Protein 5JXZ (pdb70)

Radius of gyration: 28.29 Å; Cα contacts (8 Å, |Δi|>4): 1757; chains: 2; bounding box: 52×77×72 Å

Organism: Escherichia coli O157:H7 (NCBI:txid83334)

Nearest PDB structures (foldseek):
  5jxz-assembly1_A  TM=1.003E+00  e=9.864E-81  Escherichia coli O157:H7
  5jy4-assembly1_A  TM=9.969E-01  e=1.105E-75  Escherichia coli O157:H7
  5jy4-assembly2_B  TM=9.983E-01  e=4.932E-74  Escherichia coli O157:H7
  5jy8-assembly1_A  TM=1.000E+00  e=2.080E-73  Escherichia coli O157:H7
  5jy8-assembly2_B  TM=9.974E-01  e=2.618E-73  Escherichia coli O157:H7

CATH classification: 3.60.120.10

B-factor: mean 34.39, std 12.27, range [7.39, 146.94]

InterPro domains:
  IPR004561 Isochorismate synthase [TIGR00543] (101-387)
  IPR005801 ADC synthase [G3DSA:3.60.120.10] (1-391)
  IPR005801 ADC synthase [SSF56322] (13-389)
  IPR015890 Chorismate-utilising enzyme, C-terminal [PF00425] (126-380)

Solvent-accessible surface area: 30249 Å² total; per-residue (Å²): 128,26,42,74,108,70,0,7,0,0,3,37,24,103,8,12,18,0,46,40,66,42,20,169,12,96,34,39,2,56,98,0,40,40,49,120,5,78,1,12,96,103,5,59,63,36,14,61,60,0,108,89,119,65,21,174,82,2,9,0,0,0,0,1,3,18,38,29,171,50,89,6,35,4,18,0,2,92,50,115,62,89,46,43,51,141,122,70,58,92,93,36,102,160,73,60,87,50,91,71,98,108,125,88,30,35,10,115,74,94,67,0,37,126,12,0,47,136,0,15,57,42,8,76,47,141,114,2,50,1,0,3,0,0,10,0,9,37,4,36,4,80,45,58,18,51,11,3,19,9,7,61,48,0,6,52,61,9,49,107,18,21,0,0,0,0,24,19,81,66,57,2,4,1,0,0,4,0,22,6,1,6,0,45,14,21,27,101,38,4,7,1,52,2,13,9,1,16,20,136,70,34,141,67,153,107,90,15,63,83,0,0,26,123,4,14,72,28,152,37,15,71,84,4,0,71,31,0,10,86,20,5,71,81,63,0,138,152,52,23,87,39,48,26,36,8,105,32,2,35,27,49,67,16,73,20,4,25,4,0,1,2,15,0,32,1,30,3,77,120,93,10,30,0,0,0,0,0,23,42,10,16,14,8,9,13,10,0,1,75,52,77,140,28,0,37,109,13,10,83,129,37,16,78,38,81,10,101,25,11,0,0,0,0,0,4,1,18,38,136,8,18,0,0,0,0,5,0,17,15,1,0,61,6,118,110,47,104,6,82,0,3,4,10,2,6,0,0,71,66,12,55,51,72,34,3,42,149,21,0,25,34,18,4,29,7,2,19,75,0,26,56,91,130,31,26,6,29,38,47,0,7,0,0,2,77,44,107,7,11,21,0,14,8,21,12,8,150,9,77,37,41,2,58,98,0,36,43,71,122,6,80,1,13,95,102,5,60,53,24,14,55,44,0,77,92,53,65,31,144,103,2,5,0,0,0,0,0,2,16,38,28,171,50,87,6,34,5,19,0,2,31,50,114,76,84,50,42,47,144,125,69,40,75,75,18,222,113,64,117,49,97,56,91,115,134,96,26,41,11,108,76,94,61,0,39,121,12,0,48,130,0,16,52,20,8,76,52,134,117,0,54,1,0,2,0,0,9,3,10,33,2,29,2,83,42,22,16,14,7,2,22,8,7,83,64,0,5,40,61,9,38,107,18,22,0,0,0,0,22,20,81,63,59,2,5,1,0,0,3,0,21,6,2,7,0,60,17,64,40,106,172,7,14,0,48,3,10,10,1,16,24,150,75,57,137,71,142,99,86,12,159,77,4,0,91,117,3,54,87,27,151,40,16,90,81,4,4,85,27,0,10,86,20,4,112,146,46,13,105,36,81,94,53,126,43,65,122,62,15,89,46,43,64,15,78,20,3,31,4,0,0,5,25,0,99,9,73,40,210,35,33,0,0,1,1,0,24,37,9,20,15,10,8,14,11,0,0,70,56,84,132,24,0,37,99,12,11,81,144,36,15,76,40,81,9,101,28,15,0,0,1,0,0,7,2,25,37,136,7,22,0,0,0,0,9,0,16,12,0,0,62,5,72,54,51,105,4,98,0,2,3,11,2,4,0,1,72,72,13,56,46,77,36,3,37,143,22,0,22,16,19,2,29,7,2,16,69,0,27,54,90

Secondary structure (DSSP, 8-state):
---TTS-EEE-SS--EEEES-SEEE----TTTTSTTSHHHHHHHHHHHHHHHTT-SS-EEEEEE-SSTTSPPEEEE-SEEEE--HHHHHHH---S-PPPEEEEEEES-HHHHHHHHHHHHHHHTSTT-SEEEEEEEEEEEESS---HHHHHHHHHHH-TTSEEEEEE-TTS-EEEEEE--EEEEEETTEEEE--EEEEEE--SSHHHHHHHHHHHHT-HHHHHHHHHHHHHHHHHHHTT-SEEE--SS-EEEE-SSEEEEE--EEEE--TT--HHHHHHHHSS-TTTSEESHHHHHHHHHHH-SS--TTTTSEEEEEETTS-EEEEE--SEEEEETTEEEEEEEEEE-TT--HHHHHHHHHHHHHHHHHHHT-/-PPPTTS-EEE-SS--EEEE--SEEE----TTTTSTTSHHHHHHHHHHHHHHHTT-SS-EEEEEE-SSTTSPPEEEE-SEEEE--HHHHHHHH------EEEEEEES-HHHHHHHHHHHHHHHTSTT-SEEEEEEEEEEEESS---HHHHHHHHHHH-TTSEEEEEE-TTS-EEEEEE--EEEEEETTEEEE--EEEEEE--SSHHHHHHHHHHHHT-HHHHHHHHHHHHHHHHH---SEEE--SS-EEEE-SSEEEEE--EEEE----HHHHHHHHSS-TTTSEESHHHHHHHHHHH-SS--TTTTSEEEEEETTS-EEEEE--SEEEEETTEEEEEEEEEE-TT--HHHHHHHHHHHHHHHHHHHT-

Sequence (742 aa):
TLAPNRFFFMSPYRSFTTSGCFARFDEPAVNGDSPDSPFQQKLAALFADAKAQGIKNPVMVGAIPFDPRQPSSLYIPESWQSFSRQEKQASATRSQSLNVVERQAIPEQTTFEQMVARAAALTATPQVDKVVLSRLIDITTDAAIDSGVLLERLIAQNPVSYNFHVPLADGGVLLGASPELLLRKDGERFSSIPLAGSARRQPDEVLDREAGNRLLASEKDRHEHELVTQAMKEVLRERSSELHVPSSPQLITTPTLWHLATPFEGKANSQENALTLACLLHPTPALSGFPHQAATQVIAELEPFDRELFGGIVGWCDSEGNGEWVVTIRCAKLRENQVRLFAGAGIVPASSPLGEWRETGVKLSTMLNVFGLATLAPNRFFFMSPYRSFTTSGCFARFDEPAVNGDSPDSPFQQKLAALFADAKAQGIKNPVMVGAIPFDPRQPSSLYIPESWQSFSRQEKQASARSQSLNVVERQAIPEQTTFEQMVARAAALTATPQVDKVVLSRLIDITTDAAIDSGVLLERLIAQNPVSYNFHVPLADGGVLLGASPELLLRKDGERFSSIPLAGSARRQPDEVLDREAGNRLLASEKDRHEHELVTQAMKEVLRSSELHVPSSPQLITTPTLWHLATPFEGKAQENALTLACLLHPTPALSGFPHQAATQVIAELEPFDRELFGGIVGWCDSEGNGEWVVTIRCAKLRENQVRLFAGAGIVPASSPLGEWRETGVKLSTMLNVFGL

Structure (mmCIF, N/CA/C/O backbone):
data_5JXZ
#
_entry.id   5JXZ
#
_cell.length_a   80.205
_cell.length_b   80.205
_cell.length_c   272.200
_cell.angle_alpha   90.00
_cell.angle_beta   90.00
_cell.angle_gamma   90.00
#
_symmetry.space_group_name_H-M   'P 41 21 2'
#
loop_
_entity.id
_entity.type
_entity.pdbx_description
1 polymer 'Isochorismate synthase EntC'
2 non-polymer 'MAGNESIUM ION'
3 non-polymer '(5S,6S)-5-[(1-carboxyethenyl)oxy]-6-hydroxycyclohexa-1,3-diene-1-carboxylic acid'
4 non-polymer '(3R,4R)-3-[(1-carboxyethenyl)oxy]-4-hydroxycyclohexa-1,5-diene-1-carboxylic acid'
5 water water
#
loop_
_atom_site.group_PDB
_atom_site.id
_atom_site.type_symbol
_atom_site.label_atom_id
_atom_site.label_alt_id
_atom_site.label_comp_id
_atom_site.label_asym_id
_atom_site.label_entity_id
_atom_site.label_seq_id
_atom_site.pdbx_PDB_ins_code
_atom_site.Cartn_x
_atom_site.Cartn_y
_atom_site.Cartn_z
_atom_site.occupancy
_atom_site.B_iso_or_equiv
_atom_site.auth_seq_id
_atom_site.auth_comp_id
_atom_site.auth_asym_id
_atom_site.auth_atom_id
_atom_site.pdbx_PDB_model_num
ATOM 1 N N . THR A 1 15 ? 33.084 4.121 -17.490 1.00 45.72 15 THR A N 1
ATOM 2 C CA . THR A 1 15 ? 31.877 4.373 -18.280 1.00 39.81 15 THR A CA 1
ATOM 3 C C . THR A 1 15 ? 30.740 3.484 -17.797 1.00 37.01 15 THR A C 1
ATOM 4 O O . THR A 1 15 ? 30.921 2.662 -16.904 1.00 52.13 15 THR A O 1
ATOM 14 N N . LEU A 1 16 ? 29.561 3.649 -18.387 1.00 28.30 16 LEU A N 1
ATOM 15 C CA . LEU A 1 16 ? 28.366 2.950 -17.922 1.00 31.18 16 LEU A CA 1
ATOM 16 C C . LEU A 1 16 ? 28.340 1.502 -18.413 1.00 35.36 16 LEU A C 1
ATOM 17 O O . LEU A 1 16 ? 28.550 1.252 -19.597 1.00 30.34 16 LEU A O 1
ATOM 33 N N . ALA A 1 17 ? 28.048 0.547 -17.520 1.00 29.26 17 ALA A N 1
ATOM 34 C CA . ALA A 1 17 ? 27.907 -0.835 -17.979 1.00 35.15 17 ALA A CA 1
ATOM 35 C C . ALA A 1 17 ? 26.662 -0.980 -18.847 1.00 28.23 17 ALA A C 1
ATOM 36 O O . ALA A 1 17 ? 25.667 -0.284 -18.633 1.00 28.04 17 ALA A O 1
ATOM 43 N N . PRO A 1 18 ? 26.670 -1.912 -19.806 1.00 31.66 18 PRO A N 1
ATOM 44 C CA . PRO A 1 18 ? 25.509 -2.042 -20.702 1.00 30.36 18 PRO A CA 1
ATOM 45 C C . PRO A 1 18 ? 24.289 -2.618 -20.053 1.00 29.09 18 PRO A C 1
ATOM 46 O O . PRO A 1 18 ? 23.231 -2.574 -20.679 1.00 27.21 18 PRO A O 1
ATOM 57 N N . ASN A 1 19 ? 24.376 -3.157 -18.828 1.00 34.32 19 ASN A N 1
ATOM 58 C CA . ASN A 1 19 ? 23.201 -3.718 -18.170 1.00 29.77 19 ASN A CA 1
ATOM 59 C C . ASN A 1 19 ? 22.492 -2.714 -17.272 1.00 28.47 19 ASN A C 1
ATOM 60 O O . ASN A 1 19 ? 21.637 -3.112 -16.471 1.00 31.88 19 ASN A O 1
ATOM 71 N N . ARG A 1 20 ? 22.844 -1.437 -17.368 1.00 22.83 20 ARG A N 1
ATOM 72 C CA . ARG A 1 20 ? 22.234 -0.387 -16.565 1.00 22.82 20 ARG A CA 1
ATOM 73 C C . ARG A 1 20 ? 21.416 0.575 -17.417 1.00 24.49 20 ARG A C 1
ATOM 74 O O . ARG A 1 20 ? 21.812 0.919 -18.540 1.00 23.11 20 ARG A O 1
ATOM 95 N N . PHE A 1 21 ? 20.285 1.007 -16.857 1.00 22.16 21 PHE A N 1
ATOM 96 C CA . PHE A 1 21 ? 19.437 2.041 -17.426 1.00 22.36 21 PHE A CA 1
ATOM 97 C C . PHE A 1 21 ? 19.959 3.422 -17.027 1.00 20.42 21 PHE A C 1
ATOM 98 O O . PHE A 1 21 ? 20.449 3.640 -15.913 1.00 19.57 21 PHE A O 1
ATOM 115 N N . PHE A 1 22 ? 19.860 4.362 -17.960 1.00 17.91 22 PHE A N 1
ATOM 116 C CA . PHE A 1 22 ? 20.370 5.716 -17.772 1.00 18.12 22 PHE A CA 1
ATOM 117 C C . PHE A 1 22 ? 19.395 6.684 -18.432 1.00 20.00 22 PHE A C 1
ATOM 118 O O . PHE A 1 22 ? 18.987 6.459 -19.574 1.00 20.13 22 PHE A O 1
ATOM 135 N N . PHE A 1 23 ? 19.019 7.742 -17.719 1.00 19.05 23 PHE A N 1
ATOM 136 C CA . PHE A 1 23 ? 18.059 8.701 -18.244 1.00 19.19 23 PHE A CA 1
ATOM 137 C C . PHE A 1 23 ? 18.483 10.074 -17.775 1.00 19.57 23 PHE A C 1
ATOM 138 O O . PHE A 1 23 ? 18.720 10.288 -16.585 1.00 19.07 23 PHE A O 1
ATOM 155 N N . MET A 1 24 ? 18.618 10.994 -18.718 1.00 17.01 24 MET A N 1
ATOM 156 C CA . MET A 1 24 ? 19.144 12.321 -18.440 1.00 18.21 24 MET A CA 1
ATOM 157 C C . MET A 1 24 ? 18.123 13.342 -18.922 1.00 19.47 24 MET A C 1
ATOM 158 O O . MET A 1 24 ? 17.794 13.387 -20.114 1.00 17.49 24 MET A O 1
ATOM 172 N N . SER A 1 25 ? 17.617 14.148 -17.995 1.00 18.75 25 SER A N 1
ATOM 173 C CA . SER A 1 25 ? 16.446 14.963 -18.268 1.00 20.57 25 SER A CA 1
ATOM 174 C C . SER A 1 25 ? 16.393 16.144 -17.309 1.00 19.09 25 SER A C 1
ATOM 175 O O . SER A 1 25 ? 16.865 16.039 -16.169 1.00 17.44 25 SER A O 1
ATOM 183 N N . PRO A 1 26 ? 15.809 17.266 -17.730 1.00 22.89 26 PRO A N 1
ATOM 184 C CA . PRO A 1 26 ? 15.571 18.367 -16.796 1.00 24.28 26 PRO A CA 1
ATOM 185 C C . PRO A 1 26 ? 14.605 18.012 -15.673 1.00 24.90 26 PRO A C 1
ATOM 186 O O . PRO A 1 26 ? 14.538 18.748 -14.677 1.00 24.66 26 PRO A O 1
ATOM 197 N N . TYR A 1 27 ? 13.835 16.927 -15.805 1.00 22.14 27 TYR A N 1
ATOM 198 C CA . TYR A 1 27 ? 12.959 16.501 -14.707 1.00 20.95 27 TYR A CA 1
ATOM 199 C C . TYR A 1 27 ? 13.741 15.657 -13.694 1.00 21.38 27 TYR A C 1
ATOM 200 O O . TYR A 1 27 ? 14.184 16.180 -12.664 1.00 23.54 27 TYR A O 1
ATOM 218 N N . ARG A 1 28 ? 13.871 14.349 -13.925 1.00 20.85 28 ARG A N 1
ATOM 219 C CA . ARG A 1 28 ? 14.732 13.489 -13.112 1.00 21.23 28 ARG A CA 1
ATOM 220 C C . ARG A 1 28 ? 15.832 12.887 -13.976 1.00 21.55 28 ARG A C 1
ATOM 221 O O . ARG A 1 28 ? 15.570 12.362 -15.067 1.00 17.68 28 ARG A O 1
ATOM 242 N N . SER A 1 29 ? 17.053 12.917 -13.468 1.00 19.46 29 SER A N 1
ATOM 243 C CA . SER A 1 29 ? 18.170 12.260 -14.124 1.00 16.82 29 SER A CA 1
ATOM 244 C C . SER A 1 29 ? 18.661 11.153 -13.200 1.00 20.54 29 SER A C 1
ATOM 245 O O . SER A 1 29 ? 18.902 11.404 -12.014 1.00 20.39 29 SER A O 1
ATOM 253 N N . PHE A 1 30 ? 18.782 9.927 -13.712 1.00 20.86 30 PHE A N 1
ATOM 254 C CA . PHE A 1 30 ? 19.231 8.853 -12.826 1.00 17.44 30 PHE A CA 1
ATOM 255 C C . PHE A 1 30 ? 19.779 7.671 -13.601 1.00 19.15 30 PHE A C 1
ATOM 256 O O . PHE A 1 30 ? 19.539 7.506 -14.799 1.00 18.81 30 PHE A O 1
ATOM 273 N N . THR A 1 31 ? 20.523 6.847 -12.889 1.00 18.07 31 THR A N 1
ATOM 274 C CA . THR A 1 31 ? 20.892 5.518 -13.349 1.00 17.92 31 THR A CA 1
ATOM 275 C C . THR A 1 31 ? 20.185 4.459 -12.510 1.00 22.53 31 THR A C 1
ATOM 276 O O . THR A 1 31 ? 19.566 4.752 -11.472 1.00 21.21 31 THR A O 1
ATOM 287 N N . THR A 1 32 ? 20.310 3.203 -12.944 1.00 22.21 32 THR A N 1
ATOM 288 C CA . THR A 1 32 ? 19.810 2.082 -12.162 1.00 24.86 32 THR A CA 1
ATOM 289 C C . THR A 1 32 ? 20.874 1.006 -12.020 1.00 25.71 32 THR A C 1
ATOM 290 O O . THR A 1 32 ? 21.907 1.013 -12.681 1.00 25.27 32 THR A O 1
ATOM 301 N N . SER A 1 33 ? 20.597 0.075 -11.108 1.00 22.24 33 SER A N 1
ATOM 302 C CA . SER A 1 33 ? 21.466 -1.057 -10.858 1.00 25.16 33 SER A CA 1
ATOM 303 C C . SER A 1 33 ? 20.595 -2.281 -10.612 1.00 25.63 33 SER A C 1
ATOM 304 O O . SER A 1 33 ? 19.569 -2.195 -9.933 1.00 26.28 33 SER A O 1
ATOM 312 N N . GLY A 1 34 ? 20.990 -3.409 -11.147 1.00 29.41 34 GLY A N 1
ATOM 313 C CA . GLY A 1 34 ? 20.274 -4.630 -10.823 1.00 29.97 34 GLY A CA 1
ATOM 314 C C . GLY A 1 34 ? 18.970 -4.764 -11.586 1.00 30.35 34 GLY A C 1
ATOM 315 O O . GLY A 1 34 ? 18.615 -3.962 -12.455 1.00 29.92 34 GLY A O 1
ATOM 319 N N . CYS A 1 35 ? 18.228 -5.804 -11.221 1.00 28.35 35 CYS A N 1
ATOM 320 C CA . CYS A 1 35 ? 16.955 -6.105 -11.869 1.00 25.64 35 CYS A CA 1
ATOM 321 C C . CYS A 1 35 ? 16.115 -6.850 -10.845 1.00 30.67 35 CYS A C 1
ATOM 322 O O . CYS A 1 35 ? 16.450 -7.982 -10.498 1.00 31.66 35 CYS A O 1
ATOM 330 N N . PHE A 1 36 ? 15.065 -6.209 -10.336 1.00 30.47 36 PHE A N 1
ATOM 331 C CA . PHE A 1 36 ? 14.111 -6.908 -9.488 1.00 31.47 36 PHE A CA 1
ATOM 332 C C . PHE A 1 36 ? 13.155 -7.751 -10.324 1.00 31.30 36 PHE A C 1
ATOM 333 O O . PHE A 1 36 ? 12.948 -8.935 -10.037 1.00 30.04 36 PHE A O 1
ATOM 350 N N . ALA A 1 37 ? 12.580 -7.180 -11.381 1.00 23.11 37 ALA A N 1
ATOM 351 C CA . ALA A 1 37 ? 11.606 -7.915 -12.173 1.00 30.28 37 ALA A CA 1
ATOM 352 C C . ALA A 1 37 ? 11.471 -7.319 -13.574 1.00 26.53 37 ALA A C 1
ATOM 353 O O . ALA A 1 37 ? 11.233 -6.118 -13.738 1.00 26.01 37 ALA A O 1
ATOM 360 N N . ARG A 1 38 ? 11.548 -8.170 -14.574 1.00 25.98 38 ARG A N 1
ATOM 361 C CA . ARG A 1 38 ? 11.245 -7.717 -15.926 1.00 28.43 38 ARG A CA 1
ATOM 362 C C . ARG A 1 38 ? 9.744 -7.662 -16.127 1.00 32.24 38 ARG A C 1
ATOM 363 O O . ARG A 1 38 ? 8.985 -8.366 -15.464 1.00 29.33 38 ARG A O 1
ATOM 384 N N . PHE A 1 39 ? 9.317 -6.780 -17.026 1.00 23.67 39 PHE A N 1
ATOM 385 C CA . PHE A 1 39 ? 7.894 -6.561 -17.279 1.00 27.50 39 PHE A CA 1
ATOM 386 C C . PHE A 1 39 ? 7.699 -6.418 -18.786 1.00 27.26 39 PHE A C 1
ATOM 387 O O . PHE A 1 39 ? 8.029 -5.372 -19.347 1.00 27.36 39 PHE A O 1
ATOM 404 N N . ASP A 1 40 ? 7.148 -7.435 -19.449 1.00 31.05 40 ASP A N 1
ATOM 405 C CA . ASP A 1 40 ? 7.067 -7.406 -20.908 1.00 30.01 40 ASP A CA 1
ATOM 406 C C . ASP A 1 40 ? 5.629 -7.355 -21.409 1.00 30.66 40 ASP A C 1
ATOM 407 O O . ASP A 1 40 ? 5.388 -7.515 -22.614 1.00 30.32 40 ASP A O 1
ATOM 416 N N . GLU A 1 41 ? 4.679 -7.076 -20.521 1.00 31.89 41 GLU A N 1
ATOM 417 C CA . GLU A 1 41 ? 3.273 -7.027 -20.888 1.00 28.08 41 GLU A CA 1
ATOM 418 C C . GLU A 1 41 ? 3.049 -5.965 -21.961 1.00 33.65 41 GLU A C 1
ATOM 419 O O . GLU A 1 41 ? 3.557 -4.838 -21.821 1.00 27.21 41 GLU A O 1
ATOM 431 N N . PRO A 1 42 ? 2.308 -6.267 -23.032 1.00 29.71 42 PRO A N 1
ATOM 432 C CA . PRO A 1 42 ? 2.021 -5.229 -24.027 1.00 28.87 42 PRO A CA 1
ATOM 433 C C . PRO A 1 42 ? 1.286 -4.052 -23.416 1.00 28.44 42 PRO A C 1
ATOM 434 O O . PRO A 1 42 ? 0.392 -4.205 -22.583 1.00 26.47 42 PRO A O 1
ATOM 445 N N . ALA A 1 43 ? 1.647 -2.863 -23.878 1.00 27.27 43 ALA A N 1
ATOM 446 C CA . ALA A 1 43 ? 1.089 -1.629 -23.369 1.00 24.97 43 ALA A CA 1
ATOM 447 C C . ALA A 1 43 ? -0.212 -1.254 -24.054 1.00 22.29 43 ALA A C 1
ATOM 448 O O . ALA A 1 43 ? -0.795 -0.224 -23.708 1.00 29.80 43 ALA A O 1
ATOM 455 N N . VAL A 1 44 ? -0.707 -2.087 -24.975 1.00 28.29 44 VAL A N 1
ATOM 456 C CA . VAL A 1 44 ? -1.958 -1.787 -25.655 1.00 30.76 44 VAL A CA 1
ATOM 457 C C . VAL A 1 44 ? -3.065 -1.627 -24.626 1.00 31.35 44 VAL A C 1
ATOM 458 O O . VAL A 1 44 ? -3.112 -2.348 -23.623 1.00 32.26 44 VAL A O 1
ATOM 471 N N . ASN A 1 45 ? -3.905 -0.612 -24.822 1.00 32.48 45 ASN A N 1
ATOM 472 C CA . ASN A 1 45 ? -4.975 -0.247 -23.909 1.00 35.47 45 ASN A CA 1
ATOM 473 C C . ASN A 1 45 ? -4.460 0.246 -22.557 1.00 31.63 45 ASN A C 1
ATOM 474 O O . ASN A 1 45 ? -5.256 0.397 -21.619 1.00 29.14 45 ASN A O 1
ATOM 485 N N . GLY A 1 46 ? -3.157 0.528 -22.434 1.00 30.76 46 GLY A N 1
ATOM 486 C CA . GLY A 1 46 ? -2.608 1.014 -21.174 1.00 27.14 46 GLY A CA 1
ATOM 487 C C . GLY A 1 46 ? -3.170 2.340 -20.714 1.00 28.42 46 GLY A C 1
ATOM 488 O O . GLY A 1 46 ? -2.917 2.740 -19.571 1.00 28.48 46 GLY A O 1
ATOM 492 N N . ASP A 1 47 ? -3.912 3.047 -21.562 1.00 28.58 47 ASP A N 1
ATOM 493 C CA . ASP A 1 47 ? -4.581 4.234 -21.060 1.00 27.72 47 ASP A CA 1
ATOM 494 C C . ASP A 1 47 ? -5.711 3.902 -20.091 1.00 32.62 47 ASP A C 1
ATOM 495 O O . ASP A 1 47 ? -6.182 4.802 -19.387 1.00 32.07 47 ASP A O 1
ATOM 504 N N . SER A 1 48 ? -6.111 2.624 -19.992 1.00 33.35 48 SER A N 1
ATOM 505 C CA . SER A 1 48 ? -7.205 2.226 -19.104 1.00 33.82 48 SER A CA 1
ATOM 506 C C . SER A 1 48 ? -6.657 1.650 -17.809 1.00 31.37 48 SER A C 1
ATOM 507 O O . SER A 1 48 ? -5.859 0.700 -17.864 1.00 36.02 48 SER A O 1
ATOM 515 N N . PRO A 1 49 ? -7.050 2.177 -16.640 1.00 32.20 49 PRO A N 1
ATOM 516 C CA . PRO A 1 49 ? -6.627 1.569 -15.366 1.00 38.93 49 PRO A CA 1
ATOM 517 C C . PRO A 1 49 ? -7.059 0.117 -15.219 1.00 38.68 49 PRO A C 1
ATOM 518 O O . PRO A 1 49 ? -6.454 -0.622 -14.426 1.00 36.55 49 PRO A O 1
ATOM 529 N N . ASP A 1 50 ? -8.078 -0.308 -15.958 1.00 38.12 50 ASP A N 1
ATOM 530 C CA . ASP A 1 50 ? -8.569 -1.676 -15.921 1.00 41.27 50 ASP A CA 1
ATOM 531 C C . ASP A 1 50 ? -7.904 -2.568 -16.943 1.00 39.35 50 ASP A C 1
ATOM 532 O O . ASP A 1 50 ? -8.236 -3.753 -17.015 1.00 39.12 50 ASP A O 1
ATOM 541 N N . SER A 1 51 ? -6.989 -2.037 -17.746 1.00 33.81 51 SER A N 1
ATOM 542 C CA . SER A 1 51 ? -6.281 -2.871 -18.689 1.00 29.00 51 SER A CA 1
ATOM 543 C C . SER A 1 51 ? -5.385 -3.856 -17.958 1.00 28.41 51 SER A C 1
ATOM 544 O O . SER A 1 51 ? -4.921 -3.575 -16.849 1.00 34.74 51 SER A O 1
ATOM 552 N N . PRO A 1 52 ? -5.080 -4.999 -18.578 1.00 29.65 52 PRO A N 1
ATOM 553 C CA . PRO A 1 52 ? -4.080 -5.894 -17.977 1.00 30.42 52 PRO A CA 1
ATOM 554 C C . PRO A 1 52 ? -2.723 -5.238 -17.806 1.00 30.99 52 PRO A C 1
ATOM 555 O O . PRO A 1 52 ? -2.032 -5.522 -16.824 1.00 27.12 52 PRO A O 1
ATOM 566 N N . PHE A 1 53 ? -2.316 -4.369 -18.736 1.00 29.41 53 PHE A N 1
ATOM 567 C CA . PHE A 1 53 ? -1.070 -3.635 -18.559 1.00 30.52 53 PHE A CA 1
ATOM 568 C C . PHE A 1 53 ? -1.048 -2.877 -17.227 1.00 24.30 53 PHE A C 1
ATOM 569 O O . PHE A 1 53 ? -0.110 -3.018 -16.441 1.00 26.36 53 PHE A O 1
ATOM 586 N N . GLN A 1 54 ? -2.069 -2.056 -16.951 1.00 25.39 54 GLN A N 1
ATOM 587 C CA . GLN A 1 54 ? -2.060 -1.259 -15.730 1.00 28.66 54 GLN A CA 1
ATOM 588 C C . GLN A 1 54 ? -2.267 -2.120 -14.492 1.00 31.02 54 GLN A C 1
ATOM 589 O O . GLN A 1 54 ? -1.692 -1.842 -13.431 1.00 27.59 54 GLN A O 1
ATOM 603 N N . GLN A 1 55 ? -3.100 -3.156 -14.603 1.00 28.29 55 GLN A N 1
ATOM 604 C CA . GLN A 1 55 ? -3.357 -4.010 -13.453 1.00 35.62 55 GLN A CA 1
ATOM 605 C C . GLN A 1 55 ? -2.096 -4.745 -13.049 1.00 29.78 55 GLN A C 1
ATOM 606 O O . GLN A 1 55 ? -1.773 -4.822 -11.859 1.00 27.27 55 GLN A O 1
ATOM 620 N N . LYS A 1 56 ? -1.356 -5.265 -14.031 1.00 26.61 56 LYS A N 1
ATOM 621 C CA . LYS A 1 56 ? -0.138 -6.011 -13.729 1.00 27.65 56 LYS A CA 1
ATOM 622 C C . LYS A 1 56 ? 0.979 -5.077 -13.287 1.00 32.66 56 LYS A C 1
ATOM 623 O O . LYS A 1 56 ? 1.809 -5.449 -12.459 1.00 28.01 56 LYS A O 1
ATOM 642 N N . LEU A 1 57 ? 1.035 -3.875 -13.867 1.00 27.56 57 LEU A N 1
ATOM 643 C CA . LEU A 1 57 ? 1.963 -2.858 -13.392 1.00 28.88 57 LEU A CA 1
ATOM 644 C C . LEU A 1 57 ? 1.762 -2.606 -11.901 1.00 26.74 57 LEU A C 1
ATOM 645 O O . LEU A 1 57 ? 2.719 -2.623 -11.114 1.00 25.78 57 LEU A O 1
ATOM 661 N N . ALA A 1 58 ? 0.507 -2.407 -11.500 1.00 27.42 58 ALA A N 1
ATOM 662 C CA . ALA A 1 58 ? 0.176 -2.164 -10.095 1.00 30.70 58 ALA A CA 1
ATOM 663 C C . ALA A 1 58 ? 0.558 -3.357 -9.228 1.00 27.18 58 ALA A C 1
ATOM 664 O O . ALA A 1 58 ? 1.122 -3.197 -8.135 1.00 28.62 58 ALA A O 1
ATOM 671 N N . ALA A 1 59 ? 0.210 -4.566 -9.677 1.00 27.19 59 ALA A N 1
ATOM 672 C CA . ALA A 1 59 ? 0.598 -5.767 -8.939 1.00 30.29 59 ALA A CA 1
ATOM 673 C C . ALA A 1 59 ? 2.107 -5.831 -8.757 1.00 29.10 59 ALA A C 1
ATOM 674 O O . ALA A 1 59 ? 2.603 -6.175 -7.684 1.00 27.33 59 ALA A O 1
ATOM 681 N N . LEU A 1 60 ? 2.860 -5.477 -9.792 1.00 26.99 60 LEU A N 1
ATOM 682 C CA . LEU A 1 60 ? 4.300 -5.657 -9.714 1.00 27.53 60 LEU A CA 1
ATOM 683 C C . LEU A 1 60 ? 4.936 -4.641 -8.778 1.00 24.57 60 LEU A C 1
ATOM 684 O O . LEU A 1 60 ? 5.884 -4.965 -8.043 1.00 22.09 60 LEU A O 1
ATOM 700 N N . PHE A 1 61 ? 4.434 -3.406 -8.775 1.00 23.37 61 PHE A N 1
ATOM 701 C CA . PHE A 1 61 ? 4.906 -2.442 -7.777 1.00 23.48 61 PHE A CA 1
ATOM 702 C C . PHE A 1 61 ? 4.593 -2.914 -6.358 1.00 25.33 61 PHE A C 1
ATOM 703 O O . PHE A 1 61 ? 5.402 -2.730 -5.439 1.00 22.16 61 PHE A O 1
ATOM 720 N N . ALA A 1 62 ? 3.392 -3.443 -6.139 1.00 29.50 62 ALA A N 1
ATOM 721 C CA . ALA A 1 62 ? 3.047 -3.886 -4.787 1.00 31.96 62 ALA A CA 1
ATOM 722 C C . ALA A 1 62 ? 3.958 -5.023 -4.369 1.00 27.91 62 ALA A C 1
ATOM 723 O O . ALA A 1 62 ? 4.418 -5.080 -3.228 1.00 30.55 62 ALA A O 1
ATOM 730 N N . ASP A 1 63 ? 4.291 -5.899 -5.306 1.00 28.77 63 ASP A N 1
ATOM 731 C CA . ASP A 1 63 ? 5.196 -6.987 -4.986 1.00 26.75 63 ASP A CA 1
ATOM 732 C C . ASP A 1 63 ? 6.607 -6.493 -4.694 1.00 31.39 63 ASP A C 1
ATOM 733 O O . ASP A 1 63 ? 7.269 -7.012 -3.786 1.00 28.16 63 ASP A O 1
ATOM 742 N N . ALA A 1 64 ? 7.108 -5.523 -5.465 1.00 27.22 64 ALA A N 1
ATOM 743 C CA . ALA A 1 64 ? 8.434 -4.975 -5.188 1.00 24.35 64 ALA A CA 1
ATOM 744 C C . ALA A 1 64 ? 8.508 -4.433 -3.765 1.00 22.09 64 ALA A C 1
ATOM 745 O O . ALA A 1 64 ? 9.472 -4.698 -3.028 1.00 24.55 64 ALA A O 1
ATOM 752 N N . LYS A 1 65 ? 7.509 -3.650 -3.360 1.00 25.32 65 LYS A N 1
ATOM 753 C CA . LYS A 1 65 ? 7.528 -3.090 -2.006 1.00 23.82 65 LYS A CA 1
ATOM 754 C C . LYS A 1 65 ? 7.420 -4.188 -0.951 1.00 28.53 65 LYS A C 1
ATOM 755 O O . LYS A 1 65 ? 8.063 -4.109 0.104 1.00 28.12 65 LYS A O 1
ATOM 774 N N . ALA A 1 66 ? 6.598 -5.206 -1.223 1.00 27.91 66 ALA A N 1
ATOM 775 C CA . ALA A 1 66 ? 6.446 -6.329 -0.311 1.00 32.66 66 ALA A CA 1
ATOM 776 C C . ALA A 1 66 ? 7.772 -7.032 -0.099 1.00 30.76 66 ALA A C 1
ATOM 777 O O . ALA A 1 66 ? 8.047 -7.563 0.985 1.00 29.76 66 ALA A O 1
ATOM 784 N N . GLN A 1 67 ? 8.632 -7.001 -1.098 1.00 25.95 67 GLN A N 1
ATOM 785 C CA . GLN A 1 67 ? 9.929 -7.641 -1.003 1.00 19.80 67 GLN A CA 1
ATOM 786 C C . GLN A 1 67 ? 11.020 -6.688 -0.604 1.00 27.82 67 GLN A C 1
ATOM 787 O O . GLN A 1 67 ? 12.191 -7.059 -0.658 1.00 31.79 67 GLN A O 1
ATOM 801 N N . GLY A 1 68 ? 10.668 -5.488 -0.162 1.00 29.81 68 GLY A N 1
ATOM 802 C CA . GLY A 1 68 ? 11.639 -4.582 0.396 1.00 26.84 68 GLY A CA 1
ATOM 803 C C . GLY A 1 68 ? 12.265 -3.618 -0.578 1.00 35.24 68 GLY A C 1
ATOM 804 O O . GLY A 1 68 ? 13.268 -2.976 -0.234 1.00 29.70 68 GLY A O 1
ATOM 808 N N . ILE A 1 69 ? 11.721 -3.489 -1.781 1.00 25.53 69 ILE A N 1
ATOM 809 C CA . ILE A 1 69 ? 12.168 -2.440 -2.687 1.00 28.14 69 ILE A CA 1
ATOM 810 C C . ILE A 1 69 ? 11.423 -1.173 -2.299 1.00 24.05 69 ILE A C 1
ATOM 811 O O . ILE A 1 69 ? 10.219 -1.031 -2.553 1.00 29.43 69 ILE A O 1
ATOM 827 N N . LYS A 1 70 ? 12.145 -0.244 -1.707 1.00 25.88 70 LYS A N 1
ATOM 828 C CA . LYS A 1 70 ? 11.625 1.084 -1.436 1.00 31.45 70 LYS A CA 1
ATOM 829 C C . LYS A 1 70 ? 11.597 1.912 -2.710 1.00 27.44 70 LYS A C 1
ATOM 830 O O . LYS A 1 70 ? 12.561 1.902 -3.485 1.00 24.44 70 LYS A O 1
ATOM 849 N N . ASN A 1 71 ? 10.502 2.644 -2.904 1.00 25.99 71 ASN A N 1
ATOM 850 C CA . ASN A 1 71 ? 10.385 3.614 -3.988 1.00 25.11 71 ASN A CA 1
ATOM 851 C C . ASN A 1 71 ? 10.697 2.924 -5.309 1.00 23.19 71 ASN A C 1
ATOM 852 O O . ASN A 1 71 ? 11.610 3.367 -6.046 1.00 24.09 71 ASN A O 1
ATOM 863 N N . PRO A 1 72 ? 10.022 1.833 -5.645 1.00 22.30 72 PRO A N 1
ATOM 864 C CA . PRO A 1 72 ? 10.291 1.123 -6.903 1.00 22.58 72 PRO A CA 1
ATOM 865 C C . PRO A 1 72 ? 10.017 2.005 -8.110 1.00 20.81 72 PRO A C 1
ATOM 866 O O . PRO A 1 72 ? 9.095 2.826 -8.125 1.00 20.67 72 PRO A O 1
ATOM 877 N N . VAL A 1 73 ? 10.793 1.789 -9.154 1.00 21.86 73 VAL A N 1
ATOM 878 C CA . VAL A 1 73 ? 10.555 2.483 -10.417 1.00 19.38 73 VAL A CA 1
ATOM 879 C C . VAL A 1 73 ? 10.513 1.465 -11.546 1.00 20.42 73 VAL A C 1
ATOM 880 O O . VAL A 1 73 ? 11.189 0.432 -11.499 1.00 21.61 73 VAL A O 1
ATOM 893 N N . MET A 1 74 ? 9.655 1.733 -12.531 1.00 20.86 74 MET A N 1
ATOM 894 C CA . MET A 1 74 ? 9.573 0.945 -13.755 1.00 18.77 74 MET A CA 1
ATOM 895 C C . MET A 1 74 ? 10.249 1.754 -14.859 1.00 19.50 74 MET A C 1
ATOM 896 O O . MET A 1 74 ? 9.872 2.902 -15.087 1.00 20.46 74 MET A O 1
ATOM 910 N N . VAL A 1 75 ? 11.256 1.165 -15.510 1.00 20.36 75 VAL A N 1
ATOM 911 C CA . VAL A 1 75 ? 12.051 1.857 -16.524 1.00 21.48 75 VAL A CA 1
ATOM 912 C C . VAL A 1 75 ? 12.069 1.034 -17.790 1.00 23.05 75 VAL A C 1
ATOM 913 O O . VAL A 1 75 ? 11.903 -0.190 -17.763 1.00 19.44 75 VAL A O 1
ATOM 926 N N . GLY A 1 76 ? 12.309 1.729 -18.920 1.00 19.48 76 GLY A N 1
ATOM 927 C CA . GLY A 1 76 ? 12.606 1.025 -20.145 1.00 19.96 76 GLY A CA 1
ATOM 928 C C . GLY A 1 76 ? 11.921 1.611 -21.378 1.00 17.04 76 GLY A C 1
ATOM 929 O O . GLY A 1 76 ? 11.655 2.812 -21.458 1.00 18.32 76 GLY A O 1
ATOM 933 N N . ALA A 1 77 ? 11.623 0.751 -22.344 1.00 20.86 77 ALA A N 1
ATOM 934 C CA . ALA A 1 77 ? 11.109 1.173 -23.632 1.00 21.71 77 ALA A CA 1
ATOM 935 C C . ALA A 1 77 ? 9.854 0.388 -23.976 1.00 23.81 77 ALA A C 1
ATOM 936 O O . ALA A 1 77 ? 9.730 -0.786 -23.632 1.00 21.84 77 ALA A O 1
ATOM 943 N N . ILE A 1 78 ? 8.939 1.062 -24.669 1.00 21.42 78 ILE A N 1
ATOM 944 C CA . ILE A 1 78 ? 7.699 0.480 -25.171 1.00 18.34 78 ILE A CA 1
ATOM 945 C C . ILE A 1 78 ? 7.726 0.617 -26.686 1.00 20.53 78 ILE A C 1
ATOM 946 O O . ILE A 1 78 ? 8.037 1.698 -27.187 1.00 20.34 78 ILE A O 1
ATOM 962 N N . PRO A 1 79 ? 7.401 -0.422 -27.449 1.00 23.88 79 PRO A N 1
ATOM 963 C CA . PRO A 1 79 ? 7.527 -0.331 -28.915 1.00 22.71 79 PRO A CA 1
ATOM 964 C C . PRO A 1 79 ? 6.494 0.586 -29.555 1.00 20.17 79 PRO A C 1
ATOM 965 O O . PRO A 1 79 ? 5.460 0.934 -28.977 1.00 24.13 79 PRO A O 1
ATOM 976 N N . PHE A 1 80 ? 6.797 0.935 -30.820 1.00 22.79 80 PHE A N 1
ATOM 977 C CA . PHE A 1 80 ? 5.908 1.731 -31.662 1.00 20.13 80 PHE A CA 1
ATOM 978 C C . PHE A 1 80 ? 4.499 1.150 -31.705 1.00 25.50 80 PHE A C 1
ATOM 979 O O . PHE A 1 80 ? 3.502 1.879 -31.561 1.00 24.33 80 PHE A O 1
ATOM 996 N N . ASP A 1 81 ? 4.400 -0.161 -31.929 1.00 24.68 81 ASP A N 1
ATOM 997 C CA . ASP A 1 81 ? 3.134 -0.880 -31.856 1.00 24.80 81 ASP A CA 1
ATOM 998 C C . ASP A 1 81 ? 2.987 -1.495 -30.469 1.00 22.58 81 ASP A C 1
ATOM 999 O O . ASP A 1 81 ? 3.692 -2.472 -30.165 1.00 22.04 81 ASP A O 1
ATOM 1008 N N . PRO A 1 82 ? 2.109 -0.983 -29.607 1.00 25.31 82 PRO A N 1
ATOM 1009 C CA . PRO A 1 82 ? 2.063 -1.484 -28.220 1.00 27.92 82 PRO A CA 1
ATOM 1010 C C . PRO A 1 82 ? 1.347 -2.813 -28.052 1.00 28.16 82 PRO A C 1
ATOM 1011 O O . PRO A 1 82 ? 1.190 -3.267 -26.917 1.00 26.07 82 PRO A O 1
ATOM 1022 N N . ARG A 1 83 ? 0.897 -3.450 -29.141 1.00 31.50 83 ARG A N 1
ATOM 1023 C CA . ARG A 1 83 ? 0.466 -4.841 -29.038 1.00 29.38 83 ARG A CA 1
ATOM 1024 C C . ARG A 1 83 ? 1.661 -5.764 -28.938 1.00 27.74 83 ARG A C 1
ATOM 1025 O O . ARG A 1 83 ? 1.506 -6.914 -28.522 1.00 30.33 83 ARG A O 1
ATOM 1046 N N . GLN A 1 84 ? 2.860 -5.276 -29.298 1.00 27.66 84 GLN A N 1
ATOM 1047 C CA . GLN A 1 84 ? 4.059 -6.063 -29.126 1.00 24.43 84 GLN A CA 1
ATOM 1048 C C . GLN A 1 84 ? 4.511 -6.005 -27.670 1.00 26.40 84 GLN A C 1
ATOM 1049 O O . GLN A 1 84 ? 4.096 -5.118 -26.909 1.00 27.37 84 GLN A O 1
ATOM 1063 N N . PRO A 1 85 ? 5.375 -6.926 -27.264 1.00 28.00 85 PRO A N 1
ATOM 1064 C CA . PRO A 1 85 ? 5.851 -6.923 -25.879 1.00 33.21 85 PRO A CA 1
ATOM 1065 C C . PRO A 1 85 ? 6.644 -5.665 -25.557 1.00 29.47 85 PRO A C 1
ATOM 1066 O O . PRO A 1 85 ? 7.345 -5.110 -26.407 1.00 23.98 85 PRO A O 1
ATOM 1077 N N . SER A 1 86 ? 6.573 -5.257 -24.288 1.00 26.55 86 SER A N 1
ATOM 1078 C CA . SER A 1 86 ? 7.332 -4.121 -23.788 1.00 23.84 86 SER A CA 1
ATOM 1079 C C . SER A 1 86 ? 8.713 -4.567 -23.335 1.00 25.04 86 SER A C 1
ATOM 1080 O O . SER A 1 86 ? 8.952 -5.745 -23.048 1.00 29.20 86 SER A O 1
ATOM 1088 N N . SER A 1 87 ? 9.623 -3.600 -23.235 1.00 21.07 87 SER A N 1
ATOM 1089 C CA . SER A 1 87 ? 10.982 -3.832 -22.717 1.00 25.05 87 SER A CA 1
ATOM 1090 C C . SER A 1 87 ? 11.168 -3.006 -21.441 1.00 22.06 87 SER A C 1
ATOM 1091 O O . SER A 1 87 ? 11.967 -2.062 -21.397 1.00 21.23 87 SER A O 1
ATOM 1099 N N . LEU A 1 88 ? 10.403 -3.339 -20.414 1.00 23.80 88 LEU A N 1
ATOM 1100 C CA . LEU A 1 88 ? 10.399 -2.604 -19.151 1.00 18.84 88 LEU A CA 1
ATOM 1101 C C . LEU A 1 88 ? 10.919 -3.484 -18.026 1.00 24.11 88 LEU A C 1
ATOM 1102 O O . LEU A 1 88 ? 10.809 -4.709 -18.080 1.00 22.07 88 LEU A O 1
ATOM 1118 N N . TYR A 1 89 ? 11.449 -2.850 -16.975 1.00 22.81 89 TYR A N 1
ATOM 1119 C CA . TYR A 1 89 ? 11.797 -3.606 -15.782 1.00 20.93 89 TYR A CA 1
ATOM 1120 C C . TYR A 1 89 ? 11.879 -2.696 -14.559 1.00 24.00 89 TYR A C 1
ATOM 1121 O O . TYR A 1 89 ? 12.061 -1.481 -14.668 1.00 21.26 89 TYR A O 1
ATOM 1139 N N . ILE A 1 90 ? 11.705 -3.319 -13.399 1.00 22.03 90 ILE A N 1
ATOM 1140 C CA . ILE A 1 90 ? 12.001 -2.696 -12.109 1.00 24.06 90 ILE A CA 1
ATOM 1141 C C . ILE A 1 90 ? 13.438 -3.041 -11.732 1.00 20.96 90 ILE A C 1
ATOM 1142 O O . ILE A 1 90 ? 13.764 -4.236 -11.622 1.00 24.75 90 ILE A O 1
ATOM 1158 N N . PRO A 1 91 ? 14.309 -2.055 -11.519 1.00 18.48 91 PRO A N 1
ATOM 1159 C CA . PRO A 1 91 ? 15.665 -2.334 -11.041 1.00 20.86 91 PRO A CA 1
ATOM 1160 C C . PRO A 1 91 ? 15.677 -2.568 -9.532 1.00 19.92 91 PRO A C 1
ATOM 1161 O O . PRO A 1 91 ? 14.724 -2.258 -8.824 1.00 23.10 91 PRO A O 1
ATOM 1172 N N . GLU A 1 92 ? 16.809 -3.065 -9.052 1.00 26.24 92 GLU A N 1
ATOM 1173 C CA . GLU A 1 92 ? 17.015 -3.219 -7.604 1.00 29.18 92 GLU A CA 1
ATOM 1174 C C . GLU A 1 92 ? 17.181 -1.869 -6.912 1.00 26.71 92 GLU A C 1
ATOM 1175 O O . GLU A 1 92 ? 16.720 -1.671 -5.775 1.00 24.19 92 GLU A O 1
ATOM 1187 N N . SER A 1 93 ? 17.848 -0.929 -7.567 1.00 19.65 93 SER A N 1
ATOM 1188 C CA . SER A 1 93 ? 18.043 0.392 -7.006 1.00 19.80 93 SER A CA 1
ATOM 1189 C C . SER A 1 93 ? 18.235 1.413 -8.112 1.00 24.09 93 SER A C 1
ATOM 1190 O O . SER A 1 93 ? 18.626 1.083 -9.232 1.00 23.55 93 SER A O 1
ATOM 1198 N N . TRP A 1 94 ? 18.052 2.672 -7.746 1.00 24.20 94 TRP A N 1
ATOM 1199 C CA . TRP A 1 94 ? 18.297 3.771 -8.656 1.00 21.93 94 TRP A CA 1
ATOM 1200 C C . TRP A 1 94 ? 19.104 4.850 -7.936 1.00 22.31 94 TRP A C 1
ATOM 1201 O O . TRP A 1 94 ? 19.145 4.920 -6.694 1.00 20.40 94 TRP A O 1
ATOM 1222 N N . GLN A 1 95 ? 19.792 5.652 -8.746 1.00 20.16 95 GLN A N 1
ATOM 1223 C CA . GLN A 1 95 ? 20.765 6.641 -8.289 1.00 20.79 95 GLN A CA 1
ATOM 1224 C C . GLN A 1 95 ? 20.570 7.920 -9.091 1.00 23.75 95 GLN A C 1
ATOM 1225 O O . GLN A 1 95 ? 20.887 7.963 -10.294 1.00 22.55 95 GLN A O 1
ATOM 1239 N N . SER A 1 96 ? 20.060 8.953 -8.429 1.00 19.17 96 SER A N 1
ATOM 1240 C CA . SER A 1 96 ? 19.958 10.282 -9.020 1.00 20.68 96 SER A CA 1
ATOM 1241 C C . SER A 1 96 ? 21.352 10.825 -9.314 1.00 23.84 96 SER A C 1
ATOM 1242 O O . SER A 1 96 ? 22.329 10.454 -8.666 1.00 22.81 96 SER A O 1
ATOM 1250 N N . PHE A 1 97 ? 21.457 11.658 -10.355 1.00 20.80 97 PHE A N 1
ATOM 1251 C CA . PHE A 1 97 ? 22.659 12.465 -10.572 1.00 17.51 97 PHE A CA 1
ATOM 1252 C C . PHE A 1 97 ? 22.237 13.833 -11.085 1.00 21.05 97 PHE A C 1
ATOM 1253 O O . PHE A 1 97 ? 21.090 14.026 -11.503 1.00 21.73 97 PHE A O 1
ATOM 1270 N N . SER A 1 98 ? 23.171 14.788 -11.037 1.00 20.32 98 SER A N 1
ATOM 1271 C CA . SER A 1 98 ? 22.912 16.151 -11.486 1.00 22.12 98 SER A CA 1
ATOM 1272 C C . SER A 1 98 ? 23.113 16.269 -13.002 1.00 21.58 98 SER A C 1
ATOM 1273 O O . SER A 1 98 ? 24.210 16.029 -13.514 1.00 19.25 98 SER A O 1
ATOM 1281 N N . ARG A 1 99 ? 22.043 16.606 -13.714 1.00 19.70 99 ARG A N 1
ATOM 1282 C CA . ARG A 1 99 ? 22.133 16.844 -15.157 1.00 20.97 99 ARG A CA 1
ATOM 1283 C C . ARG A 1 99 ? 23.170 17.919 -15.488 1.00 22.22 99 ARG A C 1
ATOM 1284 O O . ARG A 1 99 ? 23.949 17.786 -16.446 1.00 20.35 99 ARG A O 1
ATOM 1305 N N . GLN A 1 100 ? 23.163 19.004 -14.723 1.00 21.39 100 GLN A N 1
ATOM 1306 C CA . GLN A 1 100 ? 24.110 20.107 -14.895 1.00 22.15 100 GLN A CA 1
ATOM 1307 C C . GLN A 1 100 ? 25.559 19.644 -14.726 1.00 24.91 100 GLN A C 1
ATOM 1308 O O . GLN A 1 100 ? 26.440 20.007 -15.518 1.00 23.07 100 GLN A O 1
ATOM 1322 N N . GLU A 1 101 ? 25.828 18.841 -13.698 1.00 21.44 101 GLU A N 1
ATOM 1323 C CA . GLU A 1 101 ? 27.176 18.315 -13.497 1.00 22.04 101 GLU A CA 1
ATOM 1324 C C . GLU A 1 101 ? 27.570 17.369 -14.614 1.00 24.75 101 GLU A C 1
ATOM 1325 O O . GLU A 1 101 ? 28.730 17.376 -15.065 1.00 25.02 101 GLU A O 1
ATOM 1337 N N . LYS A 1 102 ? 26.619 16.551 -15.094 1.00 22.99 102 LYS A N 1
ATOM 1338 C CA . LYS A 1 102 ? 26.910 15.679 -16.229 1.00 23.12 102 LYS A CA 1
ATOM 1339 C C . LYS A 1 102 ? 27.186 16.483 -17.503 1.00 26.05 102 LYS A C 1
ATOM 1340 O O . LYS A 1 102 ? 28.088 16.131 -18.293 1.00 24.15 102 LYS A O 1
ATOM 1359 N N . GLN A 1 103 ? 26.418 17.555 -17.739 1.00 20.69 103 GLN A N 1
ATOM 1360 C CA . GLN A 1 103 ? 26.681 18.405 -18.899 1.00 24.33 103 GLN A CA 1
ATOM 1361 C C . GLN A 1 103 ? 28.094 18.990 -18.862 1.00 27.78 103 GLN A C 1
ATOM 1362 O O . GLN A 1 103 ? 28.771 19.074 -19.895 1.00 27.43 103 GLN A O 1
ATOM 1376 N N . ALA A 1 104 ? 28.547 19.425 -17.689 1.00 27.48 104 ALA A N 1
ATOM 1377 C CA . ALA A 1 104 ? 29.886 20.004 -17.551 1.00 28.41 104 ALA A CA 1
ATOM 1378 C C . ALA A 1 104 ? 30.993 18.963 -17.728 1.00 28.08 104 ALA A C 1
ATOM 1379 O O . ALA A 1 104 ? 32.036 19.262 -18.324 1.00 32.75 104 ALA A O 1
ATOM 1386 N N . SER A 1 105 ? 30.797 17.744 -17.226 1.00 28.00 105 SER A N 1
ATOM 1387 C CA . SER A 1 105 ? 31.844 16.721 -17.256 1.00 28.34 105 SER A CA 1
ATOM 1388 C C . SER A 1 105 ? 32.024 16.089 -18.636 1.00 33.17 105 SER A C 1
ATOM 1389 O O . SER A 1 105 ? 33.155 15.821 -19.046 1.00 37.43 105 SER A O 1
ATOM 1397 N N . ALA A 1 106 ? 30.934 15.757 -19.325 1.00 35.42 106 ALA A N 1
ATOM 1398 C CA . ALA A 1 106 ? 31.060 14.895 -20.525 1.00 38.26 106 ALA A CA 1
ATOM 1399 C C . ALA A 1 106 ? 31.873 15.544 -21.651 1.00 34.47 106 ALA A C 1
ATOM 1400 O O . ALA A 1 106 ? 31.733 16.741 -21.913 1.00 38.95 106 ALA A O 1
ATOM 1407 N N . THR A 1 110 ? 35.417 12.293 -26.999 1.00 57.38 110 THR A N 1
ATOM 1408 C CA . THR A 1 110 ? 36.316 11.277 -26.442 1.00 56.41 110 THR A CA 1
ATOM 1409 C C . THR A 1 110 ? 36.154 9.932 -27.158 1.00 50.98 110 THR A C 1
ATOM 1410 O O . THR A 1 110 ? 35.125 9.672 -27.780 1.00 43.73 110 THR A O 1
ATOM 1421 N N . ARG A 1 111 ? 37.175 9.084 -27.061 1.00 49.68 111 ARG A N 1
ATOM 1422 C CA . ARG A 1 111 ? 37.228 7.848 -27.837 1.00 54.84 111 ARG A CA 1
ATOM 1423 C C . ARG A 1 111 ? 37.957 6.795 -27.026 1.00 57.05 111 ARG A C 1
ATOM 1424 O O . ARG A 1 111 ? 38.744 7.106 -26.128 1.00 60.74 111 ARG A O 1
ATOM 1445 N N . SER A 1 112 ? 37.717 5.544 -27.381 1.00 50.88 112 SER A N 1
ATOM 1446 C CA . SER A 1 112 ? 38.531 4.448 -26.891 1.00 54.01 112 SER A CA 1
ATOM 1447 C C . SER A 1 112 ? 38.987 3.505 -27.987 1.00 51.02 112 SER A C 1
ATOM 1448 O O . SER A 1 112 ? 39.996 2.816 -27.804 1.00 53.96 112 SER A O 1
ATOM 1456 N N . GLN A 1 113 ? 38.305 3.465 -29.121 1.00 47.34 113 GLN A N 1
ATOM 1457 C CA . GLN A 1 113 ? 38.559 2.458 -30.131 1.00 48.50 113 GLN A CA 1
ATOM 1458 C C . GLN A 1 113 ? 38.456 3.118 -31.491 1.00 42.67 113 GLN A C 1
ATOM 1459 O O . GLN A 1 113 ? 37.722 4.090 -31.668 1.00 44.89 113 GLN A O 1
ATOM 1473 N N . SER A 1 114 ? 39.228 2.604 -32.439 1.00 44.23 114 SER A N 1
ATOM 1474 C CA . SER A 1 114 ? 39.043 2.928 -33.841 1.00 43.55 114 SER A CA 1
ATOM 1475 C C . SER A 1 114 ? 38.357 1.740 -34.497 1.00 49.46 114 SER A C 1
ATOM 1476 O O . SER A 1 114 ? 38.933 0.646 -34.537 1.00 49.32 114 SER A O 1
ATOM 1484 N N . LEU A 1 115 ? 37.140 1.961 -35.010 1.00 37.59 115 LEU A N 1
ATOM 1485 C CA . LEU A 1 115 ? 36.316 0.908 -35.574 1.00 40.04 115 LEU A CA 1
ATOM 1486 C C . LEU A 1 115 ? 36.399 0.938 -37.098 1.00 35.77 115 LEU A C 1
ATOM 1487 O O . LEU A 1 115 ? 36.391 2.000 -37.720 1.00 29.16 115 LEU A O 1
ATOM 1503 N N . ASN A 1 116 ? 36.478 -0.239 -37.681 1.00 30.07 116 ASN A N 1
ATOM 1504 C CA . ASN A 1 116 ? 36.409 -0.416 -39.112 1.00 27.34 116 ASN A CA 1
ATOM 1505 C C . ASN A 1 116 ? 34.990 -0.813 -39.488 1.00 28.95 116 ASN A C 1
ATOM 1506 O O . ASN A 1 116 ? 34.267 -1.432 -38.699 1.00 25.73 116 ASN A O 1
ATOM 1517 N N . VAL A 1 117 ? 34.570 -0.388 -40.672 1.00 23.01 117 VAL A N 1
ATOM 1518 C CA . VAL A 1 117 ? 33.238 -0.664 -41.178 1.00 23.15 117 VAL A CA 1
ATOM 1519 C C . VAL A 1 117 ? 33.327 -1.786 -42.208 1.00 29.55 117 VAL A C 1
ATOM 1520 O O . VAL A 1 117 ? 33.858 -1.613 -43.316 1.00 27.74 117 VAL A O 1
ATOM 1533 N N . VAL A 1 118 ? 32.725 -2.907 -41.849 1.00 22.30 118 VAL A N 1
ATOM 1534 C CA . VAL A 1 118 ? 32.663 -4.102 -42.670 1.00 27.53 118 VAL A CA 1
ATOM 1535 C C . VAL A 1 118 ? 31.487 -4.048 -43.614 1.00 30.56 118 VAL A C 1
ATOM 1536 O O . VAL A 1 118 ? 31.592 -4.452 -44.776 1.00 32.12 118 VAL A O 1
ATOM 1549 N N . GLU A 1 119 ? 30.352 -3.541 -43.147 1.00 28.82 119 GLU A N 1
ATOM 1550 C CA . GLU A 1 119 ? 29.198 -3.377 -44.018 1.00 30.85 119 GLU A CA 1
ATOM 1551 C C . GLU A 1 119 ? 28.369 -2.203 -43.522 1.00 38.16 119 GLU A C 1
ATOM 1552 O O . GLU A 1 119 ? 28.310 -1.928 -42.311 1.00 25.38 119 GLU A O 1
ATOM 1564 N N . ARG A 1 120 ? 27.778 -1.483 -44.474 1.00 29.90 120 ARG A N 1
ATOM 1565 C CA . ARG A 1 120 ? 26.890 -0.366 -44.187 1.00 29.75 120 ARG A CA 1
ATOM 1566 C C . ARG A 1 120 ? 25.807 -0.355 -45.243 1.00 40.20 120 ARG A C 1
ATOM 1567 O O . ARG A 1 120 ? 26.104 -0.331 -46.440 1.00 43.07 120 ARG A O 1
ATOM 1588 N N . GLN A 1 121 ? 24.558 -0.398 -44.807 1.00 28.67 121 GLN A N 1
ATOM 1589 C CA . GLN A 1 121 ? 23.443 -0.624 -45.716 1.00 32.42 121 GLN A CA 1
ATOM 1590 C C . GLN A 1 121 ? 22.275 0.275 -45.351 1.00 32.57 121 GLN A C 1
ATOM 1591 O O . GLN A 1 121 ? 21.787 0.227 -44.217 1.00 27.49 121 GLN A O 1
ATOM 1605 N N . ALA A 1 122 ? 21.827 1.078 -46.314 1.00 27.28 122 ALA A N 1
ATOM 1606 C CA . ALA A 1 122 ? 20.626 1.880 -46.130 1.00 26.14 122 ALA A CA 1
ATOM 1607 C C . ALA A 1 122 ? 19.402 1.027 -46.437 1.00 27.60 122 ALA A C 1
ATOM 1608 O O . ALA A 1 122 ? 19.336 0.350 -47.467 1.00 28.74 122 ALA A O 1
ATOM 1615 N N . ILE A 1 123 ? 18.443 1.035 -45.533 1.00 21.16 123 ILE A N 1
ATOM 1616 C CA . ILE A 1 123 ? 17.273 0.205 -45.671 1.00 20.93 123 ILE A CA 1
ATOM 1617 C C . ILE A 1 123 ? 16.039 1.078 -45.511 1.00 23.79 123 ILE A C 1
ATOM 1618 O O . ILE A 1 123 ? 15.726 1.509 -44.395 1.00 26.20 123 ILE A O 1
ATOM 1634 N N . PRO A 1 124 ? 15.345 1.397 -46.620 1.00 26.39 124 PRO A N 1
ATOM 1635 C CA . PRO A 1 124 ? 15.704 1.139 -48.016 1.00 26.67 124 PRO A CA 1
ATOM 1636 C C . PRO A 1 124 ? 16.698 2.136 -48.542 1.00 27.07 124 PRO A C 1
ATOM 1637 O O . PRO A 1 124 ? 17.093 3.064 -47.845 1.00 24.99 124 PRO A O 1
ATOM 1648 N N . GLU A 1 125 ? 17.088 1.935 -49.798 1.00 27.60 125 GLU A N 1
ATOM 1649 C CA . GLU A 1 125 ? 17.952 2.866 -50.494 1.00 30.47 125 GLU A CA 1
ATOM 1650 C C . GLU A 1 125 ? 17.133 4.021 -51.057 1.00 20.50 125 GLU A C 1
ATOM 1651 O O . GLU A 1 125 ? 15.904 4.028 -50.997 1.00 24.57 125 GLU A O 1
ATOM 1663 N N . GLN A 1 126 ? 17.849 5.014 -51.585 1.00 22.35 126 GLN A N 1
ATOM 1664 C CA . GLN A 1 126 ? 17.268 6.325 -51.895 1.00 25.82 126 GLN A CA 1
ATOM 1665 C C . GLN A 1 126 ? 16.077 6.232 -52.850 1.00 24.81 126 GLN A C 1
ATOM 1666 O O . GLN A 1 126 ? 15.003 6.791 -52.579 1.00 23.04 126 GLN A O 1
ATOM 1680 N N . THR A 1 127 ? 16.243 5.563 -53.998 1.00 25.99 127 THR A N 1
ATOM 1681 C CA . THR A 1 127 ? 15.154 5.533 -54.972 1.00 24.48 127 THR A CA 1
ATOM 1682 C C . THR A 1 127 ? 13.912 4.897 -54.386 1.00 25.31 127 THR A C 1
ATOM 1683 O O . THR A 1 127 ? 12.800 5.415 -54.559 1.00 22.02 127 THR A O 1
ATOM 1694 N N . THR A 1 128 ? 14.087 3.790 -53.662 1.00 25.29 128 THR A N 1
ATOM 1695 C CA . THR A 1 128 ? 12.964 3.104 -53.036 1.00 25.80 128 THR A CA 1
ATOM 1696 C C . THR A 1 128 ? 12.284 3.989 -51.989 1.00 25.12 128 THR A C 1
ATOM 1697 O O . THR A 1 128 ? 11.051 4.073 -51.936 1.00 23.68 128 THR A O 1
ATOM 1708 N N . PHE A 1 129 ? 13.070 4.630 -51.120 1.00 27.25 129 PHE A N 1
ATOM 1709 C CA . PHE A 1 129 ? 12.462 5.513 -50.122 1.00 23.77 129 PHE A CA 1
ATOM 1710 C C . PHE A 1 129 ? 11.734 6.678 -50.781 1.00 22.90 129 PHE A C 1
ATOM 1711 O O . PHE A 1 129 ? 10.664 7.082 -50.326 1.00 21.04 129 PHE A O 1
ATOM 1728 N N . GLU A 1 130 ? 12.310 7.247 -51.840 1.00 24.74 130 GLU A N 1
ATOM 1729 C CA . GLU A 1 130 ? 11.641 8.346 -52.530 1.00 24.09 130 GLU A CA 1
ATOM 1730 C C . GLU A 1 130 ? 10.309 7.901 -53.124 1.00 23.48 130 GLU A C 1
ATOM 1731 O O . GLU A 1 130 ? 9.325 8.647 -53.067 1.00 23.25 130 GLU A O 1
ATOM 1743 N N . GLN A 1 131 ? 10.239 6.674 -53.670 1.00 24.40 131 GLN A N 1
ATOM 1744 C CA . GLN A 1 131 ? 8.954 6.164 -54.161 1.00 23.25 131 GLN A CA 1
ATOM 1745 C C . GLN A 1 131 ? 7.967 5.881 -53.036 1.00 24.61 131 GLN A C 1
ATOM 1746 O O . GLN A 1 131 ? 6.754 6.060 -53.212 1.00 24.36 131 GLN A O 1
ATOM 1760 N N . MET A 1 132 ? 8.447 5.377 -51.891 1.00 23.72 132 MET A N 1
ATOM 1761 C CA . MET A 1 132 ? 7.575 5.262 -50.736 1.00 23.04 132 MET A CA 1
ATOM 1762 C C . MET A 1 132 ? 6.987 6.611 -50.348 1.00 23.07 132 MET A C 1
ATOM 1763 O O . MET A 1 132 ? 5.797 6.705 -50.020 1.00 21.93 132 MET A O 1
ATOM 1777 N N . VAL A 1 133 ? 7.827 7.652 -50.289 1.00 22.72 133 VAL A N 1
ATOM 1778 C CA . VAL A 1 133 ? 7.329 8.973 -49.928 1.00 21.64 133 VAL A CA 1
ATOM 1779 C C . VAL A 1 133 ? 6.262 9.418 -50.915 1.00 24.74 133 VAL A C 1
ATOM 1780 O O . VAL A 1 133 ? 5.192 9.894 -50.530 1.00 20.21 133 VAL A O 1
ATOM 1793 N N . ALA A 1 134 ? 6.541 9.260 -52.207 1.00 25.85 134 ALA A N 1
ATOM 1794 C CA . ALA A 1 134 ? 5.562 9.645 -53.230 1.00 20.97 134 ALA A CA 1
ATOM 1795 C C . ALA A 1 134 ? 4.234 8.927 -53.024 1.00 21.38 134 ALA A C 1
ATOM 1796 O O . ALA A 1 134 ? 3.157 9.539 -53.125 1.00 22.03 134 ALA A O 1
ATOM 1803 N N . ARG A 1 135 ? 4.285 7.621 -52.732 1.00 22.00 135 ARG A N 1
ATOM 1804 C CA . ARG A 1 135 ? 3.057 6.876 -52.493 1.00 21.56 135 ARG A CA 1
ATOM 1805 C C . ARG A 1 135 ? 2.302 7.431 -51.297 1.00 28.96 135 ARG A C 1
ATOM 1806 O O . ARG A 1 135 ? 1.077 7.630 -51.356 1.00 23.51 135 ARG A O 1
ATOM 1827 N N . ALA A 1 136 ? 3.017 7.674 -50.185 1.00 24.62 136 ALA A N 1
ATOM 1828 C CA . ALA A 1 136 ? 2.359 8.187 -48.988 1.00 24.77 136 ALA A CA 1
ATOM 1829 C C . ALA A 1 136 ? 1.764 9.569 -49.245 1.00 22.00 136 ALA A C 1
ATOM 1830 O O . ALA A 1 136 ? 0.635 9.863 -48.825 1.00 24.32 136 ALA A O 1
ATOM 1837 N N . ALA A 1 137 ? 2.508 10.433 -49.938 1.00 22.00 137 ALA A N 1
ATOM 1838 C CA . ALA A 1 137 ? 1.977 11.753 -50.254 1.00 24.52 137 ALA A CA 1
ATOM 1839 C C . ALA A 1 137 ? 0.699 11.626 -51.075 1.00 22.46 137 ALA A C 1
ATOM 1840 O O . ALA A 1 137 ? -0.288 12.316 -50.808 1.00 24.30 137 ALA A O 1
ATOM 1847 N N . ALA A 1 138 ? 0.684 10.692 -52.027 1.00 22.98 138 ALA A N 1
ATOM 1848 C CA . ALA A 1 138 ? -0.509 10.462 -52.845 1.00 26.76 138 ALA A CA 1
ATOM 1849 C C . ALA A 1 138 ? -1.684 10.046 -51.977 1.00 27.82 138 ALA A C 1
ATOM 1850 O O . ALA A 1 138 ? -2.799 10.556 -52.132 1.00 27.54 138 ALA A O 1
ATOM 1857 N N . LEU A 1 139 ? -1.440 9.144 -51.027 1.00 25.33 139 LEU A N 1
ATOM 1858 C CA . LEU A 1 139 ? -2.487 8.737 -50.101 1.00 26.50 139 LEU A CA 1
ATOM 1859 C C . LEU A 1 139 ? -2.962 9.896 -49.231 1.00 24.81 139 LEU A C 1
ATOM 1860 O O . LEU A 1 139 ? -4.164 10.017 -48.971 1.00 26.58 139 LEU A O 1
ATOM 1876 N N . THR A 1 140 ? -2.048 10.772 -48.783 1.00 26.40 140 THR A N 1
ATOM 1877 C CA . THR A 1 140 ? -2.492 11.892 -47.958 1.00 26.86 140 THR A CA 1
ATOM 1878 C C . THR A 1 140 ? -3.291 12.915 -48.749 1.00 27.02 140 THR A C 1
ATOM 1879 O O . THR A 1 140 ? -3.951 13.757 -48.131 1.00 27.70 140 THR A O 1
ATOM 1890 N N . ALA A 1 141 ? -3.278 12.864 -50.087 1.00 26.90 141 ALA A N 1
ATOM 1891 C CA . ALA A 1 141 ? -4.157 13.768 -50.821 1.00 30.73 141 ALA A CA 1
ATOM 1892 C C . ALA A 1 141 ? -5.612 13.303 -50.837 1.00 35.42 141 ALA A C 1
ATOM 1893 O O . ALA A 1 141 ? -6.487 14.059 -51.281 1.00 33.80 141 ALA A O 1
ATOM 1900 N N . THR A 1 142 ? -5.887 12.095 -50.402 1.00 31.30 142 THR A N 1
ATOM 1901 C CA . THR A 1 142 ? -7.241 11.564 -50.415 1.00 36.08 142 THR A CA 1
ATOM 1902 C C . THR A 1 142 ? -7.921 11.838 -49.081 1.00 42.41 142 THR A C 1
ATOM 1903 O O . THR A 1 142 ? -7.256 12.142 -48.083 1.00 39.27 142 THR A O 1
ATOM 1914 N N . PRO A 1 143 ? -9.253 11.744 -49.026 1.00 45.66 143 PRO A N 1
ATOM 1915 C CA . PRO A 1 143 ? -9.950 12.010 -47.752 1.00 48.20 143 PRO A CA 1
ATOM 1916 C C . PRO A 1 143 ? -9.650 11.000 -46.673 1.00 41.70 143 PRO A C 1
ATOM 1917 O O . PRO A 1 143 ? -9.872 11.294 -45.493 1.00 48.01 143 PRO A O 1
ATOM 1928 N N . GLN A 1 144 ? -9.150 9.819 -47.020 1.00 38.65 144 GLN A N 1
ATOM 1929 C CA . GLN A 1 144 ? -9.042 8.759 -46.040 1.00 41.99 144 GLN A CA 1
ATOM 1930 C C . GLN A 1 144 ? -7.828 8.897 -45.120 1.00 43.71 144 GLN A C 1
ATOM 1931 O O . GLN A 1 144 ? -7.823 8.283 -44.048 1.00 47.12 144 GLN A O 1
ATOM 1945 N N . VAL A 1 145 ? -6.793 9.654 -45.491 1.00 37.35 145 VAL A N 1
ATOM 1946 C CA . VAL A 1 145 ? -5.667 9.860 -44.575 1.00 38.53 145 VAL A CA 1
ATOM 1947 C C . VAL A 1 145 ? -5.120 11.259 -44.785 1.00 33.66 145 VAL A C 1
ATOM 1948 O O . VAL A 1 145 ? -5.135 11.788 -45.896 1.00 33.12 145 VAL A O 1
ATOM 1961 N N . ASP A 1 146 ? -4.679 11.880 -43.691 1.00 31.06 146 ASP A N 1
ATOM 1962 C CA . ASP A 1 146 ? -4.138 13.234 -43.745 1.00 26.55 146 ASP A CA 1
ATOM 1963 C C . ASP A 1 146 ? -2.627 13.278 -43.632 1.00 27.40 146 ASP A C 1
ATOM 1964 O O . ASP A 1 146 ? -1.999 14.204 -44.164 1.00 25.10 146 ASP A O 1
ATOM 1973 N N . LYS A 1 147 ? -2.033 12.290 -42.973 1.00 28.62 147 LYS A N 1
ATOM 1974 C CA . LYS A 1 147 ? -0.613 12.308 -42.686 1.00 23.36 147 LYS A CA 1
ATOM 1975 C C . LYS A 1 147 ? -0.142 10.901 -42.399 1.00 21.81 147 LYS A C 1
ATOM 1976 O O . LYS A 1 147 ? -0.825 10.136 -41.711 1.00 23.85 147 LYS A O 1
ATOM 1995 N N . VAL A 1 148 ? 1.057 10.591 -42.889 1.00 20.34 148 VAL A N 1
ATOM 1996 C CA . VAL A 1 148 ? 1.709 9.315 -42.649 1.00 20.54 148 VAL A CA 1
ATOM 1997 C C . VAL A 1 148 ? 3.181 9.597 -42.360 1.00 24.58 148 VAL A C 1
ATOM 1998 O O . VAL A 1 148 ? 3.860 10.292 -43.134 1.00 24.47 148 VAL A O 1
ATOM 2011 N N . VAL A 1 149 ? 3.692 8.995 -41.304 1.00 22.06 149 VAL A N 1
ATOM 2012 C CA . VAL A 1 149 ? 5.103 9.109 -40.975 1.00 21.40 149 VAL A CA 1
ATOM 2013 C C . VAL A 1 149 ? 5.784 7.865 -41.506 1.00 21.44 149 VAL A C 1
ATOM 2014 O O . VAL A 1 149 ? 5.374 6.740 -41.189 1.00 26.10 149 VAL A O 1
ATOM 2027 N N . LEU A 1 150 ? 6.791 8.065 -42.352 1.00 20.10 150 LEU A N 1
ATOM 2028 C CA . LEU A 1 150 ? 7.568 6.990 -42.945 1.00 21.16 150 LEU A CA 1
ATOM 2029 C C . LEU A 1 150 ? 8.980 7.066 -42.413 1.00 21.98 150 LEU A C 1
ATOM 2030 O O . LEU A 1 150 ? 9.464 8.151 -42.061 1.00 24.23 150 LEU A O 1
ATOM 2046 N N . SER A 1 151 ? 9.657 5.920 -42.385 1.00 21.64 151 SER A N 1
ATOM 2047 C CA . SER A 1 151 ? 10.959 5.862 -41.734 1.00 23.90 151 SER A CA 1
ATOM 2048 C C . SER A 1 151 ? 11.894 4.952 -42.512 1.00 24.54 151 SER A C 1
ATOM 2049 O O . SER A 1 151 ? 11.482 4.198 -43.404 1.00 24.50 151 SER A O 1
ATOM 2057 N N . ARG A 1 152 ? 13.172 5.025 -42.143 1.00 21.84 152 ARG A N 1
ATOM 2058 C CA . ARG A 1 152 ? 14.190 4.198 -42.772 1.00 22.14 152 ARG A CA 1
ATOM 2059 C C . ARG A 1 15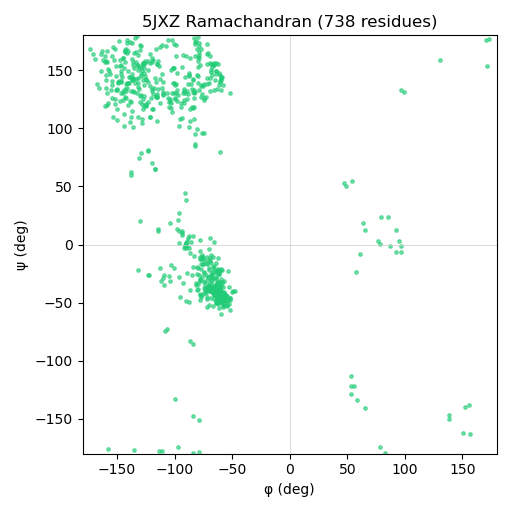2 ? 15.312 3.945 -41.779 1.00 23.28 152 ARG A C 1
ATOM 2060 O O . ARG A 1 152 ? 15.380 4.549 -40.693 1.00 22.70 152 ARG A O 1
ATOM 2081 N N . LEU A 1 153 ? 1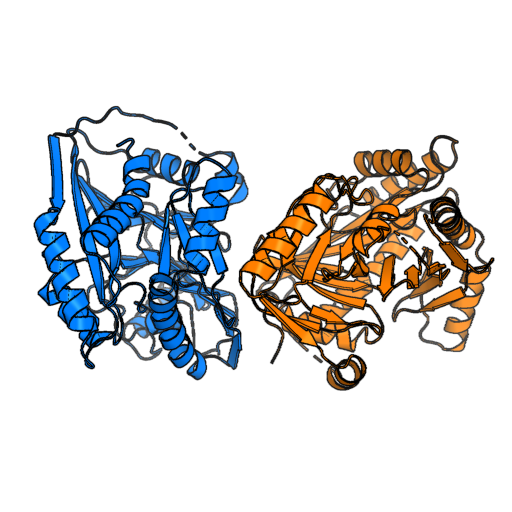6.166 3.012 -42.150 1.00 20.99 153 LEU A N 1
ATOM 2082 C CA . LEU A 1 153 ? 17.239 2.513 -41.310 1.00 22.27 153 LEU A CA 1
ATOM 2083 C C . LEU A 1 153 ? 18.585 2.621 -42.019 1.00 25.51 153 LEU A C 1
ATOM 2084 O O . LEU A 1 153 ? 18.672 2.634 -43.252 1.00 22.99 153 LEU A O 1
ATOM 2100 N N . ILE A 1 154 ? 19.631 2.662 -41.206 1.00 19.82 154 ILE A N 1
ATOM 2101 C CA . ILE A 1 154 ? 20.994 2.362 -41.612 1.00 18.36 154 ILE A CA 1
ATOM 2102 C C . ILE A 1 154 ? 21.498 1.248 -40.714 1.00 23.70 154 ILE A C 1
ATOM 2103 O O . ILE A 1 154 ? 21.495 1.400 -39.489 1.00 24.51 154 ILE A O 1
ATOM 2119 N N . ASP A 1 155 ? 21.911 0.137 -41.320 1.00 21.75 155 ASP A N 1
ATOM 2120 C CA . ASP A 1 155 ? 22.574 -0.970 -40.636 1.00 22.97 155 ASP A CA 1
ATOM 2121 C C . ASP A 1 155 ? 24.074 -0.891 -40.869 1.00 26.97 155 ASP A C 1
ATOM 2122 O O . ASP A 1 155 ? 24.540 -0.795 -42.016 1.00 26.60 155 ASP A O 1
ATOM 2131 N N . ILE A 1 156 ? 24.825 -0.981 -39.791 1.00 20.35 156 ILE A N 1
ATOM 2132 C CA . ILE A 1 156 ? 26.276 -0.935 -39.838 1.00 21.37 156 ILE A CA 1
ATOM 2133 C C . ILE A 1 156 ? 26.827 -2.127 -39.065 1.00 28.87 156 ILE A C 1
ATOM 2134 O O . ILE A 1 156 ? 26.419 -2.385 -37.917 1.00 24.61 156 ILE A O 1
ATOM 2150 N N . THR A 1 157 ? 27.728 -2.868 -39.706 1.00 24.55 157 THR A N 1
ATOM 2151 C CA . THR A 1 157 ? 28.531 -3.887 -39.038 1.00 25.22 157 THR A CA 1
ATOM 2152 C C . THR A 1 157 ? 29.971 -3.413 -38.966 1.00 25.23 157 THR A C 1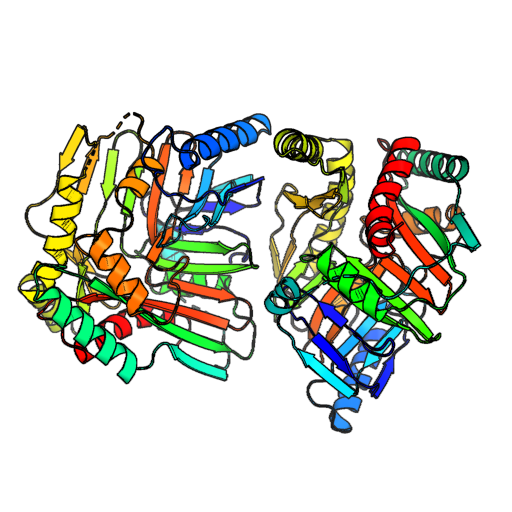
ATOM 2153 O O . THR A 1 157 ? 30.562 -3.035 -39.988 1.00 27.89 157 THR A O 1
ATOM 2164 N N . THR A 1 158 ? 30.534 -3.458 -37.774 1.00 22.25 158 THR A N 1
ATOM 2165 C CA . THR A 1 158 ? 31.931 -3.147 -37.546 1.00 22.44 158 THR A CA 1
ATOM 2166 C C . THR A 1 158 ? 32.687 -4.458 -37.380 1.00 21.55 158 THR A C 1
ATOM 2167 O O . THR A 1 158 ? 32.107 -5.541 -37.380 1.00 25.15 158 THR A O 1
ATOM 2178 N N . ASP A 1 159 ? 33.997 -4.366 -37.253 1.00 26.22 159 ASP A N 1
ATOM 2179 C CA . ASP A 1 159 ? 34.808 -5.561 -37.088 1.00 35.49 159 ASP A CA 1
ATOM 2180 C C . ASP A 1 159 ? 35.116 -5.860 -35.625 1.00 32.04 159 ASP A C 1
ATOM 2181 O O . ASP A 1 159 ? 35.797 -6.841 -35.334 1.00 45.16 159 ASP A O 1
ATOM 2190 N N . ALA A 1 160 ? 34.616 -5.049 -34.700 1.00 32.53 160 ALA A N 1
ATOM 2191 C CA . ALA A 1 160 ? 34.880 -5.212 -33.276 1.00 35.84 160 ALA A CA 1
ATOM 2192 C C . ALA A 1 160 ? 33.642 -4.842 -32.480 1.00 35.89 160 ALA A C 1
ATOM 2193 O O . ALA A 1 160 ? 32.842 -4.010 -32.906 1.00 31.91 160 ALA A O 1
ATOM 2200 N N . ALA A 1 161 ? 33.508 -5.448 -31.300 1.00 28.68 161 ALA A N 1
ATOM 2201 C CA . ALA A 1 161 ? 32.404 -5.114 -30.415 1.00 35.15 161 ALA A CA 1
ATOM 2202 C C . ALA A 1 161 ? 32.457 -3.636 -30.036 1.00 34.22 161 ALA A C 1
ATOM 2203 O O . ALA A 1 161 ? 33.526 -3.059 -29.814 1.00 31.73 161 ALA A O 1
ATOM 2210 N N . ILE A 1 162 ? 31.290 -3.028 -29.989 1.00 31.56 162 ILE A N 1
ATOM 2211 C CA . ILE A 1 162 ? 31.149 -1.588 -29.824 1.00 31.87 162 ILE A CA 1
ATOM 2212 C C . ILE A 1 162 ? 31.021 -1.274 -28.341 1.00 34.40 162 ILE A C 1
ATOM 2213 O O . ILE A 1 162 ? 30.227 -1.904 -27.637 1.00 33.71 162 ILE A O 1
ATOM 2229 N N . ASP A 1 163 ? 31.791 -0.295 -27.874 1.00 32.23 163 ASP A N 1
ATOM 2230 C CA . ASP A 1 163 ? 31.782 0.106 -26.463 1.00 35.51 163 ASP A CA 1
ATOM 2231 C C . ASP A 1 163 ? 30.618 1.055 -26.228 1.00 29.99 163 ASP A C 1
ATOM 2232 O O . ASP A 1 163 ? 30.735 2.266 -26.441 1.00 30.75 163 ASP A O 1
ATOM 2241 N N . SER A 1 164 ? 29.490 0.509 -25.776 1.00 29.23 164 SER A N 1
ATOM 2242 C CA . SER A 1 164 ? 28.285 1.319 -25.610 1.00 31.41 164 SER A CA 1
ATOM 2243 C C . SER A 1 164 ? 28.473 2.418 -24.579 1.00 28.69 164 SER A C 1
ATOM 2244 O O . SER A 1 164 ? 27.782 3.440 -24.635 1.00 28.89 164 SER A O 1
ATOM 2252 N N . GLY A 1 165 ? 29.385 2.233 -23.625 1.00 28.76 165 GLY A N 1
ATOM 2253 C CA . GLY A 1 165 ? 29.571 3.236 -22.603 1.00 28.68 165 GLY A CA 1
ATOM 2254 C C . GLY A 1 165 ? 30.296 4.464 -23.114 1.00 27.75 165 GLY A C 1
ATOM 2255 O O . GLY A 1 165 ? 29.975 5.596 -22.731 1.00 22.38 165 GLY A O 1
ATOM 2259 N N . VAL A 1 166 ? 31.325 4.255 -23.934 1.00 30.37 166 VAL A N 1
ATOM 2260 C CA . VAL A 1 166 ? 32.004 5.362 -24.591 1.00 31.56 166 VAL A CA 1
ATOM 2261 C C . VAL A 1 166 ? 31.024 6.113 -25.475 1.00 24.76 166 VAL A C 1
ATOM 2262 O O . VAL A 1 166 ? 31.048 7.352 -25.557 1.00 25.93 166 VAL A O 1
ATOM 2275 N N . LEU A 1 167 ? 30.192 5.370 -26.205 1.00 25.35 167 LEU A N 1
ATOM 2276 C CA . LEU A 1 167 ? 29.217 6.005 -27.084 1.00 25.16 167 LEU A CA 1
ATOM 2277 C C . LEU A 1 167 ? 28.260 6.882 -26.301 1.00 23.62 167 LEU A C 1
ATOM 2278 O O . LEU A 1 167 ? 27.912 7.979 -26.746 1.00 21.24 167 LEU A O 1
ATOM 2294 N N . LEU A 1 168 ? 27.780 6.390 -25.151 1.00 24.55 168 LEU A N 1
ATOM 2295 C CA . LEU A 1 168 ? 26.881 7.205 -24.346 1.00 20.54 168 LEU A CA 1
ATOM 2296 C C . LEU A 1 168 ? 27.532 8.524 -23.945 1.00 23.06 168 LEU A C 1
ATOM 2297 O O . LEU A 1 168 ? 26.883 9.577 -23.978 1.00 22.39 168 LEU A O 1
ATOM 2313 N N . GLU A 1 169 ? 28.808 8.498 -23.538 1.00 19.68 169 GLU A N 1
ATOM 2314 C CA . GLU A 1 169 ? 29.422 9.749 -23.109 1.00 20.48 169 GLU A CA 1
ATOM 2315 C C . GLU A 1 169 ? 29.535 10.723 -24.285 1.00 20.41 169 GLU A C 1
ATOM 2316 O O . GLU A 1 169 ? 29.273 11.919 -24.138 1.00 21.76 169 GLU A O 1
ATOM 2328 N N . ARG A 1 170 ? 29.897 10.222 -25.465 1.00 23.27 170 ARG A N 1
ATOM 2329 C CA . ARG A 1 170 ? 29.955 11.084 -26.644 1.00 26.16 170 ARG A CA 1
ATOM 2330 C C . ARG A 1 170 ? 28.572 11.627 -26.997 1.00 25.47 170 ARG A C 1
ATOM 2331 O O . ARG A 1 170 ? 28.434 12.804 -27.367 1.00 21.91 170 ARG A O 1
ATOM 2352 N N . LEU A 1 171 ? 27.540 10.779 -26.883 1.00 23.42 171 LEU A N 1
ATOM 2353 C CA . LEU A 1 171 ? 26.167 11.206 -27.140 1.00 24.05 171 LEU A CA 1
ATOM 2354 C C . LEU A 1 171 ? 25.774 12.367 -26.247 1.00 25.58 171 LEU A C 1
ATOM 2355 O O . LEU A 1 171 ? 25.146 13.321 -26.710 1.00 22.08 171 LEU A O 1
ATOM 2371 N N . ILE A 1 172 ? 26.074 12.271 -24.935 1.00 22.73 172 ILE A N 1
ATOM 2372 C CA . ILE A 1 172 ? 25.759 13.365 -24.010 1.00 25.24 172 ILE A CA 1
ATOM 2373 C C . ILE A 1 172 ? 26.533 14.625 -24.375 1.00 21.65 172 ILE A C 1
ATOM 2374 O O . ILE A 1 172 ? 25.992 15.733 -24.337 1.00 23.62 172 ILE A O 1
ATOM 2390 N N . ALA A 1 173 ? 27.823 14.488 -24.666 1.00 23.95 173 ALA A N 1
ATOM 2391 C CA . ALA A 1 173 ? 28.634 15.662 -24.965 1.00 26.02 173 ALA A CA 1
ATOM 2392 C C . ALA A 1 173 ? 28.160 16.362 -26.238 1.00 24.92 173 ALA A C 1
ATOM 2393 O O . ALA A 1 173 ? 28.161 17.597 -26.320 1.00 22.44 173 ALA A O 1
ATOM 2400 N N . GLN A 1 174 ? 27.716 15.597 -27.216 1.00 23.62 174 GLN A N 1
ATOM 2401 C CA . GLN A 1 174 ? 27.217 16.176 -28.461 1.00 24.26 174 GLN A CA 1
ATOM 2402 C C . GLN A 1 174 ? 25.776 16.677 -28.354 1.00 24.08 174 GLN A C 1
ATOM 2403 O O . GLN A 1 174 ? 25.347 17.476 -29.199 1.00 25.00 174 GLN A O 1
ATOM 2417 N N . ASN A 1 175 ? 25.020 16.211 -27.357 1.00 20.01 175 ASN A N 1
ATOM 2418 C CA . ASN A 1 175 ? 23.592 16.508 -27.222 1.00 23.59 175 ASN A CA 1
ATOM 2419 C C . ASN A 1 175 ? 23.288 16.806 -25.756 1.00 23.14 175 ASN A C 1
ATOM 2420 O O . ASN A 1 175 ? 22.443 16.154 -25.123 1.00 24.85 175 ASN A O 1
ATOM 2431 N N . PRO A 1 176 ? 23.934 17.830 -25.195 1.00 19.02 176 PRO A N 1
ATOM 2432 C CA . PRO A 1 176 ? 23.830 18.064 -23.745 1.00 19.85 176 PRO A CA 1
ATOM 2433 C C . PRO A 1 176 ? 22.433 18.370 -23.264 1.00 24.60 176 PRO A C 1
ATOM 2434 O O . PRO A 1 176 ? 22.140 18.178 -22.081 1.00 22.20 176 PRO A O 1
ATOM 2445 N N . VAL A 1 177 ? 21.532 18.810 -24.131 1.00 19.51 177 VAL A N 1
ATOM 2446 C CA . VAL A 1 177 ? 20.255 19.300 -23.643 1.00 21.92 177 VAL A CA 1
ATOM 2447 C C . VAL A 1 177 ? 19.132 18.296 -23.843 1.00 22.53 177 VAL A C 1
ATOM 2448 O O . VAL A 1 177 ? 18.089 18.424 -23.184 1.00 24.03 177 VAL A O 1
ATOM 2461 N N . SER A 1 178 ? 19.309 17.304 -24.704 1.00 20.85 178 SER A N 1
ATOM 2462 C CA . SER A 1 178 ? 18.189 16.440 -25.033 1.00 21.07 178 SER A CA 1
ATOM 2463 C C . SER A 1 178 ? 17.947 15.403 -23.929 1.00 21.11 178 SER A C 1
ATOM 2464 O O . SER A 1 178 ? 18.678 15.309 -22.938 1.00 21.40 178 SER A O 1
ATOM 2472 N N . TYR A 1 179 ? 16.860 14.662 -24.091 1.00 19.82 179 TYR A N 1
ATOM 2473 C CA . TYR A 1 179 ? 16.523 13.557 -23.190 1.00 18.90 179 TYR A CA 1
ATOM 2474 C C . TYR A 1 179 ? 17.351 12.356 -23.622 1.00 18.29 179 TYR A C 1
ATOM 2475 O O . TYR A 1 179 ? 17.025 11.669 -24.599 1.00 20.31 179 TYR A O 1
ATOM 2493 N N . ASN A 1 180 ? 18.446 12.122 -22.932 1.00 17.44 180 ASN A N 1
ATOM 2494 C CA . ASN A 1 180 ? 19.417 11.141 -23.359 1.00 17.73 180 ASN A CA 1
ATOM 2495 C C . ASN A 1 180 ? 19.185 9.858 -22.571 1.00 20.37 180 ASN A C 1
ATOM 2496 O O . ASN A 1 180 ? 19.051 9.896 -21.333 1.00 21.03 180 ASN A O 1
ATOM 2507 N N . PHE A 1 181 ? 19.113 8.743 -23.287 1.00 17.19 181 PHE A N 1
ATOM 2508 C CA . PHE A 1 181 ? 18.742 7.468 -22.688 1.00 20.58 181 PHE A CA 1
ATOM 2509 C C . PHE A 1 181 ? 19.650 6.331 -23.146 1.00 21.97 181 PHE A C 1
ATOM 2510 O O . PHE A 1 181 ? 20.223 6.343 -24.248 1.00 19.73 181 PHE A O 1
ATOM 2527 N N . HIS A 1 182 ? 19.767 5.334 -22.264 1.00 18.75 182 HIS A N 1
ATOM 2528 C CA . HIS A 1 182 ? 20.531 4.109 -22.503 1.00 22.25 182 HIS A CA 1
ATOM 2529 C C . HIS A 1 182 ? 19.762 2.978 -21.823 1.00 23.11 182 HIS A C 1
ATOM 2530 O O . HIS A 1 182 ? 19.620 2.962 -20.593 1.00 21.13 182 HIS A O 1
ATOM 2544 N N . VAL A 1 183 ? 19.209 2.072 -22.623 1.00 17.97 183 VAL A N 1
ATOM 2545 C CA . VAL A 1 183 ? 18.266 1.067 -22.155 1.00 19.49 183 VAL A CA 1
ATOM 2546 C C . VAL A 1 183 ? 18.834 -0.320 -22.434 1.00 19.73 183 VAL A C 1
ATOM 2547 O O . VAL A 1 183 ? 19.020 -0.693 -23.605 1.00 21.13 183 VAL A O 1
ATOM 2560 N N . PRO A 1 184 ? 19.103 -1.123 -21.408 1.00 19.53 184 PRO A N 1
ATOM 2561 C CA . PRO A 1 184 ? 19.504 -2.509 -21.656 1.00 19.51 184 PRO A CA 1
ATOM 2562 C C . PRO A 1 184 ? 18.322 -3.318 -22.139 1.00 21.57 184 PRO A C 1
ATOM 2563 O O . PRO A 1 184 ? 17.180 -3.089 -21.740 1.00 24.04 184 PRO A O 1
ATOM 2574 N N . LEU A 1 185 ? 18.594 -4.237 -23.060 1.00 22.21 185 LEU A N 1
ATOM 2575 C CA . LEU A 1 185 ? 17.553 -5.005 -23.726 1.00 23.51 185 LEU A CA 1
ATOM 2576 C C . LEU A 1 185 ? 17.742 -6.496 -23.466 1.00 24.83 185 LEU A C 1
ATOM 2577 O O . LEU A 1 185 ? 18.842 -6.968 -23.171 1.00 25.40 185 LEU A O 1
ATOM 2593 N N . ALA A 1 186 ? 16.640 -7.224 -23.607 1.00 31.64 186 ALA A N 1
ATOM 2594 C CA . ALA A 1 186 ? 16.597 -8.623 -23.212 1.00 37.79 186 ALA A CA 1
ATOM 2595 C C . ALA A 1 186 ? 17.501 -9.491 -24.074 1.00 36.26 186 ALA A C 1
ATOM 2596 O O . ALA A 1 186 ? 17.920 -10.567 -23.628 1.00 32.92 186 ALA A O 1
ATOM 2603 N N . ASP A 1 187 ? 17.804 -9.067 -25.303 1.00 35.50 187 ASP A N 1
ATOM 2604 C CA . ASP A 1 187 ? 18.667 -9.847 -26.181 1.00 31.06 187 ASP A CA 1
ATOM 2605 C C . ASP A 1 187 ? 20.141 -9.547 -26.004 1.00 28.09 187 ASP A C 1
ATOM 2606 O O . ASP A 1 187 ? 20.948 -10.039 -26.787 1.00 36.83 187 ASP A O 1
ATOM 2615 N N . GLY A 1 188 ? 20.507 -8.761 -25.011 1.00 28.69 188 GLY A N 1
ATOM 2616 C CA . GLY A 1 188 ? 21.889 -8.363 -24.804 1.00 38.52 188 GLY A CA 1
ATOM 2617 C C . GLY A 1 188 ? 22.287 -7.057 -25.471 1.00 29.45 188 GLY A C 1
ATOM 2618 O O . GLY A 1 188 ? 23.395 -6.563 -25.231 1.00 35.33 188 GLY A O 1
ATOM 2622 N N . GLY A 1 189 ? 21.411 -6.469 -26.264 1.00 29.75 189 GLY A N 1
ATOM 2623 C CA . GLY A 1 189 ? 21.708 -5.211 -26.913 1.00 32.92 189 GLY A CA 1
ATOM 2624 C C . GLY A 1 189 ? 21.414 -4.034 -26.004 1.00 28.36 189 GLY A C 1
ATOM 2625 O O . GLY A 1 189 ? 21.019 -4.188 -24.848 1.00 25.42 189 GLY A O 1
ATOM 2629 N N . VAL A 1 190 ? 21.657 -2.834 -26.543 1.00 23.87 190 VAL A N 1
ATOM 2630 C CA . VAL A 1 190 ? 21.382 -1.568 -25.879 1.00 20.65 190 VAL A CA 1
ATOM 2631 C C . VAL A 1 190 ? 20.635 -0.655 -26.843 1.00 23.71 190 VAL A C 1
ATOM 2632 O O . VAL A 1 190 ? 20.985 -0.568 -28.029 1.00 20.63 190 VAL A O 1
ATOM 2645 N N . LEU A 1 191 ? 19.637 0.051 -26.325 1.00 20.32 191 LEU A N 1
ATOM 2646 C CA . LEU A 1 191 ? 18.969 1.119 -27.056 1.00 22.66 191 LEU A CA 1
ATOM 2647 C C . LEU A 1 191 ? 19.443 2.453 -26.488 1.00 22.75 191 LEU A C 1
ATOM 2648 O O . LEU A 1 191 ? 19.302 2.707 -25.300 1.00 22.34 191 LEU A O 1
ATOM 2664 N N . LEU A 1 192 ? 20.001 3.299 -27.337 1.00 18.47 192 LEU A N 1
ATOM 2665 C CA . LEU A 1 192 ? 20.670 4.520 -26.915 1.00 20.40 192 LEU A CA 1
ATOM 2666 C C . LEU A 1 192 ? 20.162 5.654 -27.817 1.00 18.48 192 LEU A C 1
ATOM 2667 O O . LEU A 1 192 ? 20.012 5.443 -29.013 1.00 20.36 192 LEU A O 1
ATOM 2683 N N . GLY A 1 193 ? 19.958 6.860 -27.279 1.00 18.11 193 GLY A N 1
ATOM 2684 C CA . GLY A 1 193 ? 19.520 7.965 -28.114 1.00 20.98 193 GLY A CA 1
ATOM 2685 C C . GLY A 1 193 ? 19.485 9.301 -27.399 1.00 21.28 193 GLY A C 1
ATOM 2686 O O . GLY A 1 193 ? 19.587 9.403 -26.174 1.00 17.16 193 GLY A O 1
ATOM 2690 N N . ALA A 1 194 ? 19.318 10.345 -28.207 1.00 20.80 194 ALA A N 1
ATOM 2691 C CA . ALA A 1 194 ? 19.260 11.724 -27.737 1.00 19.85 194 ALA A CA 1
ATOM 2692 C C . ALA A 1 194 ? 17.936 12.291 -28.227 1.00 19.56 194 ALA A C 1
ATOM 2693 O O . ALA A 1 194 ? 17.894 13.006 -29.230 1.00 18.31 194 ALA A O 1
ATOM 2700 N N . SER A 1 195 ? 16.868 12.003 -27.513 1.00 19.18 195 SER A N 1
ATOM 2701 C CA . SER A 1 195 ? 15.569 12.388 -28.025 1.00 20.17 195 SER A CA 1
ATOM 2702 C C . SER A 1 195 ? 15.274 13.848 -27.694 1.00 19.91 195 SER A C 1
ATOM 2703 O O . SER A 1 195 ? 15.370 14.246 -26.532 1.00 17.48 195 SER A O 1
ATOM 2711 N N . PRO A 1 196 ? 14.814 14.643 -28.657 1.00 18.86 196 PRO A N 1
ATOM 2712 C CA . PRO A 1 196 ? 14.381 16.010 -28.350 1.00 19.49 196 PRO A CA 1
ATOM 2713 C C . PRO A 1 196 ? 12.906 16.136 -27.994 1.00 20.29 196 PRO A C 1
ATOM 2714 O O . PRO A 1 196 ? 12.440 17.252 -27.742 1.00 19.26 196 PRO A O 1
ATOM 2725 N N . GLU A 1 197 ? 12.157 15.042 -27.953 1.00 16.94 197 GLU A N 1
ATOM 2726 C CA . GLU A 1 197 ? 10.701 15.119 -27.949 1.00 19.89 197 GLU A CA 1
ATOM 2727 C C . GLU A 1 197 ? 10.105 14.459 -26.709 1.00 17.42 197 GLU A C 1
ATOM 2728 O O . GLU A 1 197 ? 10.099 13.229 -26.575 1.00 17.69 197 GLU A O 1
ATOM 2740 N N . LEU A 1 198 ? 9.568 15.296 -25.831 1.00 18.06 198 LEU A N 1
ATOM 2741 C CA . LEU A 1 198 ? 8.802 14.841 -24.686 1.00 19.38 198 LEU A CA 1
ATOM 2742 C C . LEU A 1 198 ? 7.434 14.369 -25.152 1.00 20.77 198 LEU A C 1
ATOM 2743 O O . LEU A 1 198 ? 6.697 15.116 -25.800 1.00 20.32 198 LEU A O 1
ATOM 2759 N N . LEU A 1 199 ? 7.101 13.132 -24.829 1.00 19.35 199 LEU A N 1
ATOM 2760 C CA . LEU A 1 199 ? 5.759 12.643 -25.072 1.00 18.82 199 LEU A CA 1
ATOM 2761 C C . LEU A 1 199 ? 4.834 12.900 -23.878 1.00 19.98 199 LEU A C 1
ATOM 2762 O O . LEU A 1 199 ? 3.739 13.434 -24.064 1.00 20.20 199 LEU A O 1
ATOM 2778 N N . LEU A 1 200 ? 5.247 12.556 -22.652 1.00 21.53 200 LEU A N 1
ATOM 2779 C CA . LEU A 1 200 ? 4.407 12.776 -21.467 1.00 20.69 200 LEU A CA 1
ATOM 2780 C C . LEU A 1 200 ? 5.286 12.827 -20.231 1.00 17.29 200 LEU A C 1
ATOM 2781 O O . LEU A 1 200 ? 6.024 11.874 -19.942 1.00 16.48 200 LEU A O 1
ATOM 2797 N N . ARG A 1 201 ? 5.212 13.940 -19.520 1.00 17.91 201 ARG A N 1
ATOM 2798 C CA . ARG A 1 201 ? 5.750 14.073 -18.173 1.00 17.99 201 ARG A CA 1
ATOM 2799 C C . ARG A 1 201 ? 4.601 14.283 -17.203 1.00 19.72 201 ARG A C 1
ATOM 2800 O O . ARG A 1 201 ? 3.726 15.115 -17.455 1.00 22.33 201 ARG A O 1
ATOM 2821 N N . LYS A 1 202 ? 4.619 13.553 -16.089 1.00 19.22 202 LYS A N 1
ATOM 2822 C CA . LYS A 1 202 ? 3.647 13.725 -15.013 1.00 18.51 202 LYS A CA 1
ATOM 2823 C C . LYS A 1 202 ? 4.397 13.930 -13.707 1.00 21.87 202 LYS A C 1
ATOM 2824 O O . LYS A 1 202 ? 5.281 13.138 -13.362 1.00 21.30 202 LYS A O 1
ATOM 2843 N N . ASP A 1 203 ? 4.046 14.998 -13.000 1.00 20.31 203 ASP A N 1
ATOM 2844 C CA . ASP A 1 203 ? 4.689 15.385 -11.749 1.00 27.76 203 ASP A CA 1
ATOM 2845 C C . ASP A 1 203 ? 3.554 15.942 -10.901 1.00 29.39 203 ASP A C 1
ATOM 2846 O O . ASP A 1 203 ? 3.087 17.067 -11.138 1.00 27.09 203 ASP A O 1
ATOM 2855 N N . GLY A 1 204 ? 3.093 15.132 -9.960 1.00 28.76 204 GLY A N 1
ATOM 2856 C CA . GLY A 1 204 ? 1.863 15.419 -9.239 1.00 31.02 204 GLY A CA 1
ATOM 2857 C C . GLY A 1 204 ? 0.667 15.377 -10.169 1.00 30.10 204 GLY A C 1
ATOM 2858 O O . GLY A 1 204 ? 0.586 14.548 -11.088 1.00 27.14 204 GLY A O 1
ATOM 2862 N N . GLU A 1 205 ? -0.263 16.309 -9.960 1.00 26.13 205 GLU A N 1
ATOM 2863 C CA . GLU A 1 205 ? -1.451 16.363 -10.804 1.00 30.70 205 GLU A CA 1
ATOM 2864 C C . GLU A 1 205 ? -1.176 16.945 -12.176 1.00 29.78 205 GLU A C 1
ATOM 2865 O O . GLU A 1 205 ? -2.007 16.766 -13.070 1.00 29.19 205 GLU A O 1
ATOM 2877 N N . ARG A 1 206 ? -0.054 17.633 -12.377 1.00 25.14 206 ARG A N 1
ATOM 2878 C CA . ARG A 1 206 ? 0.182 18.254 -13.679 1.00 25.60 206 ARG A CA 1
ATOM 2879 C C . ARG A 1 206 ? 0.991 17.376 -14.628 1.00 23.14 206 ARG A C 1
ATOM 2880 O O . ARG A 1 206 ? 1.807 16.543 -14.223 1.00 19.88 206 ARG A O 1
ATOM 2901 N N . PHE A 1 207 ? 0.764 17.605 -15.917 1.00 24.22 207 PHE A N 1
ATOM 2902 C CA . PHE A 1 207 ? 1.416 16.830 -16.944 1.00 21.71 207 PHE A CA 1
ATOM 2903 C C . PHE A 1 207 ? 1.717 17.775 -18.088 1.00 22.15 207 PHE A C 1
ATOM 2904 O O . PHE A 1 207 ? 1.093 18.838 -18.246 1.00 20.90 207 PHE A O 1
ATOM 2921 N N . SER A 1 208 ? 2.702 17.391 -18.880 1.00 22.46 208 SER A N 1
ATOM 2922 C CA . SER A 1 208 ? 3.010 18.157 -20.070 1.00 21.67 208 SER A CA 1
ATOM 2923 C C . SER A 1 208 ? 3.449 17.223 -21.190 1.00 24.37 208 SER A C 1
ATOM 2924 O O . SER A 1 208 ? 3.840 16.068 -20.971 1.00 21.08 208 SER A O 1
ATOM 2932 N N . SER A 1 209 ? 3.364 17.761 -22.408 1.00 20.31 209 SER A N 1
ATOM 2933 C CA . SER A 1 209 ? 3.779 17.088 -23.620 1.00 22.14 209 SER A CA 1
ATOM 2934 C C . SER A 1 209 ? 4.274 18.165 -24.579 1.00 24.69 209 SER A C 1
ATOM 2935 O O . SER A 1 209 ? 3.703 19.261 -24.623 1.00 23.56 209 SER A O 1
ATOM 2943 N N . ILE A 1 210 ? 5.353 17.879 -25.308 1.00 21.19 210 ILE A N 1
ATOM 2944 C CA . ILE A 1 210 ? 5.906 18.871 -26.240 1.00 19.01 210 ILE A CA 1
ATOM 2945 C C . ILE A 1 210 ? 6.137 18.197 -27.588 1.00 20.22 210 ILE A C 1
ATOM 2946 O O . ILE A 1 210 ? 7.283 17.914 -27.964 1.00 22.08 210 ILE A O 1
ATOM 2962 N N . PRO A 1 211 ? 5.077 17.937 -28.344 1.00 19.55 211 PRO A N 1
ATOM 2963 C CA . PRO A 1 211 ? 5.234 17.354 -29.679 1.00 22.56 211 PRO A CA 1
ATOM 2964 C C . PRO A 1 211 ? 6.073 18.230 -30.595 1.00 21.25 211 PRO A C 1
ATOM 2965 O O . PRO A 1 211 ? 5.986 19.465 -30.565 1.00 20.00 211 PRO A O 1
ATOM 2976 N N . LEU A 1 212 ? 6.865 17.553 -31.430 1.00 19.76 212 LEU A N 1
ATOM 2977 C CA . LEU A 1 212 ? 7.722 18.138 -32.453 1.00 19.17 212 LEU A CA 1
ATOM 2978 C C . LEU A 1 212 ? 7.317 17.636 -33.827 1.00 22.48 212 LEU A C 1
ATOM 2979 O O . LEU A 1 212 ? 7.170 16.426 -34.041 1.00 22.63 212 LEU A O 1
ATOM 2995 N N . ALA A 1 213 ? 7.187 18.558 -34.766 1.00 19.27 213 ALA A N 1
ATOM 2996 C CA . ALA A 1 213 ? 6.893 18.182 -36.141 1.00 21.19 213 ALA A CA 1
ATOM 2997 C C . ALA A 1 213 ? 7.155 19.394 -37.000 1.00 21.75 213 ALA A C 1
ATOM 2998 O O . ALA A 1 213 ? 6.764 20.515 -36.631 1.00 21.21 213 ALA A O 1
ATOM 3005 N N . GLY A 1 214 ? 7.838 19.165 -38.124 1.00 22.47 214 GLY A N 1
ATOM 3006 C CA . GLY A 1 214 ? 8.433 20.228 -38.918 1.00 19.01 214 GLY A CA 1
ATOM 3007 C C . GLY A 1 214 ? 9.897 20.427 -38.593 1.00 22.12 214 GLY A C 1
ATOM 3008 O O . GLY A 1 214 ? 10.289 20.487 -37.422 1.00 23.71 214 GLY A O 1
ATOM 3012 N N . SER A 1 215 ? 10.717 20.527 -39.626 1.00 22.11 215 SER A N 1
ATOM 3013 C CA . SER A 1 215 ? 12.156 20.390 -39.505 1.00 21.41 215 SER A CA 1
ATOM 3014 C C . SER A 1 215 ? 12.860 21.292 -40.501 1.00 23.41 215 SER A C 1
ATOM 3015 O O . SER A 1 215 ? 12.460 21.369 -41.660 1.00 20.88 215 SER A O 1
ATOM 3023 N N . ALA A 1 216 ? 13.950 21.909 -40.062 1.00 22.39 216 ALA A N 1
ATOM 3024 C CA . ALA A 1 216 ? 14.824 22.660 -40.950 1.00 26.27 216 ALA A CA 1
ATOM 3025 C C . ALA A 1 216 ? 16.240 22.500 -40.434 1.00 26.24 216 ALA A C 1
ATOM 3026 O O . ALA A 1 216 ? 16.466 22.412 -39.233 1.00 21.67 216 ALA A O 1
ATOM 3033 N N . ARG A 1 217 ? 17.191 22.473 -41.346 1.00 26.97 217 ARG A N 1
ATOM 3034 C CA . ARG A 1 217 ? 18.577 22.272 -40.962 1.00 23.80 217 ARG A CA 1
ATOM 3035 C C . ARG A 1 217 ? 19.153 23.494 -40.257 1.00 29.32 217 ARG A C 1
ATOM 3036 O O . ARG A 1 217 ? 18.910 24.639 -40.654 1.00 24.34 217 ARG A O 1
ATOM 3057 N N . ARG A 1 218 ? 19.912 23.245 -39.192 1.00 27.33 218 ARG A N 1
ATOM 3058 C CA . ARG A 1 218 ? 20.684 24.309 -38.563 1.00 27.67 218 ARG A CA 1
ATOM 3059 C C . ARG A 1 218 ? 21.778 24.770 -39.529 1.00 26.59 218 ARG A C 1
ATOM 3060 O O . ARG A 1 218 ? 22.203 24.025 -40.413 1.00 26.90 218 ARG A O 1
ATOM 3081 N N . GLN A 1 219 ? 22.219 26.015 -39.355 1.00 28.63 219 GLN A N 1
ATOM 3082 C CA . GLN A 1 219 ? 23.324 26.595 -40.110 1.00 31.82 219 GLN A CA 1
ATOM 3083 C C . GLN A 1 219 ? 24.405 27.130 -39.166 1.00 31.92 219 GLN A C 1
ATOM 3084 O O . GLN A 1 219 ? 24.086 27.668 -38.104 1.00 34.84 219 GLN A O 1
ATOM 3098 N N . PRO A 1 220 ? 25.686 26.994 -39.524 1.00 35.99 220 PRO A N 1
ATOM 3099 C CA . PRO A 1 220 ? 26.764 27.421 -38.612 1.00 43.44 220 PRO A CA 1
ATOM 3100 C C . PRO A 1 220 ? 26.850 28.922 -38.381 1.00 40.48 220 PRO A C 1
ATOM 3101 O O . PRO A 1 220 ? 27.414 29.340 -37.368 1.00 51.30 220 PRO A O 1
ATOM 3112 N N . ASP A 1 221 ? 26.353 29.737 -39.292 1.00 40.62 221 ASP A N 1
ATOM 3113 C CA . ASP A 1 221 ? 26.410 31.186 -39.147 1.00 41.22 221 ASP A CA 1
ATOM 3114 C C . ASP A 1 221 ? 25.142 31.667 -38.461 1.00 35.30 221 ASP A C 1
ATOM 3115 O O . ASP A 1 221 ? 24.040 31.266 -38.847 1.00 37.92 221 ASP A O 1
ATOM 3124 N N . GLU A 1 222 ? 25.293 32.537 -37.463 1.00 37.74 222 GLU A N 1
ATOM 3125 C CA . GLU A 1 222 ? 24.127 32.977 -36.705 1.00 37.99 222 GLU A CA 1
ATOM 3126 C C . GLU A 1 222 ? 23.087 33.622 -37.607 1.00 33.89 222 GLU A C 1
ATOM 3127 O O . GLU A 1 222 ? 21.888 33.431 -37.402 1.00 34.99 222 GLU A O 1
ATOM 3139 N N . VAL A 1 223 ? 23.520 34.360 -38.631 1.00 39.15 223 VAL A N 1
ATOM 3140 C CA . VAL A 1 223 ? 22.555 34.990 -39.523 1.00 40.36 223 VAL A CA 1
ATOM 3141 C C . VAL A 1 223 ? 21.791 33.938 -40.315 1.00 31.83 223 VAL A C 1
ATOM 3142 O O . VAL A 1 223 ? 20.557 33.961 -40.378 1.00 32.79 223 VAL A O 1
ATOM 3155 N N . LEU A 1 224 ? 22.503 33.039 -40.985 1.00 28.72 224 LEU A N 1
ATOM 3156 C CA . LEU A 1 224 ? 21.808 32.024 -41.765 1.00 33.46 224 LEU A CA 1
ATOM 3157 C C . LEU A 1 224 ? 20.968 31.133 -40.854 1.00 27.30 224 LEU A C 1
ATOM 3158 O O . LEU A 1 224 ? 19.885 30.681 -41.238 1.00 28.36 224 LEU A O 1
ATOM 3174 N N . ASP A 1 225 ? 21.439 30.903 -39.641 1.00 27.68 225 ASP A N 1
ATOM 3175 C CA . ASP A 1 225 ? 20.738 30.005 -38.732 1.00 31.13 225 ASP A CA 1
ATOM 3176 C C . ASP A 1 225 ? 19.404 30.614 -38.300 1.00 28.10 225 ASP A C 1
ATOM 3177 O O . ASP A 1 225 ? 18.365 29.949 -38.353 1.00 26.95 225 ASP A O 1
ATOM 3186 N N . ARG A 1 226 ? 19.411 31.897 -37.920 1.00 28.00 226 ARG A N 1
ATOM 3187 C CA . ARG A 1 226 ? 18.158 32.572 -37.576 1.00 31.48 226 ARG A CA 1
ATOM 3188 C C . ARG A 1 226 ? 17.216 32.572 -38.766 1.00 27.76 226 ARG A C 1
ATOM 3189 O O . ARG A 1 226 ? 15.999 32.434 -38.605 1.00 27.70 226 ARG A O 1
ATOM 3210 N N . GLU A 1 227 ? 17.769 32.716 -39.977 1.00 30.16 227 GLU A N 1
ATOM 3211 C CA . GLU A 1 227 ? 16.944 32.721 -41.177 1.00 35.70 227 GLU A CA 1
ATOM 3212 C C . GLU A 1 227 ? 16.309 31.357 -41.417 1.00 28.98 227 GLU A C 1
ATOM 3213 O O . GLU A 1 227 ? 15.141 31.275 -41.797 1.00 26.26 227 GLU A O 1
ATOM 3225 N N . ALA A 1 228 ? 17.058 30.278 -41.203 1.00 31.26 228 ALA A N 1
ATOM 3226 C CA . ALA A 1 228 ? 16.467 28.942 -41.311 1.00 29.30 228 ALA A CA 1
ATOM 3227 C C . ALA A 1 228 ? 15.294 28.786 -40.348 1.00 23.32 228 ALA A C 1
ATOM 3228 O O . ALA A 1 228 ? 14.223 28.297 -40.722 1.00 24.28 228 ALA A O 1
ATOM 3235 N N . GLY A 1 229 ? 15.480 29.201 -39.096 1.00 22.81 229 GLY A N 1
ATOM 3236 C CA . GLY A 1 229 ? 14.392 29.100 -38.129 1.00 27.39 229 GLY A CA 1
ATOM 3237 C C . GLY A 1 229 ? 13.184 29.921 -38.534 1.00 26.76 229 GLY A C 1
ATOM 3238 O O . GLY A 1 229 ? 12.041 29.450 -38.469 1.00 22.06 229 GLY A O 1
ATOM 3242 N N . ASN A 1 230 ? 13.412 31.168 -38.962 1.00 27.52 230 ASN A N 1
ATOM 3243 C CA . ASN A 1 230 ? 12.279 31.990 -39.382 1.00 27.13 230 ASN A CA 1
ATOM 3244 C C . ASN A 1 230 ? 11.579 31.384 -40.590 1.00 27.03 230 ASN A C 1
ATOM 3245 O O . ASN A 1 230 ? 10.342 31.408 -40.675 1.00 26.10 230 ASN A O 1
ATOM 3256 N N . ARG A 1 231 ? 12.348 30.809 -41.517 1.00 27.33 231 ARG A N 1
ATOM 3257 C CA . ARG A 1 231 ? 11.767 30.153 -42.680 1.00 27.59 231 ARG A CA 1
ATOM 3258 C C . ARG A 1 231 ? 10.898 28.976 -42.264 1.00 26.57 231 ARG A C 1
ATOM 3259 O O . ARG A 1 231 ? 9.837 28.740 -42.849 1.00 25.66 231 ARG A O 1
ATOM 3280 N N . LEU A 1 232 ? 11.353 28.210 -41.268 1.00 26.18 232 LEU A N 1
ATOM 3281 C CA . LEU A 1 232 ? 10.577 27.071 -40.778 1.00 23.22 232 LEU A CA 1
ATOM 3282 C C . LEU A 1 232 ? 9.258 27.531 -40.188 1.00 24.87 232 LEU A C 1
ATOM 3283 O O . LEU A 1 232 ? 8.204 26.949 -40.457 1.00 25.67 232 LEU A O 1
ATOM 3299 N N . LEU A 1 233 ? 9.303 28.594 -39.393 1.00 24.93 233 LEU A N 1
ATOM 3300 C CA . LEU A 1 233 ? 8.094 29.118 -38.788 1.00 25.89 233 LEU A CA 1
ATOM 3301 C C . LEU A 1 233 ? 7.110 29.619 -39.834 1.00 28.41 233 LEU A C 1
ATOM 3302 O O . LEU A 1 233 ? 5.900 29.557 -39.621 1.00 26.06 233 LEU A O 1
ATOM 3318 N N . ALA A 1 234 ? 7.599 30.142 -40.956 1.00 29.62 234 ALA A N 1
ATOM 3319 C CA . ALA A 1 234 ? 6.708 30.628 -41.998 1.00 29.91 234 ALA A CA 1
ATOM 3320 C C . ALA A 1 234 ? 6.423 29.582 -43.067 1.00 33.09 234 ALA A C 1
ATOM 3321 O O . ALA A 1 234 ? 5.818 29.914 -44.094 1.00 33.87 234 ALA A O 1
ATOM 3328 N N . SER A 1 235 ? 6.846 28.335 -42.862 1.00 27.36 235 SER A N 1
ATOM 3329 C CA . SER A 1 235 ? 6.692 27.304 -43.892 1.00 27.01 235 SER A CA 1
ATOM 3330 C C . SER A 1 235 ? 5.305 26.668 -43.793 1.00 25.69 235 SER A C 1
ATOM 3331 O O . SER A 1 235 ? 4.955 26.060 -42.783 1.00 25.62 235 SER A O 1
ATOM 3339 N N . GLU A 1 236 ? 4.512 26.795 -44.857 1.00 24.20 236 GLU A N 1
ATOM 3340 C CA . GLU A 1 236 ? 3.162 26.244 -44.832 1.00 25.07 236 GLU A CA 1
ATOM 3341 C C . GLU A 1 236 ? 3.184 24.729 -44.678 1.00 23.74 236 GLU A C 1
ATOM 3342 O O . GLU A 1 236 ? 2.352 24.159 -43.957 1.00 23.43 236 GLU A O 1
ATOM 3354 N N . LYS A 1 237 ? 4.126 24.058 -45.340 1.00 24.17 237 LYS A N 1
ATOM 3355 C CA . LYS A 1 237 ? 4.183 22.598 -45.280 1.00 23.37 237 LYS A CA 1
ATOM 3356 C C . LYS A 1 237 ? 4.469 22.127 -43.853 1.00 23.75 237 LYS A C 1
ATOM 3357 O O . LYS A 1 237 ? 3.785 21.246 -43.318 1.00 21.68 237 LYS A O 1
ATOM 3376 N N . ASP A 1 238 ? 5.484 22.711 -43.226 1.00 23.98 238 ASP A N 1
ATOM 3377 C CA . ASP A 1 238 ? 5.855 22.299 -41.876 1.00 24.15 238 ASP A CA 1
ATOM 3378 C C . ASP A 1 238 ? 4.806 22.695 -40.844 1.00 25.00 238 ASP A C 1
ATOM 3379 O O . ASP A 1 238 ? 4.539 21.928 -39.913 1.00 21.48 238 ASP A O 1
ATOM 3388 N N . ARG A 1 239 ? 4.220 23.889 -40.972 1.00 25.29 239 ARG A N 1
ATOM 3389 C CA . ARG A 1 239 ? 3.115 24.278 -40.090 1.00 23.30 239 ARG A CA 1
ATOM 3390 C C . ARG A 1 239 ? 1.914 23.363 -40.257 1.00 24.37 239 ARG A C 1
ATOM 3391 O O . ARG A 1 239 ? 1.211 23.090 -39.285 1.00 25.97 239 ARG A O 1
ATOM 3412 N N . HIS A 1 240 ? 1.663 22.871 -41.474 1.00 25.93 240 HIS A N 1
ATOM 3413 C CA . HIS A 1 240 ? 0.559 21.930 -41.665 1.00 23.69 240 HIS A CA 1
ATOM 3414 C C . HIS A 1 240 ? 0.890 20.574 -41.055 1.00 22.76 240 HIS A C 1
ATOM 3415 O O . HIS A 1 240 ? 0.056 19.958 -40.381 1.00 20.74 240 HIS A O 1
ATOM 3429 N N . GLU A 1 241 ? 2.094 20.077 -41.342 1.00 23.76 241 GLU A N 1
ATOM 3430 C CA . GLU A 1 241 ? 2.603 18.848 -40.748 1.00 23.47 241 GLU A CA 1
ATOM 3431 C C . GLU A 1 241 ? 2.506 18.911 -39.230 1.00 21.93 241 GLU A C 1
ATOM 3432 O O . GLU A 1 241 ? 2.136 17.932 -38.580 1.00 22.12 241 GLU A O 1
ATOM 3444 N N . HIS A 1 242 ? 2.745 20.086 -38.669 1.00 20.36 242 HIS A N 1
ATOM 3445 C CA . HIS A 1 242 ? 2.702 20.257 -37.213 1.00 19.34 242 HIS A CA 1
ATOM 3446 C C . HIS A 1 242 ? 1.282 20.322 -36.665 1.00 20.89 242 HIS A C 1
ATOM 3447 O O . HIS A 1 242 ? 0.971 19.705 -35.624 1.00 23.60 242 HIS A O 1
ATOM 3461 N N . GLU A 1 243 ? 0.411 21.098 -37.312 1.00 25.14 243 GLU A N 1
ATOM 3462 C CA . GLU A 1 243 ? -0.918 21.298 -36.750 1.00 27.76 243 GLU A CA 1
ATOM 3463 C C . GLU A 1 243 ? -1.754 20.023 -36.795 1.00 26.02 243 GLU A C 1
ATOM 3464 O O . GLU A 1 243 ? -2.615 19.819 -35.927 1.00 25.04 243 GLU A O 1
ATOM 3476 N N . LEU A 1 244 ? -1.478 19.116 -37.734 1.00 23.62 244 LEU A N 1
ATOM 3477 C CA . LEU A 1 244 ? -2.144 17.821 -37.677 1.00 23.08 244 LEU A CA 1
ATOM 3478 C C . LEU A 1 244 ? -1.807 17.063 -36.400 1.00 26.31 244 LEU A C 1
ATOM 3479 O O . LEU A 1 244 ? -2.644 16.311 -35.884 1.00 28.39 244 LEU A O 1
ATOM 3495 N N . VAL A 1 245 ? -0.596 17.236 -35.872 1.00 22.82 245 VAL A N 1
ATOM 3496 C CA . VAL A 1 245 ? -0.252 16.590 -34.603 1.00 23.65 245 VAL A CA 1
ATOM 3497 C C . VAL A 1 245 ? -1.015 17.236 -33.459 1.00 25.35 245 VAL A C 1
ATOM 3498 O O . VAL A 1 245 ? -1.620 16.551 -32.620 1.00 23.28 245 VAL A O 1
ATOM 3511 N N . THR A 1 246 ? -0.940 18.558 -33.362 1.00 22.49 246 THR A N 1
ATOM 3512 C CA . THR A 1 246 ? -1.405 19.199 -32.140 1.00 27.69 246 THR A CA 1
ATOM 3513 C C . THR A 1 246 ? -2.928 19.197 -32.045 1.00 26.06 246 THR A C 1
ATOM 3514 O O . THR A 1 246 ? -3.475 19.114 -30.947 1.00 21.76 246 THR A O 1
ATOM 3525 N N . GLN A 1 247 ? -3.629 19.252 -33.172 1.00 25.85 247 GLN A N 1
ATOM 3526 C CA . GLN A 1 247 ? -5.083 19.194 -33.127 1.00 29.24 247 GLN A CA 1
ATOM 3527 C C . GLN A 1 247 ? -5.571 17.842 -32.616 1.00 26.87 247 GLN A C 1
ATOM 3528 O O . GLN A 1 247 ? -6.503 17.779 -31.808 1.00 33.45 247 GLN A O 1
ATOM 3542 N N . ALA A 1 248 ? -4.961 16.749 -33.079 1.00 25.36 248 ALA A N 1
ATOM 3543 C CA . ALA A 1 248 ? -5.338 15.413 -32.612 1.00 27.19 248 ALA A CA 1
ATOM 3544 C C . ALA A 1 248 ? -5.103 15.260 -31.117 1.00 29.07 248 ALA A C 1
ATOM 3545 O O . ALA A 1 248 ? -5.949 14.719 -30.391 1.00 26.41 248 ALA A O 1
ATOM 3552 N N . MET A 1 249 ? -3.933 15.695 -30.646 1.00 20.65 249 MET A N 1
ATOM 3553 C CA . MET A 1 249 ? -3.607 15.601 -29.226 1.00 23.49 249 MET A CA 1
ATOM 3554 C C . MET A 1 249 ? -4.543 16.452 -28.363 1.00 24.56 249 MET A C 1
ATOM 3555 O O . MET A 1 249 ? -4.960 16.029 -27.266 1.00 26.06 249 MET A O 1
ATOM 3569 N N . LYS A 1 250 ? -4.824 17.684 -28.798 1.00 26.08 250 LYS A N 1
ATOM 3570 C CA . LYS A 1 250 ? -5.704 18.562 -28.034 1.00 30.43 250 LYS A CA 1
ATOM 3571 C C . LYS A 1 250 ? -7.066 17.916 -27.811 1.00 32.18 250 LYS A C 1
ATOM 3572 O O . LYS A 1 250 ? -7.589 17.910 -26.692 1.00 37.19 250 LYS A O 1
ATOM 3591 N N . GLU A 1 251 ? -7.644 17.349 -28.857 1.00 34.99 251 GLU A N 1
ATOM 3592 C CA . GLU A 1 251 ? -8.953 16.714 -28.741 1.00 39.98 251 GLU A CA 1
ATOM 3593 C C . GLU A 1 251 ? -8.935 15.586 -27.719 1.00 40.21 251 GLU A C 1
ATOM 3594 O O . GLU A 1 251 ? -9.797 15.516 -26.838 1.00 41.41 251 GLU A O 1
ATOM 3606 N N . VAL A 1 252 ? -7.956 14.689 -27.814 1.00 34.57 252 VAL A N 1
ATOM 3607 C CA . VAL A 1 252 ? -7.876 13.599 -26.845 1.00 42.53 252 VAL A CA 1
ATOM 3608 C C . VAL A 1 252 ? -7.685 14.160 -25.441 1.00 38.20 252 VAL A C 1
ATOM 3609 O O . VAL A 1 252 ? -8.459 13.882 -24.515 1.00 39.39 252 VAL A O 1
ATOM 3622 N N . LEU A 1 253 ? -6.662 14.983 -25.265 1.00 31.90 253 LEU A N 1
ATOM 3623 C CA . LEU A 1 253 ? -6.342 15.412 -23.915 1.00 31.27 253 LEU A CA 1
ATOM 3624 C C . LEU A 1 253 ? -7.469 16.238 -23.299 1.00 44.06 253 LEU A C 1
ATOM 3625 O O . LEU A 1 253 ? -7.653 16.206 -22.078 1.00 32.92 253 LEU A O 1
ATOM 3641 N N . ARG A 1 254 ? -8.252 16.957 -24.115 1.00 38.05 254 ARG A N 1
ATOM 3642 C CA . ARG A 1 254 ? -9.287 17.824 -23.550 1.00 43.86 254 ARG A CA 1
ATOM 3643 C C . ARG A 1 254 ? -10.253 17.039 -22.682 1.00 42.94 254 ARG A C 1
ATOM 3644 O O . ARG A 1 254 ? -10.795 17.577 -21.714 1.00 46.68 254 ARG A O 1
ATOM 3665 N N . GLU A 1 255 ? -10.487 15.778 -23.014 1.00 41.98 255 GLU A N 1
ATOM 3666 C CA . GLU A 1 255 ? -11.461 14.985 -22.294 1.00 45.19 255 GLU A CA 1
ATOM 3667 C C . GLU A 1 255 ? -10.873 14.217 -21.118 1.00 45.98 255 GLU A C 1
ATOM 3668 O O . GLU A 1 255 ? -11.619 13.522 -20.432 1.00 46.45 255 GLU A O 1
ATOM 3680 N N . ARG A 1 256 ? -9.564 14.312 -20.862 1.00 42.18 256 ARG A N 1
ATOM 3681 C CA . ARG A 1 256 ? -8.981 13.647 -19.702 1.00 42.40 256 ARG A CA 1
ATOM 3682 C C . ARG A 1 256 ? -8.125 14.591 -18.883 1.00 39.67 256 ARG A C 1
ATOM 3683 O O . ARG A 1 256 ? -7.290 14.146 -18.097 1.00 48.44 256 ARG A O 1
ATOM 3704 N N . SER A 1 257 ? -8.336 15.879 -19.040 1.00 38.98 257 SER A N 1
ATOM 3705 C CA . SER A 1 257 ? -7.655 16.891 -18.262 1.00 40.05 257 SER A CA 1
ATOM 3706 C C . SER A 1 257 ? -8.723 17.725 -17.581 1.00 41.12 257 SER A C 1
ATOM 3707 O O . SER A 1 257 ? -9.838 17.853 -18.093 1.00 38.61 257 SER A O 1
ATOM 3715 N N . SER A 1 258 ? -8.395 18.263 -16.410 1.00 38.73 258 SER A N 1
ATOM 3716 C CA . SER A 1 258 ? -9.278 19.227 -15.764 1.00 38.66 258 SER A CA 1
ATOM 3717 C C . SER A 1 258 ? -8.970 20.644 -16.194 1.00 44.31 258 SER A C 1
ATOM 3718 O O . SER A 1 258 ? -9.846 21.513 -16.117 1.00 50.13 258 SER A O 1
ATOM 3726 N N . GLU A 1 259 ? -7.740 20.898 -16.632 1.00 35.43 259 GLU A N 1
ATOM 3727 C CA . GLU A 1 259 ? -7.409 22.132 -17.321 1.00 34.58 259 GLU A CA 1
ATOM 3728 C C . GLU A 1 259 ? -6.330 21.782 -18.331 1.00 39.21 259 GLU A C 1
ATOM 3729 O O . GLU A 1 259 ? -5.602 20.791 -18.171 1.00 33.72 259 GLU A O 1
ATOM 3741 N N . LEU A 1 260 ? -6.271 22.587 -19.388 1.00 29.92 260 LEU A N 1
ATOM 3742 C CA . LEU A 1 260 ? -5.355 22.379 -20.496 1.00 27.47 260 LEU A CA 1
ATOM 3743 C C . LEU A 1 260 ? -5.044 23.729 -21.123 1.00 35.18 260 LEU A C 1
ATOM 3744 O O . LEU A 1 260 ? -5.964 24.461 -21.506 1.00 35.68 260 LEU A O 1
ATOM 3760 N N . HIS A 1 261 ? -3.755 24.049 -21.226 1.00 27.72 261 HIS A N 1
ATOM 3761 C CA . HIS A 1 261 ? -3.273 25.216 -21.960 1.00 23.38 261 HIS A CA 1
ATOM 3762 C C . HIS A 1 261 ? -2.425 24.765 -23.145 1.00 28.12 261 HIS A C 1
ATOM 3763 O O . HIS A 1 261 ? -1.462 24.013 -22.978 1.00 25.59 261 HIS A O 1
ATOM 3777 N N . VAL A 1 262 ? -2.769 25.252 -24.332 1.00 23.24 262 VAL A N 1
ATOM 3778 C CA . VAL A 1 262 ? -2.026 24.960 -25.551 1.00 23.62 262 VAL A CA 1
ATOM 3779 C C . VAL A 1 262 ? -1.924 26.261 -26.336 1.00 28.40 262 VAL A C 1
ATOM 3780 O O . VAL A 1 262 ? -2.971 26.858 -26.629 1.00 25.96 262 VAL A O 1
ATOM 3793 N N . PRO A 1 263 ? -0.727 26.753 -26.672 1.00 21.38 263 PRO A N 1
ATOM 3794 C CA . PRO A 1 263 ? -0.630 27.968 -27.489 1.00 27.43 263 PRO A CA 1
ATOM 3795 C C . PRO A 1 263 ? -1.146 27.735 -28.904 1.00 27.32 263 PRO A C 1
ATOM 3796 O O . PRO A 1 263 ? -1.082 26.626 -29.436 1.00 23.51 263 PRO A O 1
ATOM 3807 N N . SER A 1 264 ? -1.628 28.821 -29.516 1.00 26.06 264 SER A N 1
ATOM 3808 C CA . SER A 1 264 ? -2.233 28.761 -30.847 1.00 27.58 264 SER A CA 1
ATOM 3809 C C . SER A 1 264 ? -1.227 28.446 -31.933 1.00 31.86 264 SER A C 1
ATOM 3810 O O . SER A 1 264 ? -1.612 27.959 -33.001 1.00 30.41 264 SER A O 1
ATOM 3818 N N . SER A 1 265 ? 0.038 28.778 -31.719 1.00 29.56 265 SER A N 1
ATOM 3819 C CA . SER A 1 265 ? 1.070 28.558 -32.719 1.00 33.35 265 SER A CA 1
ATOM 3820 C C . SER A 1 265 ? 2.255 27.831 -32.116 1.00 32.16 265 SER A C 1
ATOM 3821 O O . SER A 1 265 ? 2.541 27.989 -30.923 1.00 27.19 265 SER A O 1
ATOM 3829 N N . PRO A 1 266 ? 2.987 27.069 -32.931 1.00 25.96 266 PRO A N 1
ATOM 3830 C CA . PRO A 1 266 ? 4.210 26.433 -32.440 1.00 29.25 266 PRO A CA 1
ATOM 3831 C C . PRO A 1 266 ? 5.318 27.451 -32.226 1.00 30.14 266 PRO A C 1
ATOM 3832 O O . PRO A 1 266 ? 5.259 28.583 -32.701 1.00 30.59 266 PRO A O 1
ATOM 3843 N N . GLN A 1 267 ? 6.330 27.029 -31.481 1.00 25.46 267 GLN A N 1
ATOM 3844 C CA . GLN A 1 267 ? 7.547 27.803 -31.316 1.00 29.59 267 GLN A CA 1
ATOM 3845 C C . GLN A 1 267 ? 8.739 27.013 -31.839 1.00 27.34 267 GLN A C 1
ATOM 3846 O O . GLN A 1 267 ? 8.694 25.788 -31.989 1.00 29.04 267 GLN A O 1
ATOM 3860 N N . LEU A 1 268 ? 9.800 27.744 -32.155 1.00 26.06 268 LEU A N 1
ATOM 3861 C CA . LEU A 1 268 ? 11.040 27.123 -32.579 1.00 24.13 268 LEU A CA 1
ATOM 3862 C C . LEU A 1 268 ? 11.805 26.553 -31.390 1.00 28.35 268 LEU A C 1
ATOM 3863 O O . LEU A 1 268 ? 11.894 27.177 -30.326 1.00 27.15 268 LEU A O 1
ATOM 3879 N N . ILE A 1 269 ? 12.326 25.337 -31.572 1.00 24.40 269 ILE A N 1
ATOM 3880 C CA . ILE A 1 269 ? 13.306 24.737 -30.677 1.00 25.12 269 ILE A CA 1
ATOM 3881 C C . ILE A 1 269 ? 14.440 24.194 -31.540 1.00 24.33 269 ILE A C 1
ATOM 3882 O O . ILE A 1 269 ? 14.295 24.005 -32.745 1.00 21.89 269 ILE A O 1
ATOM 3898 N N . THR A 1 270 ? 15.578 23.921 -30.909 1.00 21.05 270 THR A N 1
ATOM 3899 C CA . THR A 1 270 ? 16.721 23.418 -31.647 1.00 24.05 270 THR A CA 1
ATOM 3900 C C . THR A 1 270 ? 17.250 22.136 -31.042 1.00 24.77 270 THR A C 1
ATOM 3901 O O . THR A 1 270 ? 17.178 21.911 -29.823 1.00 23.28 270 THR A O 1
ATOM 3912 N N . THR A 1 271 ? 17.848 21.337 -31.911 1.00 22.48 271 THR A N 1
ATOM 3913 C CA . THR A 1 271 ? 18.863 20.371 -31.538 1.00 22.80 271 THR A CA 1
ATOM 3914 C C . THR A 1 271 ? 20.164 20.828 -32.186 1.00 23.40 271 THR A C 1
ATOM 3915 O O . THR A 1 271 ? 20.205 21.853 -32.899 1.00 24.99 271 THR A O 1
ATOM 3926 N N . PRO A 1 272 ? 21.238 20.064 -32.020 1.00 23.15 272 PRO A N 1
ATOM 3927 C CA . PRO A 1 272 ? 22.500 20.441 -32.668 1.00 24.24 272 PRO A CA 1
ATOM 3928 C C . PRO A 1 272 ? 22.423 20.410 -34.182 1.00 23.96 272 PRO A C 1
ATOM 3929 O O . PRO A 1 272 ? 23.208 21.096 -34.838 1.00 26.74 272 PRO A O 1
ATOM 3940 N N . THR A 1 273 ? 21.492 19.652 -34.754 1.00 22.97 273 THR A N 1
ATOM 3941 C CA . THR A 1 273 ? 21.379 19.480 -36.193 1.00 23.85 273 THR A CA 1
ATOM 3942 C C . THR A 1 273 ? 20.169 20.173 -36.787 1.00 24.72 273 THR A C 1
ATOM 3943 O O . THR A 1 273 ? 20.197 20.533 -37.964 1.00 23.02 273 THR A O 1
ATOM 3954 N N . LEU A 1 274 ? 19.105 20.374 -36.016 1.00 21.37 274 LEU A N 1
ATOM 3955 C CA . LEU A 1 274 ? 17.831 20.725 -36.608 1.00 23.12 274 LEU A CA 1
ATOM 3956 C C . LEU A 1 274 ? 17.116 21.795 -35.800 1.00 22.28 274 LEU A C 1
ATOM 3957 O O . LEU A 1 274 ? 17.158 21.803 -34.567 1.00 21.22 274 LEU A O 1
ATOM 3973 N N . TRP A 1 275 ? 16.422 22.670 -36.524 1.00 23.32 275 TRP A N 1
ATOM 3974 C CA . TRP A 1 275 ? 15.281 23.392 -35.980 1.00 22.72 275 TRP A CA 1
ATOM 3975 C C . TRP A 1 275 ? 14.042 22.508 -36.094 1.00 20.94 275 TRP A C 1
ATOM 3976 O O . TRP A 1 275 ? 13.857 21.807 -37.096 1.00 21.11 275 TRP A O 1
ATOM 3997 N N . HIS A 1 276 ? 13.179 22.561 -35.077 1.00 20.41 276 HIS A N 1
ATOM 3998 C CA . HIS A 1 276 ? 11.873 21.922 -35.105 1.00 19.59 276 HIS A CA 1
ATOM 3999 C C . HIS A 1 276 ? 10.819 22.914 -34.655 1.00 20.70 276 HIS A C 1
ATOM 4000 O O . HIS A 1 276 ? 11.093 23.800 -33.846 1.00 26.08 276 HIS A O 1
ATOM 4014 N N . LEU A 1 277 ? 9.601 22.720 -35.133 1.00 19.42 277 LEU A N 1
ATOM 4015 C CA . LEU A 1 277 ? 8.439 23.355 -34.531 1.00 20.35 277 LEU A CA 1
ATOM 4016 C C . LEU A 1 277 ? 7.930 22.504 -33.373 1.00 25.47 277 LEU A C 1
ATOM 4017 O O . LEU A 1 277 ? 7.863 21.275 -33.473 1.00 20.70 277 LEU A O 1
ATOM 4033 N N . ALA A 1 278 ? 7.559 23.180 -32.281 1.00 21.93 278 ALA A N 1
ATOM 4034 C CA . ALA A 1 278 ? 7.198 22.568 -31.008 1.00 20.80 278 ALA A CA 1
ATOM 4035 C C . ALA A 1 278 ? 5.998 23.303 -30.423 1.00 26.42 278 ALA A C 1
ATOM 4036 O O . ALA A 1 278 ? 5.928 24.534 -30.496 1.00 25.11 278 ALA A O 1
ATOM 4043 N N . THR A 1 279 ? 5.054 22.554 -29.854 1.00 20.71 279 THR A N 1
ATOM 4044 C CA . THR A 1 279 ? 3.912 23.134 -29.145 1.00 22.30 279 THR A CA 1
ATOM 4045 C C . THR A 1 279 ? 3.851 22.501 -27.761 1.00 23.24 279 THR A C 1
ATOM 4046 O O . THR A 1 279 ? 3.635 21.275 -27.653 1.00 20.13 279 THR A O 1
ATOM 4057 N N . PRO A 1 280 ? 4.015 23.261 -26.686 1.00 24.89 280 PRO A N 1
ATOM 4058 C CA . PRO A 1 280 ? 3.867 22.667 -25.358 1.00 21.29 280 PRO A CA 1
ATOM 4059 C C . PRO A 1 280 ? 2.405 22.522 -24.960 1.00 22.29 280 PRO A C 1
ATOM 4060 O O . PRO A 1 280 ? 1.556 23.373 -25.256 1.00 25.66 280 PRO A O 1
ATOM 4071 N N . PHE A 1 281 ? 2.108 21.383 -24.348 1.00 22.06 281 PHE A N 1
ATOM 4072 C CA . PHE A 1 281 ? 0.825 21.130 -23.730 1.00 20.36 281 PHE A CA 1
ATOM 4073 C C . PHE A 1 281 ? 1.071 21.112 -22.227 1.00 20.98 281 PHE A C 1
ATOM 4074 O O . PHE A 1 281 ? 1.965 20.404 -21.757 1.00 21.84 281 PHE A O 1
ATOM 4091 N N . GLU A 1 282 ? 0.278 21.879 -21.482 1.00 20.16 282 GLU A N 1
ATOM 4092 C CA . GLU A 1 282 ? 0.341 21.888 -20.021 1.00 21.34 282 GLU A CA 1
ATOM 4093 C C . GLU A 1 282 ? -1.060 21.661 -19.490 1.00 22.80 282 GLU A C 1
ATOM 4094 O O . GLU A 1 282 ? -1.964 22.458 -19.774 1.00 25.38 282 GLU A O 1
ATOM 4106 N N . GLY A 1 283 ? -1.237 20.595 -18.707 1.00 25.17 283 GLY A N 1
ATOM 4107 C CA . GLY A 1 283 ? -2.545 20.224 -18.219 1.00 21.66 283 GLY A CA 1
ATOM 4108 C C . GLY A 1 283 ? -2.499 19.718 -16.792 1.00 25.94 283 GLY A C 1
ATOM 4109 O O . GLY A 1 283 ? -1.433 19.579 -16.186 1.00 23.90 283 GLY A O 1
ATOM 4113 N N . LYS A 1 284 ? -3.683 19.440 -16.281 1.00 25.79 284 LYS A N 1
ATOM 4114 C CA . LYS A 1 284 ? -3.875 18.842 -14.975 1.00 30.57 284 LYS A CA 1
ATOM 4115 C C . LYS A 1 284 ? -4.755 17.623 -15.158 1.00 36.42 284 LYS A C 1
ATOM 4116 O O . LYS A 1 284 ? -5.734 17.666 -15.913 1.00 33.71 284 LYS A O 1
ATOM 4135 N N . ALA A 1 285 ? -4.399 16.539 -14.476 1.00 28.42 285 ALA A N 1
ATOM 4136 C CA . ALA A 1 285 ? -5.075 15.254 -14.596 1.00 35.00 285 ALA A CA 1
ATOM 4137 C C . ALA A 1 285 ? -5.602 14.819 -13.236 1.00 51.50 285 ALA A C 1
ATOM 4138 O O . ALA A 1 285 ? -5.179 15.330 -12.193 1.00 51.78 285 ALA A O 1
ATOM 4145 N N . ASN A 1 286 ? -6.517 13.854 -13.238 1.00 49.14 286 ASN A N 1
ATOM 4146 C CA . ASN A 1 286 ? -7.128 13.451 -11.980 1.00 54.51 286 ASN A CA 1
ATOM 4147 C C . ASN A 1 286 ? -6.432 12.217 -11.422 1.00 49.29 286 ASN A C 1
ATOM 4148 O O . ASN A 1 286 ? -5.447 11.712 -11.974 1.00 40.77 286 ASN A O 1
ATOM 4159 N N . SER A 1 287 ? -6.999 11.701 -10.333 1.00 47.71 287 SER A N 1
ATOM 4160 C CA . SER A 1 287 ? -6.399 10.633 -9.552 1.00 46.49 287 SER A CA 1
ATOM 4161 C C . SER A 1 287 ? -6.405 9.311 -10.294 1.00 42.24 287 SER A C 1
ATOM 4162 O O . SER A 1 287 ? -5.639 8.412 -9.931 1.00 48.65 287 SER A O 1
ATOM 4170 N N . GLN A 1 288 ? -7.259 9.162 -11.303 1.00 40.44 288 GLN A N 1
ATOM 4171 C CA . GLN A 1 288 ? -7.265 7.944 -12.111 1.00 51.99 288 GLN A CA 1
ATOM 4172 C C . GLN A 1 288 ? -6.022 7.808 -12.985 1.00 45.89 288 GLN A C 1
ATOM 4173 O O . GLN A 1 288 ? -5.791 6.719 -13.516 1.00 45.44 288 GLN A O 1
ATOM 4187 N N . GLU A 1 289 ? -5.231 8.865 -13.165 1.00 38.01 289 GLU A N 1
ATOM 4188 C CA . GLU A 1 289 ? -4.185 8.860 -14.182 1.00 35.82 289 GLU A CA 1
ATOM 4189 C C . GLU A 1 289 ? -2.809 8.651 -13.566 1.00 31.66 289 GLU A C 1
ATOM 4190 O O . GLU A 1 289 ? -2.546 9.043 -12.418 1.00 36.11 289 GLU A O 1
ATOM 4202 N N . ASN A 1 290 ? -1.919 8.038 -14.346 1.00 28.60 290 ASN A N 1
ATOM 4203 C CA . ASN A 1 290 ? -0.497 8.065 -14.035 1.00 25.33 290 ASN A CA 1
ATOM 4204 C C . ASN A 1 290 ? 0.267 8.359 -15.321 1.00 23.34 290 ASN A C 1
ATOM 4205 O O . ASN A 1 290 ? -0.331 8.611 -16.366 1.00 21.56 290 ASN A O 1
ATOM 4216 N N . ALA A 1 291 ? 1.597 8.359 -15.223 1.00 23.60 291 ALA A N 1
ATOM 4217 C CA . ALA A 1 291 ? 2.410 8.763 -16.371 1.00 20.51 291 ALA A CA 1
ATOM 4218 C C . ALA A 1 291 ? 2.179 7.832 -17.542 1.00 22.54 291 ALA A C 1
ATOM 4219 O O . ALA A 1 291 ? 2.203 8.273 -18.691 1.00 22.80 291 ALA A O 1
ATOM 4226 N N . LEU A 1 292 ? 1.959 6.547 -17.269 1.00 21.58 292 LEU A N 1
ATOM 4227 C CA . LEU A 1 292 ? 1.752 5.600 -18.355 1.00 22.42 292 LEU A CA 1
ATOM 4228 C C . LEU A 1 292 ? 0.326 5.600 -18.901 1.00 24.23 292 LEU A C 1
ATOM 4229 O O . LEU A 1 292 ? 0.155 5.358 -20.099 1.00 24.27 292 LEU A O 1
ATOM 4245 N N . THR A 1 293 ? -0.719 5.836 -18.094 1.00 24.52 293 THR A N 1
ATOM 4246 C CA . THR A 1 293 ? -2.050 5.952 -18.704 1.00 25.84 293 THR A CA 1
ATOM 4247 C C . THR A 1 293 ? -2.078 7.082 -19.729 1.00 28.40 293 THR A C 1
ATOM 4248 O O . THR A 1 293 ? -2.590 6.910 -20.840 1.00 25.63 293 THR A O 1
ATOM 4259 N N . LEU A 1 294 ? -1.557 8.257 -19.358 1.00 24.45 294 LEU A N 1
ATOM 4260 C CA . LEU A 1 294 ? -1.511 9.384 -20.281 1.00 27.04 294 LEU A CA 1
ATOM 4261 C C . LEU A 1 294 ? -0.521 9.168 -21.434 1.00 23.93 294 LEU A C 1
ATOM 4262 O O . LEU A 1 294 ? -0.792 9.595 -22.565 1.00 25.36 294 LEU A O 1
ATOM 4278 N N . ALA A 1 295 ? 0.632 8.541 -21.178 1.00 22.58 295 ALA A N 1
ATOM 4279 C CA . ALA A 1 295 ? 1.566 8.274 -22.271 1.00 22.48 295 ALA A CA 1
ATOM 4280 C C . ALA A 1 295 ? 0.955 7.303 -23.273 1.00 24.92 295 ALA A C 1
ATOM 4281 O O . ALA A 1 295 ? 1.087 7.490 -24.487 1.00 25.34 295 ALA A O 1
ATOM 4288 N N . CYS A 1 296 ? 0.253 6.272 -22.782 1.00 26.17 296 CYS A N 1
ATOM 4289 C CA . CYS A 1 296 ? -0.401 5.326 -23.691 1.00 25.83 296 CYS A CA 1
ATOM 4290 C C . CYS A 1 296 ? -1.596 5.950 -24.386 1.00 26.07 296 CYS A C 1
ATOM 4291 O O . CYS A 1 296 ? -1.938 5.551 -25.510 1.00 28.27 296 CYS A O 1
ATOM 4299 N N . LEU A 1 297 ? -2.253 6.920 -23.752 1.00 26.54 297 LEU A N 1
ATOM 4300 C CA . LEU A 1 297 ? -3.337 7.621 -24.437 1.00 28.81 297 LEU A CA 1
ATOM 4301 C C . LEU A 1 297 ? -2.824 8.336 -25.681 1.00 31.65 297 LEU A C 1
ATOM 4302 O O . LEU A 1 297 ? -3.513 8.398 -26.717 1.00 29.02 297 LEU A O 1
ATOM 4318 N N . LEU A 1 298 ? -1.610 8.863 -25.606 1.00 22.79 298 LEU A N 1
ATOM 4319 C CA . LEU A 1 298 ? -1.079 9.712 -26.649 1.00 29.97 298 LEU A CA 1
ATOM 4320 C C . LEU A 1 298 ? -0.283 8.938 -27.673 1.00 24.15 298 LEU A C 1
ATOM 4321 O O . LEU A 1 298 ? -0.257 9.327 -28.841 1.00 23.59 298 LEU A O 1
ATOM 4337 N N . HIS A 1 299 ? 0.392 7.884 -27.250 1.00 24.49 299 HIS A N 1
ATOM 4338 C CA . HIS A 1 299 ? 1.441 7.291 -28.059 1.00 25.92 299 HIS A CA 1
ATOM 4339 C C . HIS A 1 299 ? 0.917 6.237 -29.020 1.00 26.38 299 HIS A C 1
ATOM 4340 O O . HIS A 1 299 ? 0.184 5.339 -28.623 1.00 26.30 299 HIS A O 1
ATOM 4354 N N . PRO A 1 300 ? 1.281 6.332 -30.296 1.00 24.03 300 PRO A N 1
ATOM 4355 C CA . PRO A 1 300 ? 2.023 7.384 -31.001 1.00 24.66 300 PRO A CA 1
ATOM 4356 C C . PRO A 1 300 ? 1.101 8.479 -31.512 1.00 26.92 300 PRO A C 1
ATOM 4357 O O . PRO A 1 300 ? -0.054 8.212 -31.918 1.00 27.76 300 PRO A O 1
ATOM 4368 N N . THR A 1 301 ? 1.601 9.705 -31.491 1.00 25.43 301 THR A N 1
ATOM 4369 C CA . THR A 1 301 ? 0.878 10.850 -32.016 1.00 20.35 301 THR A CA 1
ATOM 4370 C C . THR A 1 301 ? 1.083 10.914 -33.517 1.00 20.82 301 THR A C 1
ATOM 4371 O O . THR A 1 301 ? 1.843 10.134 -34.080 1.00 22.46 301 THR A O 1
ATOM 4382 N N . PRO A 1 302 ? 0.458 11.887 -34.193 1.00 21.68 302 PRO A N 1
ATOM 4383 C CA . PRO A 1 302 ? 0.698 12.022 -35.644 1.00 25.11 302 PRO A CA 1
ATOM 4384 C C . PRO A 1 302 ? 2.113 12.497 -35.965 1.00 23.67 302 PRO A C 1
ATOM 4385 O O . PRO A 1 302 ? 2.450 12.720 -37.135 1.00 26.51 302 PRO A O 1
ATOM 4396 N N . ALA A 1 303 ? 2.966 12.619 -34.930 1.00 25.69 303 ALA A N 1
ATOM 4397 C CA . ALA A 1 303 ? 4.380 12.878 -35.154 1.00 25.19 303 ALA A CA 1
ATOM 4398 C C . ALA A 1 303 ? 5.112 11.610 -35.545 1.00 22.32 303 ALA A C 1
ATOM 4399 O O . ALA A 1 303 ? 6.177 11.685 -36.169 1.00 23.88 303 ALA A O 1
ATOM 4406 N N . LEU A 1 304 ? 4.604 10.449 -35.123 1.00 20.58 304 LEU A N 1
ATOM 4407 C CA . LEU A 1 304 ? 5.295 9.188 -35.329 1.00 21.59 304 LEU A CA 1
ATOM 4408 C C . LEU A 1 304 ? 4.492 8.156 -36.103 1.00 18.23 304 LEU A C 1
ATOM 4409 O O . LEU A 1 304 ? 5.094 7.300 -36.743 1.00 22.95 304 LEU A O 1
ATOM 4425 N N . SER A 1 305 ? 3.163 8.205 -36.070 1.00 24.69 305 SER A N 1
ATOM 4426 C CA . SER A 1 305 ? 2.339 7.320 -36.894 1.00 25.62 305 SER A CA 1
ATOM 4427 C C . SER A 1 305 ? 1.678 8.122 -38.008 1.00 24.89 305 SER A C 1
ATOM 4428 O O . SER A 1 305 ? 2.072 8.002 -39.167 1.00 25.14 305 SER A O 1
ATOM 4436 N N . GLY A 1 306 ? 0.667 8.913 -37.681 1.00 24.83 306 GLY A N 1
ATOM 4437 C CA . GLY A 1 306 ? 0.022 9.789 -38.625 1.00 23.84 306 GLY A CA 1
ATOM 4438 C C . GLY A 1 306 ? -1.384 10.107 -38.151 1.00 27.48 306 GLY A C 1
ATOM 4439 O O . GLY A 1 306 ? -1.724 9.928 -36.970 1.00 25.35 306 GLY A O 1
ATOM 4443 N N . PHE A 1 307 ? -2.187 10.610 -39.084 1.00 24.27 307 PHE A N 1
ATOM 4444 C CA . PHE A 1 307 ? -3.564 10.883 -38.777 1.00 26.65 307 PHE A CA 1
ATOM 4445 C C . PHE A 1 307 ? -4.451 10.611 -39.987 1.00 28.81 307 PHE A C 1
ATOM 4446 O O . PHE A 1 307 ? -4.134 11.085 -41.088 1.00 27.34 307 PHE A O 1
ATOM 4463 N N . PRO A 1 308 ? -5.541 9.848 -39.797 1.00 31.37 308 PRO A N 1
ATOM 4464 C CA . PRO A 1 308 ? -5.912 9.131 -38.568 1.00 31.24 308 PRO A CA 1
ATOM 4465 C C . PRO A 1 308 ? -4.924 8.019 -38.248 1.00 31.58 308 PRO A C 1
ATOM 4466 O O . PRO A 1 308 ? -4.255 7.522 -39.138 1.00 26.05 308 PRO A O 1
ATOM 4477 N N . HIS A 1 309 ? -4.855 7.631 -36.971 1.00 28.04 309 HIS A N 1
ATOM 4478 C CA . HIS A 1 309 ? -3.790 6.746 -36.520 1.00 28.80 309 HIS A CA 1
ATOM 4479 C C . HIS A 1 309 ? -3.878 5.382 -37.197 1.00 32.43 309 HIS A C 1
ATOM 4480 O O . HIS A 1 309 ? -2.871 4.866 -37.688 1.00 29.89 309 HIS A O 1
ATOM 4494 N N . GLN A 1 310 ? -5.068 4.770 -37.225 1.00 34.14 310 GLN A N 1
ATOM 4495 C CA . GLN A 1 310 ? -5.174 3.415 -37.766 1.00 34.44 310 GLN A CA 1
ATOM 4496 C C . GLN A 1 310 ? -4.865 3.396 -39.258 1.00 32.73 310 GLN A C 1
ATOM 4497 O O . GLN A 1 310 ? -4.114 2.542 -39.743 1.00 33.40 310 GLN A O 1
ATOM 4511 N N . ALA A 1 311 ? -5.444 4.322 -40.005 1.00 32.79 311 ALA A N 1
ATOM 4512 C CA . ALA A 1 311 ? -5.148 4.376 -41.427 1.00 32.81 311 ALA A CA 1
ATOM 4513 C C . ALA A 1 311 ? -3.653 4.595 -41.657 1.00 32.89 311 ALA A C 1
ATOM 4514 O O . ALA A 1 311 ? -3.034 3.913 -42.480 1.00 31.24 311 ALA A O 1
ATOM 4521 N N . ALA A 1 312 ? -3.037 5.500 -40.895 1.00 30.87 312 ALA A N 1
ATOM 4522 C CA . ALA A 1 312 ? -1.606 5.735 -41.060 1.00 26.71 312 ALA A CA 1
ATOM 4523 C C . ALA A 1 312 ? -0.792 4.473 -40.801 1.00 24.15 312 ALA A C 1
ATOM 4524 O O . ALA A 1 312 ? 0.149 4.180 -41.549 1.00 28.66 312 ALA A O 1
ATOM 4531 N N . THR A 1 313 ? -1.104 3.722 -39.728 1.00 30.86 313 THR A N 1
ATOM 4532 C CA . THR A 1 313 ? -0.295 2.536 -39.420 1.00 29.34 313 THR A CA 1
ATOM 4533 C C . THR A 1 313 ? -0.484 1.445 -40.459 1.00 28.47 313 THR A C 1
ATOM 4534 O O . THR A 1 313 ? 0.443 0.669 -40.707 1.00 28.85 313 THR A O 1
ATOM 4545 N N . GLN A 1 314 ? -1.669 1.358 -41.066 1.00 34.07 314 GLN A N 1
ATOM 4546 C CA . GLN A 1 314 ? -1.848 0.463 -42.207 1.00 35.43 314 GLN A CA 1
ATOM 4547 C C . GLN A 1 314 ? -0.910 0.845 -43.351 1.00 32.01 314 GLN A C 1
ATOM 4548 O O . GLN A 1 314 ? -0.248 -0.018 -43.938 1.00 36.42 314 GLN A O 1
ATOM 4562 N N . VAL A 1 315 ? -0.857 2.134 -43.707 1.00 28.97 315 VAL A N 1
ATOM 4563 C CA . VAL A 1 315 ? 0.036 2.553 -44.787 1.00 27.30 315 VAL A CA 1
ATOM 4564 C C . VAL A 1 315 ? 1.489 2.270 -44.421 1.00 29.20 315 VAL A C 1
ATOM 4565 O O . VAL A 1 315 ? 2.278 1.834 -45.263 1.00 30.49 315 VAL A O 1
ATOM 4578 N N . ILE A 1 316 ? 1.871 2.510 -43.159 1.00 29.09 316 ILE A N 1
ATOM 4579 C CA . ILE A 1 316 ? 3.234 2.210 -42.727 1.00 26.93 316 ILE A CA 1
ATOM 4580 C C . ILE A 1 316 ? 3.531 0.723 -42.920 1.00 29.07 316 ILE A C 1
ATOM 4581 O O . ILE A 1 316 ? 4.592 0.340 -43.426 1.00 28.10 316 ILE A O 1
ATOM 4597 N N . ALA A 1 317 ? 2.604 -0.134 -42.488 1.00 31.45 317 ALA A N 1
ATOM 4598 C CA . ALA A 1 317 ? 2.794 -1.577 -42.628 1.00 29.63 317 ALA A CA 1
ATOM 4599 C C . ALA A 1 317 ? 2.889 -1.978 -44.093 1.00 30.41 317 ALA A C 1
ATOM 4600 O O . ALA A 1 317 ? 3.639 -2.888 -44.450 1.00 35.27 317 ALA A O 1
ATOM 4607 N N . GLU A 1 318 ? 2.149 -1.298 -44.959 1.00 30.97 318 GLU A N 1
ATOM 4608 C CA . GLU A 1 318 ? 2.178 -1.644 -46.380 1.00 36.18 318 GLU A CA 1
ATOM 4609 C C . GLU A 1 318 ? 3.464 -1.185 -47.067 1.00 35.68 318 GLU A C 1
ATOM 4610 O O . GLU A 1 318 ? 3.847 -1.774 -48.086 1.00 36.58 318 GLU A O 1
ATOM 4622 N N . LEU A 1 319 ? 4.148 -0.157 -46.544 1.00 29.84 319 LEU A N 1
ATOM 4623 C CA . LEU A 1 319 ? 5.258 0.456 -47.270 1.00 27.38 319 LEU A CA 1
ATOM 4624 C C . LEU A 1 319 ? 6.633 0.242 -46.668 1.00 31.58 319 LEU A C 1
ATOM 4625 O O . LEU A 1 319 ? 7.601 0.216 -47.426 1.00 27.69 319 LEU A O 1
ATOM 4641 N N . GLU A 1 320 ? 6.770 0.115 -45.333 1.00 32.34 320 GLU A N 1
ATOM 4642 C CA . GLU A 1 320 ? 8.116 -0.010 -44.754 1.00 30.78 320 GLU A CA 1
ATOM 4643 C C . GLU A 1 320 ? 8.602 -1.460 -44.854 1.00 28.39 320 GLU A C 1
ATOM 4644 O O . GLU A 1 320 ? 7.882 -2.370 -44.456 1.00 30.85 320 GLU A O 1
ATOM 4656 N N . PRO A 1 321 ? 9.820 -1.702 -45.342 1.00 28.61 321 PRO A N 1
ATOM 4657 C CA . PRO A 1 321 ? 10.307 -3.086 -45.487 1.00 34.46 321 PRO A CA 1
ATOM 4658 C C . PRO A 1 321 ? 11.052 -3.598 -44.254 1.00 34.39 321 PRO A C 1
ATOM 4659 O O . PRO A 1 321 ? 12.118 -4.211 -44.356 1.00 37.04 321 PRO A O 1
ATOM 4670 N N . PHE A 1 322 ? 10.492 -3.338 -43.091 1.00 28.89 322 PHE A N 1
ATOM 4671 C CA . PHE A 1 322 ? 11.074 -3.702 -41.802 1.00 31.42 322 PHE A CA 1
ATOM 4672 C C . PHE A 1 322 ? 10.006 -3.436 -40.754 1.00 30.33 322 PHE A C 1
ATOM 4673 O O . PHE A 1 322 ? 9.020 -2.738 -41.017 1.00 31.42 322 PHE A O 1
ATOM 4690 N N . ASP A 1 323 ? 10.199 -4.007 -39.571 1.00 31.52 323 ASP A N 1
ATOM 4691 C CA . ASP A 1 323 ? 9.351 -3.714 -38.422 1.00 31.46 323 ASP A CA 1
ATOM 4692 C C . ASP A 1 323 ? 10.080 -2.702 -37.542 1.00 28.51 323 ASP A C 1
ATOM 4693 O O . ASP A 1 323 ? 11.294 -2.804 -37.347 1.00 31.21 323 ASP A O 1
ATOM 4702 N N . ARG A 1 324 ? 9.358 -1.699 -37.047 1.00 28.87 324 ARG A N 1
ATOM 4703 C CA . ARG A 1 324 ? 10.047 -0.672 -36.261 1.00 33.83 324 ARG A CA 1
ATOM 4704 C C . ARG A 1 324 ? 10.515 -1.214 -34.915 1.00 25.96 324 ARG A C 1
ATOM 4705 O O . ARG A 1 324 ? 11.551 -0.774 -34.388 1.00 23.43 324 ARG A O 1
ATOM 4726 N N . GLU A 1 325 ? 9.771 -2.157 -34.351 1.00 22.81 325 GLU A N 1
ATOM 4727 C CA . GLU A 1 325 ? 10.064 -2.682 -33.006 1.00 25.53 325 GLU A CA 1
ATOM 4728 C C . GLU A 1 325 ? 10.084 -1.493 -32.046 1.00 22.83 325 GLU A C 1
ATOM 4729 O O . GLU A 1 325 ? 9.064 -0.787 -31.964 1.00 21.08 325 GLU A O 1
ATOM 4741 N N . LEU A 1 326 ? 11.182 -1.227 -31.327 1.00 25.21 326 LEU A N 1
ATOM 4742 C CA . LEU A 1 326 ? 11.196 -0.150 -30.338 1.00 27.52 326 LEU A CA 1
ATOM 4743 C C . LEU A 1 326 ? 11.326 1.228 -30.971 1.00 24.46 326 LEU A C 1
ATOM 4744 O O . LEU A 1 326 ? 10.946 2.219 -30.337 1.00 20.59 326 LEU A O 1
ATOM 4760 N N . PHE A 1 327 ? 11.824 1.312 -32.204 1.00 21.06 327 PHE A N 1
ATOM 4761 C CA . PHE A 1 327 ? 11.971 2.601 -32.852 1.00 21.62 327 PHE A CA 1
ATOM 4762 C C . PHE A 1 327 ? 10.613 3.250 -33.044 1.00 19.72 327 PHE A C 1
ATOM 4763 O O . PHE A 1 327 ? 9.658 2.611 -33.497 1.00 21.73 327 PHE A O 1
ATOM 4780 N N . GLY A 1 328 ? 10.533 4.527 -32.700 1.00 20.45 328 GLY A N 1
ATOM 4781 C CA . GLY A 1 328 ? 9.292 5.240 -32.766 1.00 17.66 328 GLY A CA 1
ATOM 4782 C C . GLY A 1 328 ? 8.368 4.960 -31.611 1.00 21.79 328 GLY A C 1
ATOM 4783 O O . GLY A 1 328 ? 7.268 5.521 -31.582 1.00 21.53 328 GLY A O 1
ATOM 4787 N N . GLY A 1 329 ? 8.782 4.118 -30.666 1.00 19.46 329 GLY A N 1
ATOM 4788 C CA . GLY A 1 329 ? 8.053 3.930 -29.424 1.00 21.12 329 GLY A CA 1
ATOM 4789 C C . GLY A 1 329 ? 8.310 5.053 -28.439 1.00 20.90 329 GLY A C 1
ATOM 4790 O O . GLY A 1 329 ? 8.581 6.203 -28.833 1.00 19.19 329 GLY A O 1
ATOM 4794 N N . ILE A 1 330 ? 8.210 4.724 -27.129 1.00 20.13 330 ILE A N 1
ATOM 4795 C CA . ILE A 1 330 ? 8.582 5.635 -26.060 1.00 17.76 330 ILE A CA 1
ATOM 4796 C C . ILE A 1 330 ? 9.549 4.965 -25.093 1.00 20.69 330 ILE A C 1
ATOM 4797 O O . ILE A 1 330 ? 9.569 3.741 -24.898 1.00 20.11 330 ILE A O 1
ATOM 4813 N N . VAL A 1 331 ? 10.335 5.810 -24.440 1.00 20.26 331 VAL A N 1
ATOM 4814 C CA . VAL A 1 331 ? 11.302 5.382 -23.443 1.00 14.46 331 VAL A CA 1
ATOM 4815 C C . VAL A 1 331 ? 11.257 6.323 -22.244 1.00 18.91 331 VAL A C 1
ATOM 4816 O O . VAL A 1 331 ? 11.018 7.527 -22.379 1.00 20.14 331 VAL A O 1
ATOM 4829 N N . GLY A 1 332 ? 11.499 5.774 -21.068 1.00 19.51 332 GLY A N 1
ATOM 4830 C CA . GLY A 1 332 ? 11.445 6.567 -19.836 1.00 19.31 332 GLY A CA 1
ATOM 4831 C C . GLY A 1 332 ? 11.082 5.696 -18.638 1.00 17.88 332 GLY A C 1
ATOM 4832 O O . GLY A 1 332 ? 11.595 4.576 -18.506 1.00 17.88 332 GLY A O 1
ATOM 4836 N N . TRP A 1 333 ? 10.236 6.238 -17.766 1.00 17.86 333 TRP A N 1
ATOM 4837 C CA . TRP A 1 333 ? 10.046 5.652 -16.444 1.00 18.91 333 TRP A CA 1
ATOM 4838 C C . TRP A 1 333 ? 8.725 6.107 -15.835 1.00 21.03 333 TRP A C 1
ATOM 4839 O O . TRP A 1 333 ? 8.163 7.158 -16.184 1.00 17.90 333 TRP A O 1
ATOM 4860 N N . CYS A 1 334 ? 8.261 5.289 -14.882 1.00 19.69 334 CYS A N 1
ATOM 4861 C CA . CYS A 1 334 ? 7.062 5.517 -14.074 1.00 19.93 334 CYS A CA 1
ATOM 4862 C C . CYS A 1 334 ? 7.364 5.022 -12.661 1.00 18.94 334 CYS A C 1
ATOM 4863 O O . CYS A 1 334 ? 7.968 3.964 -12.506 1.00 21.05 334 CYS A O 1
ATOM 4871 N N . ASP A 1 335 ? 6.957 5.757 -11.635 1.00 22.24 335 ASP A N 1
ATOM 4872 C CA . ASP A 1 335 ? 7.074 5.249 -10.266 1.00 20.79 335 ASP A CA 1
ATOM 4873 C C . ASP A 1 335 ? 5.707 4.838 -9.737 1.00 21.38 335 ASP A C 1
ATOM 4874 O O . ASP A 1 335 ? 4.697 4.961 -10.431 1.00 23.99 335 ASP A O 1
ATOM 4883 N N . SER A 1 336 ? 5.689 4.279 -8.506 1.00 24.92 336 SER A N 1
ATOM 4884 C CA . SER A 1 336 ? 4.464 3.714 -7.952 1.00 29.18 336 SER A CA 1
ATOM 4885 C C . SER A 1 336 ? 3.491 4.781 -7.486 1.00 29.29 336 SER A C 1
ATOM 4886 O O . SER A 1 336 ? 2.339 4.456 -7.205 1.00 31.61 336 SER A O 1
ATOM 4894 N N . GLU A 1 337 ? 3.912 6.031 -7.421 1.00 27.72 337 GLU A N 1
ATOM 4895 C CA . GLU A 1 337 ? 3.007 7.128 -7.161 1.00 25.03 337 GLU A CA 1
ATOM 4896 C C . GLU A 1 337 ? 2.388 7.738 -8.406 1.00 30.23 337 GLU A C 1
ATOM 4897 O O . GLU A 1 337 ? 1.602 8.674 -8.279 1.00 32.47 337 GLU A O 1
ATOM 4909 N N . GLY A 1 338 ? 2.722 7.270 -9.602 1.00 28.60 338 GLY A N 1
ATOM 4910 C CA . GLY A 1 338 ? 2.139 7.827 -10.793 1.00 32.71 338 GLY A CA 1
ATOM 4911 C C . GLY A 1 338 ? 2.972 8.882 -11.496 1.00 26.71 338 GLY A C 1
ATOM 4912 O O . GLY A 1 338 ? 2.596 9.309 -12.594 1.00 26.25 338 GLY A O 1
ATOM 4916 N N . ASN A 1 339 ? 4.088 9.308 -10.918 1.00 22.39 339 ASN A N 1
ATOM 4917 C CA . ASN A 1 339 ? 4.972 10.238 -11.594 1.00 21.14 339 ASN A CA 1
ATOM 4918 C C . ASN A 1 339 ? 5.813 9.517 -12.640 1.00 23.00 339 ASN A C 1
ATOM 4919 O O . ASN A 1 339 ? 6.013 8.303 -12.573 1.00 22.36 339 ASN A O 1
ATOM 4930 N N . GLY A 1 340 ? 6.248 10.255 -13.659 1.00 22.10 340 GLY A N 1
ATOM 4931 C CA . GLY A 1 340 ? 7.070 9.636 -14.668 1.00 17.46 340 GLY A CA 1
ATOM 4932 C C . GLY A 1 340 ? 7.338 10.563 -15.824 1.00 20.06 340 GLY A C 1
ATOM 4933 O O . GLY A 1 340 ? 6.852 11.700 -15.883 1.00 19.18 340 GLY A O 1
ATOM 4937 N N . GLU A 1 341 ? 8.149 10.046 -16.738 1.00 19.84 341 GLU A N 1
ATOM 4938 C CA . GLU A 1 341 ? 8.481 10.786 -17.950 1.00 16.24 341 GLU A CA 1
ATOM 4939 C C . GLU A 1 341 ? 8.739 9.812 -19.079 1.00 18.15 341 GLU A C 1
ATOM 4940 O O . GLU A 1 341 ? 9.482 8.831 -18.915 1.00 20.36 341 GLU A O 1
ATOM 4952 N N . TRP A 1 342 ? 8.128 10.120 -20.229 1.00 20.17 342 TRP A N 1
ATOM 4953 C CA . TRP A 1 342 ? 8.211 9.328 -21.444 1.00 20.28 342 TRP A CA 1
ATOM 4954 C C . TRP A 1 342 ? 8.576 10.243 -22.604 1.00 18.31 342 TRP A C 1
ATOM 4955 O O . TRP A 1 342 ? 7.933 11.279 -22.836 1.00 18.34 342 TRP A O 1
ATOM 4976 N N . VAL A 1 343 ? 9.608 9.848 -23.329 1.00 19.33 343 VAL A N 1
ATOM 4977 C CA . VAL A 1 343 ? 10.053 10.597 -24.492 1.00 17.99 343 VAL A CA 1
ATOM 4978 C C . VAL A 1 343 ? 10.003 9.679 -25.708 1.00 19.09 343 VAL A C 1
ATOM 4979 O O . VAL A 1 343 ? 10.008 8.447 -25.600 1.00 16.78 343 VAL A O 1
ATOM 4992 N N . VAL A 1 344 ? 9.897 10.295 -26.878 1.00 17.34 344 VAL A N 1
ATOM 4993 C CA . VAL A 1 344 ? 9.789 9.512 -28.101 1.00 20.47 344 VAL A CA 1
ATOM 4994 C C . VAL A 1 344 ? 11.139 8.913 -28.450 1.00 15.70 344 VAL A C 1
ATOM 4995 O O . VAL A 1 344 ? 12.183 9.583 -28.396 1.00 17.86 344 VAL A O 1
ATOM 5008 N N . THR A 1 345 ? 11.115 7.653 -28.873 1.00 19.02 345 THR A N 1
ATOM 5009 C CA . THR A 1 345 ? 12.326 6.911 -29.214 1.00 20.22 345 THR A CA 1
ATOM 5010 C C . THR A 1 345 ? 12.765 7.248 -30.648 1.00 18.92 345 THR A C 1
ATOM 5011 O O . THR A 1 345 ? 12.418 6.569 -31.623 1.00 18.96 345 THR A O 1
ATOM 5022 N N . ILE A 1 346 ? 13.544 8.330 -30.764 1.00 19.62 346 ILE A N 1
ATOM 5023 C CA . ILE A 1 346 ? 14.082 8.819 -32.034 1.00 19.74 346 ILE A CA 1
ATOM 5024 C C . ILE A 1 346 ? 15.502 9.302 -31.771 1.00 20.94 346 ILE A C 1
ATOM 5025 O O . ILE A 1 346 ? 15.965 9.358 -30.625 1.00 18.59 346 ILE A O 1
ATOM 5041 N N . ARG A 1 347 ? 16.193 9.664 -32.852 1.00 19.88 347 ARG A N 1
ATOM 5042 C CA . ARG A 1 347 ? 17.609 10.024 -32.807 1.00 18.62 347 ARG A CA 1
ATOM 5043 C C . ARG A 1 347 ? 18.381 8.986 -31.999 1.00 20.39 347 ARG A C 1
ATOM 5044 O O . ARG A 1 347 ? 19.118 9.307 -31.081 1.00 17.12 347 ARG A O 1
ATOM 5065 N N . CYS A 1 348 ? 18.207 7.733 -32.380 1.00 20.30 348 CYS A N 1
ATOM 5066 C CA . CYS A 1 348 ? 18.507 6.607 -31.519 1.00 18.80 348 CYS A CA 1
ATOM 5067 C C . CYS A 1 348 ? 19.094 5.473 -32.349 1.00 18.97 348 CYS A C 1
ATOM 5068 O O . CYS A 1 348 ? 19.047 5.473 -33.585 1.00 20.24 348 CYS A O 1
ATOM 5076 N N . ALA A 1 349 ? 19.661 4.499 -31.649 1.00 20.89 349 ALA A N 1
ATOM 5077 C CA . ALA A 1 349 ? 20.270 3.338 -32.269 1.00 18.35 349 ALA A CA 1
ATOM 5078 C C . ALA A 1 349 ? 20.071 2.139 -31.365 1.00 23.11 349 ALA A C 1
ATOM 5079 O O . ALA A 1 349 ? 20.032 2.274 -30.138 1.00 20.68 349 ALA A O 1
ATOM 5086 N N . LYS A 1 350 ? 19.979 0.967 -31.978 1.00 19.38 350 LYS A N 1
ATOM 5087 C CA . LYS A 1 350 ? 20.094 -0.300 -31.268 1.00 22.72 350 LYS A CA 1
ATOM 5088 C C . LYS A 1 350 ? 21.451 -0.899 -31.597 1.00 23.48 350 LYS A C 1
ATOM 5089 O O . LYS A 1 350 ? 21.773 -1.089 -32.772 1.00 24.23 350 LYS A O 1
ATOM 5108 N N . LEU A 1 351 ? 22.224 -1.234 -30.582 1.00 22.41 351 LEU A N 1
ATOM 5109 C CA . LEU A 1 351 ? 23.482 -1.908 -30.822 1.00 26.23 351 LEU A CA 1
ATOM 5110 C C . LEU A 1 351 ? 23.589 -3.196 -30.027 1.00 31.50 351 LEU A C 1
ATOM 5111 O O . LEU A 1 351 ? 23.083 -3.322 -28.897 1.00 25.17 351 LEU A O 1
ATOM 5127 N N . ARG A 1 352 ? 24.286 -4.142 -30.647 1.00 25.58 352 ARG A N 1
ATOM 5128 C CA . ARG A 1 352 ? 24.594 -5.428 -30.032 1.00 25.79 352 ARG A CA 1
ATOM 5129 C C . ARG A 1 352 ? 25.889 -5.925 -30.647 1.00 26.46 352 ARG A C 1
ATOM 5130 O O . ARG A 1 352 ? 25.978 -6.057 -31.880 1.00 24.81 352 ARG A O 1
ATOM 5151 N N . GLU A 1 353 ? 26.892 -6.134 -29.795 1.00 28.02 353 GLU A N 1
ATOM 5152 C CA . GLU A 1 353 ? 28.218 -6.562 -30.217 1.00 30.14 353 GLU A CA 1
ATOM 5153 C C . GLU A 1 353 ? 28.745 -5.617 -31.299 1.00 25.87 353 GLU A C 1
ATOM 5154 O O . GLU A 1 353 ? 29.031 -4.443 -31.016 1.00 27.88 353 GLU A O 1
ATOM 5166 N N . ASN A 1 354 ? 28.906 -6.127 -32.520 1.00 26.98 354 ASN A N 1
ATOM 5167 C CA . ASN A 1 354 ? 29.498 -5.371 -33.612 1.00 24.51 354 ASN A CA 1
ATOM 5168 C C . ASN A 1 354 ? 28.455 -4.889 -34.606 1.00 24.19 354 ASN A C 1
ATOM 5169 O O . ASN A 1 354 ? 28.792 -4.557 -35.752 1.00 27.26 354 ASN A O 1
ATOM 5180 N N . GLN A 1 355 ? 27.190 -4.852 -34.215 1.00 20.38 355 GLN A N 1
ATOM 5181 C CA . GLN A 1 355 ? 26.129 -4.466 -35.125 1.00 23.07 355 GLN A CA 1
ATOM 5182 C C . GLN A 1 355 ? 25.318 -3.318 -34.562 1.00 28.21 355 GLN A C 1
ATOM 5183 O O . GLN A 1 355 ? 25.047 -3.265 -33.361 1.00 24.14 355 GLN A O 1
ATOM 5197 N N . VAL A 1 356 ? 24.933 -2.408 -35.449 1.00 24.19 356 VAL A N 1
ATOM 5198 C CA . VAL A 1 356 ? 24.208 -1.212 -35.068 1.00 21.45 356 VAL A CA 1
ATOM 5199 C C . VAL A 1 356 ? 23.137 -0.926 -36.097 1.00 20.95 356 VAL A C 1
ATOM 5200 O O . VAL A 1 356 ? 23.367 -1.046 -37.306 1.00 23.58 356 VAL A O 1
ATOM 5213 N N . ARG A 1 357 ? 21.970 -0.532 -35.604 1.00 21.38 357 ARG A N 1
ATOM 5214 C CA . ARG A 1 357 ? 20.861 -0.098 -36.429 1.00 18.57 357 ARG A CA 1
ATOM 5215 C C . ARG A 1 357 ? 20.422 1.294 -35.993 1.00 23.12 357 ARG A C 1
ATOM 5216 O O . ARG A 1 357 ? 20.037 1.486 -34.834 1.00 19.39 357 ARG A O 1
ATOM 5237 N N . LEU A 1 358 ? 20.472 2.246 -36.931 1.00 22.57 358 LEU A N 1
ATOM 5238 C CA . LEU A 1 358 ? 20.012 3.623 -36.772 1.00 22.59 358 LEU A CA 1
ATOM 5239 C C . LEU A 1 358 ? 18.650 3.799 -37.435 1.00 22.54 358 LEU A C 1
ATOM 5240 O O . LEU A 1 358 ? 18.341 3.142 -38.431 1.00 24.55 358 LEU A O 1
ATOM 5256 N N . PHE A 1 359 ? 17.862 4.742 -36.913 1.00 19.71 359 PHE A N 1
ATOM 5257 C CA . PHE A 1 359 ? 16.478 4.940 -37.317 1.00 21.79 359 PHE A CA 1
ATOM 5258 C C . PHE A 1 359 ? 16.174 6.423 -37.483 1.00 20.95 359 PHE A C 1
ATOM 5259 O O . PHE A 1 359 ? 16.630 7.240 -36.685 1.00 20.72 359 PHE A O 1
ATOM 5276 N N . ALA A 1 360 ? 15.379 6.755 -38.500 1.00 19.54 360 ALA A N 1
ATOM 5277 C CA . ALA A 1 360 ? 14.832 8.104 -38.608 1.00 18.87 360 ALA A CA 1
ATOM 5278 C C . ALA A 1 360 ? 13.561 8.084 -39.439 1.00 21.60 360 ALA A C 1
ATOM 5279 O O . ALA A 1 360 ? 13.431 7.302 -40.375 1.00 23.98 360 ALA A O 1
ATOM 5286 N N . GLY A 1 361 ? 12.632 8.974 -39.083 1.00 23.49 361 GLY A N 1
ATOM 5287 C CA . GLY A 1 361 ? 11.370 9.090 -39.781 1.00 19.32 361 GLY A CA 1
ATOM 5288 C C . GLY A 1 361 ? 11.066 10.531 -40.158 1.00 19.89 361 GLY A C 1
ATOM 5289 O O . GLY A 1 361 ? 11.752 11.467 -39.741 1.00 22.98 361 GLY A O 1
ATOM 5293 N N . ALA A 1 362 ? 10.001 10.691 -40.949 1.00 19.83 362 ALA A N 1
ATOM 5294 C CA . ALA A 1 362 ? 9.565 12.020 -41.361 1.00 24.56 362 ALA A CA 1
ATOM 5295 C C . ALA A 1 362 ? 8.081 11.993 -41.681 1.00 22.07 362 ALA A C 1
ATOM 5296 O O . ALA A 1 362 ? 7.577 11.034 -42.282 1.00 24.98 362 ALA A O 1
ATOM 5303 N N . GLY A 1 363 ? 7.381 13.030 -41.225 1.00 19.22 363 GLY A N 1
ATOM 5304 C CA . GLY A 1 363 ? 5.955 13.128 -41.465 1.00 17.63 363 GLY A CA 1
ATOM 5305 C C . GLY A 1 363 ? 5.694 13.519 -42.904 1.00 20.27 363 GLY A C 1
ATOM 5306 O O . GLY A 1 363 ? 6.246 14.524 -43.388 1.00 23.07 363 GLY A O 1
ATOM 5310 N N . ILE A 1 364 ? 4.875 12.733 -43.603 1.00 20.02 364 ILE A N 1
ATOM 5311 C CA . ILE A 1 364 ? 4.533 12.964 -45.008 1.00 20.09 364 ILE A CA 1
ATOM 5312 C C . ILE A 1 364 ? 3.143 13.575 -45.118 1.00 21.92 364 ILE A C 1
ATOM 5313 O O . ILE A 1 364 ? 2.158 13.037 -44.579 1.00 21.75 364 ILE A O 1
ATOM 5329 N N . VAL A 1 365 ? 3.059 14.659 -45.887 1.00 22.36 365 VAL A N 1
ATOM 5330 C CA . VAL A 1 365 ? 1.819 15.352 -46.227 1.00 21.46 365 VAL A CA 1
ATOM 5331 C C . VAL A 1 365 ? 1.823 15.651 -47.732 1.00 21.90 365 VAL A C 1
ATOM 5332 O O . VAL A 1 365 ? 2.806 15.331 -48.426 1.00 19.35 365 VAL A O 1
ATOM 5345 N N . PRO A 1 366 ? 0.763 16.248 -48.288 1.00 20.19 366 PRO A N 1
ATOM 5346 C CA . PRO A 1 366 ? 0.750 16.491 -49.750 1.00 21.18 366 PRO A CA 1
ATOM 5347 C C . PRO A 1 366 ? 1.843 17.401 -50.247 1.00 22.08 366 PRO A C 1
ATOM 5348 O O . PRO A 1 366 ? 2.225 17.297 -51.424 1.00 22.45 366 PRO A O 1
ATOM 5359 N N . ALA A 1 367 ? 2.368 18.276 -49.396 1.00 21.11 367 ALA A N 1
ATOM 5360 C CA . ALA A 1 367 ? 3.469 19.151 -49.763 1.00 20.53 367 ALA A CA 1
ATOM 5361 C C . ALA A 1 367 ? 4.852 18.537 -49.526 1.00 23.48 367 ALA A C 1
ATOM 5362 O O . ALA A 1 367 ? 5.854 19.223 -49.733 1.00 23.92 367 ALA A O 1
ATOM 5369 N N . SER A 1 368 ? 4.937 17.270 -49.136 1.00 22.23 368 SER A N 1
ATOM 5370 C CA . SER A 1 368 ? 6.234 16.599 -49.028 1.00 22.24 368 SER A CA 1
ATOM 5371 C C . SER A 1 368 ? 6.858 16.348 -50.395 1.00 26.24 368 SER A C 1
ATOM 5372 O O . SER A 1 368 ? 6.181 15.927 -51.328 1.00 24.77 368 SER A O 1
ATOM 5380 N N . SER A 1 369 ? 8.164 16.570 -50.487 1.00 24.05 369 SER A N 1
ATOM 5381 C CA . SER A 1 369 ? 8.980 16.206 -51.650 1.00 27.30 369 SER A CA 1
ATOM 5382 C C . SER A 1 369 ? 9.704 14.877 -51.418 1.00 29.08 369 SER A C 1
ATOM 5383 O O . SER A 1 369 ? 10.326 14.698 -50.357 1.00 23.73 369 SER A O 1
ATOM 5391 N N . PRO A 1 370 ? 9.696 13.915 -52.353 1.00 25.63 370 PRO A N 1
ATOM 5392 C CA . PRO A 1 370 ? 10.464 12.680 -52.105 1.00 26.55 370 PRO A CA 1
ATOM 5393 C C . PRO A 1 370 ? 11.918 12.937 -51.748 1.00 25.92 370 PRO A C 1
ATOM 5394 O O . PRO A 1 370 ? 12.428 12.371 -50.770 1.00 23.90 370 PRO A O 1
ATOM 5405 N N . LEU A 1 371 ? 12.603 13.796 -52.499 1.00 24.68 371 LEU A N 1
ATOM 5406 C CA . LEU A 1 371 ? 13.995 14.073 -52.176 1.00 24.96 371 LEU A CA 1
ATOM 5407 C C . LEU A 1 371 ? 14.095 14.815 -50.850 1.00 25.56 371 LEU A C 1
ATOM 5408 O O . LEU A 1 371 ? 14.979 14.519 -50.025 1.00 24.85 371 LEU A O 1
ATOM 5424 N N . GLY A 1 372 ? 13.162 15.739 -50.601 1.00 25.07 372 GLY A N 1
ATOM 5425 C CA . GLY A 1 372 ? 13.207 16.505 -49.367 1.00 23.52 372 GLY A CA 1
ATOM 5426 C C . GLY A 1 372 ? 13.109 15.623 -48.136 1.00 23.70 372 GLY A C 1
ATOM 5427 O O . GLY A 1 372 ? 13.807 15.848 -47.142 1.00 22.04 372 GLY A O 1
ATOM 5431 N N . GLU A 1 373 ? 12.238 14.606 -48.175 1.00 22.38 373 GLU A N 1
ATOM 5432 C CA . GLU A 1 373 ? 12.090 13.744 -47.002 1.00 21.63 373 GLU A CA 1
ATOM 5433 C C . GLU A 1 373 ? 13.228 12.738 -46.874 1.00 24.19 373 GLU A C 1
ATOM 5434 O O . GLU A 1 373 ? 13.596 12.364 -45.749 1.00 22.33 373 GLU A O 1
ATOM 5446 N N . TRP A 1 374 ? 13.820 12.319 -47.998 1.00 22.32 374 TRP A N 1
ATOM 5447 C CA . TRP A 1 374 ? 15.064 11.561 -47.949 1.00 22.54 374 TRP A CA 1
ATOM 5448 C C . TRP A 1 374 ? 16.148 12.356 -47.241 1.00 26.66 374 TRP A C 1
ATOM 5449 O O . TRP A 1 374 ? 16.912 11.817 -46.422 1.00 22.85 374 TRP A O 1
ATOM 5470 N N . ARG A 1 375 ? 16.236 13.644 -47.551 1.00 20.55 375 ARG A N 1
ATOM 5471 C CA . ARG A 1 375 ? 17.237 14.477 -46.916 1.00 23.63 375 ARG A CA 1
ATOM 5472 C C . ARG A 1 375 ? 16.890 14.776 -45.468 1.00 19.73 375 ARG A C 1
ATOM 5473 O O . ARG A 1 375 ? 17.790 14.867 -44.645 1.00 22.80 375 ARG A O 1
ATOM 5494 N N . GLU A 1 376 ? 15.609 14.997 -45.158 1.00 19.67 376 GLU A N 1
ATOM 5495 C CA . GLU A 1 376 ? 15.206 15.241 -43.770 1.00 22.78 376 GLU A CA 1
ATOM 5496 C C . GLU A 1 376 ? 15.581 14.061 -42.871 1.00 20.91 376 GLU A C 1
ATOM 5497 O O . GLU A 1 376 ? 16.200 14.248 -41.816 1.00 22.36 376 GLU A O 1
ATOM 5509 N N . THR A 1 377 ? 15.213 12.842 -43.273 1.00 18.33 377 THR A N 1
ATOM 5510 C CA . THR A 1 377 ? 15.598 11.658 -42.506 1.00 23.37 377 THR A CA 1
ATOM 5511 C C . THR A 1 377 ? 17.111 11.504 -42.451 1.00 24.23 377 THR A C 1
ATOM 5512 O O . THR A 1 377 ? 17.653 11.050 -41.437 1.00 20.42 377 THR A O 1
ATOM 5523 N N . GLY A 1 378 ? 17.806 11.910 -43.512 1.00 20.25 378 GLY A N 1
ATOM 5524 C CA . GLY A 1 378 ? 19.258 11.893 -43.494 1.00 21.83 378 GLY A CA 1
ATOM 5525 C C . GLY A 1 378 ? 19.850 12.775 -42.410 1.00 25.15 378 GLY A C 1
ATOM 5526 O O . GLY A 1 378 ? 20.773 12.369 -41.699 1.00 23.44 378 GLY A O 1
ATOM 5530 N N . VAL A 1 379 ? 19.346 14.005 -42.276 1.00 20.38 379 VAL A N 1
ATOM 5531 C CA . VAL A 1 379 ? 19.865 14.876 -41.233 1.00 18.46 379 VAL A CA 1
ATOM 5532 C C . VAL A 1 379 ? 19.551 14.288 -39.859 1.00 19.03 379 VAL A C 1
ATOM 5533 O O . VAL A 1 379 ? 20.364 14.386 -38.931 1.00 21.42 379 VAL A O 1
ATOM 5546 N N . LYS A 1 380 ? 18.374 13.684 -39.706 1.00 18.05 380 LYS A N 1
ATOM 5547 C CA . LYS A 1 380 ? 18.023 13.080 -38.416 1.00 16.91 380 LYS A CA 1
ATOM 5548 C C . LYS A 1 380 ? 18.979 11.961 -38.040 1.00 22.19 380 LYS A C 1
ATOM 5549 O O . LYS A 1 380 ? 19.402 11.869 -36.880 1.00 21.46 380 LYS A O 1
ATOM 5568 N N . LEU A 1 381 ? 19.325 11.111 -39.010 1.00 21.12 381 LEU A N 1
ATOM 5569 C CA . LEU A 1 381 ? 20.284 10.037 -38.806 1.00 23.37 381 LEU A CA 1
ATOM 5570 C C . LEU A 1 381 ? 21.655 10.553 -38.412 1.00 21.18 381 LEU A C 1
ATOM 5571 O O . LEU A 1 381 ? 22.416 9.831 -37.765 1.00 22.28 381 LEU A O 1
ATOM 5587 N N . SER A 1 382 ? 21.998 11.790 -38.788 1.00 20.29 382 SER A N 1
ATOM 5588 C CA . SER A 1 382 ? 23.323 12.307 -38.477 1.00 21.29 382 SER A CA 1
ATOM 5589 C C . SER A 1 382 ? 23.558 12.484 -36.973 1.00 25.23 382 SER A C 1
ATOM 5590 O O . SER A 1 382 ? 24.713 12.492 -36.543 1.00 21.18 382 SER A O 1
ATOM 5598 N N . THR A 1 383 ? 22.513 12.584 -36.143 1.00 21.59 383 THR A N 1
ATOM 5599 C CA . THR A 1 383 ? 22.761 12.650 -34.701 1.00 22.25 383 THR A CA 1
ATOM 5600 C C . THR A 1 383 ? 23.537 11.423 -34.230 1.00 23.21 383 THR A C 1
ATOM 5601 O O . THR A 1 383 ? 24.579 11.538 -33.563 1.00 22.92 383 THR A O 1
ATOM 5612 N N . MET A 1 384 ? 23.043 10.236 -34.565 1.00 20.81 384 MET A N 1
ATOM 5613 C CA . MET A 1 384 ? 23.737 9.029 -34.148 1.00 22.24 384 MET A CA 1
ATOM 5614 C C . MET A 1 384 ? 24.962 8.742 -35.013 1.00 23.25 384 MET A C 1
ATOM 5615 O O . MET A 1 384 ? 25.939 8.187 -34.496 1.00 21.28 384 MET A O 1
ATOM 5629 N N . LEU A 1 385 ? 24.972 9.127 -36.306 1.00 19.94 385 LEU A N 1
ATOM 5630 C CA . LEU A 1 385 ? 26.208 8.983 -37.071 1.00 26.50 385 LEU A CA 1
ATOM 5631 C C . LEU A 1 385 ? 27.340 9.789 -36.436 1.00 25.31 385 LEU A C 1
ATOM 5632 O O . LEU A 1 385 ? 28.477 9.310 -36.354 1.00 26.77 385 LEU A O 1
ATOM 5648 N N . ASN A 1 386 ? 27.037 11.002 -35.958 1.00 22.65 386 ASN A N 1
ATOM 5649 C CA . ASN A 1 386 ? 28.016 11.823 -35.250 1.00 22.69 386 ASN A CA 1
ATOM 5650 C C . ASN A 1 386 ? 28.539 11.137 -33.994 1.00 27.24 386 ASN A C 1
ATOM 5651 O O . ASN A 1 386 ? 29.735 11.231 -33.688 1.00 28.44 386 ASN A O 1
ATOM 5662 N N . VAL A 1 387 ? 27.660 10.461 -33.245 1.00 24.22 387 VAL A N 1
ATOM 5663 C CA . VAL A 1 387 ? 28.087 9.752 -32.033 1.00 24.82 387 VAL A CA 1
ATOM 5664 C C . VAL A 1 387 ? 29.117 8.675 -32.370 1.00 29.91 387 VAL A C 1
ATOM 5665 O O . VAL A 1 387 ? 30.089 8.472 -31.634 1.00 30.55 387 VAL A O 1
ATOM 5678 N N . PHE A 1 388 ? 28.897 7.937 -33.460 1.00 27.00 388 PHE A N 1
ATOM 5679 C CA . PHE A 1 388 ? 29.842 6.923 -33.918 1.00 33.28 388 PHE A CA 1
ATOM 5680 C C . PHE A 1 388 ? 31.069 7.486 -34.614 1.00 33.35 388 PHE A C 1
ATOM 5681 O O . PHE A 1 388 ? 32.004 6.722 -34.862 1.00 41.19 388 PHE A O 1
ATOM 5698 N N . GLY A 1 389 ? 31.114 8.782 -34.921 1.00 33.93 389 GLY A N 1
ATOM 5699 C CA . GLY A 1 389 ? 32.239 9.311 -35.663 1.00 35.80 389 GLY A CA 1
ATOM 5700 C C . GLY A 1 389 ? 32.163 9.037 -37.141 1.00 43.01 389 GLY A C 1
ATOM 5701 O O . GLY A 1 389 ? 33.199 9.011 -37.816 1.00 48.58 389 GLY A O 1
ATOM 5705 N N . LEU A 1 390 ? 30.959 8.820 -37.659 1.00 35.33 390 LEU A N 1
ATOM 5706 C CA . LEU A 1 390 ? 30.729 8.573 -39.070 1.00 38.78 390 LEU A CA 1
ATOM 5707 C C . LEU A 1 390 ? 29.996 9.734 -39.694 1.00 38.36 390 LEU A C 1
ATOM 5708 O O . LEU A 1 390 ? 29.902 9.789 -40.922 1.00 56.90 390 LEU A O 1
ATOM 5724 N N . ALA B 1 14 ? -9.825 27.512 -12.889 1.00 51.97 14 ALA B N 1
ATOM 5725 C CA . ALA B 1 14 ? -8.640 27.084 -13.632 1.00 50.62 14 ALA B CA 1
ATOM 5726 C C . ALA B 1 14 ? -7.454 28.010 -13.377 1.00 51.59 14 ALA B C 1
ATOM 5727 O O . ALA B 1 14 ? -7.522 29.210 -13.642 1.00 56.82 14 ALA B O 1
ATOM 5733 N N . THR B 1 15 ? -6.354 27.441 -12.901 1.00 37.17 15 THR B N 1
ATOM 5734 C CA . THR B 1 15 ? -5.183 28.231 -12.558 1.00 33.35 15 THR B CA 1
ATOM 5735 C C . THR B 1 15 ? -4.244 28.381 -13.757 1.00 34.38 15 THR B C 1
ATOM 5736 O O . THR B 1 15 ? -4.326 27.654 -14.746 1.00 34.39 15 THR B O 1
ATOM 5747 N N . LEU B 1 16 ? -3.364 29.368 -13.648 1.00 30.40 16 LEU B N 1
ATOM 5748 C CA . LEU B 1 16 ? -2.450 29.738 -14.714 1.00 26.27 16 LEU B CA 1
ATOM 5749 C C . LEU B 1 16 ? -1.456 28.613 -14.984 1.00 32.44 16 LEU B C 1
ATOM 5750 O O . LEU B 1 16 ? -0.856 28.055 -14.055 1.00 29.10 16 LEU B O 1
ATOM 5766 N N . ALA B 1 17 ? -1.276 28.287 -16.261 1.00 26.58 17 ALA B N 1
ATOM 5767 C CA . ALA B 1 17 ? -0.253 27.328 -16.627 1.00 25.81 17 ALA B CA 1
ATOM 5768 C C . ALA B 1 17 ? 1.145 27.905 -16.386 1.00 23.07 17 ALA B C 1
ATOM 5769 O O . ALA B 1 17 ? 1.379 29.104 -16.558 1.00 26.23 17 ALA B O 1
ATOM 5776 N N . PRO B 1 18 ? 2.105 27.048 -16.041 1.00 25.06 18 PRO B N 1
ATOM 5777 C CA . PRO B 1 18 ? 3.438 27.534 -15.647 1.00 27.77 18 PRO B CA 1
ATOM 5778 C C . PRO B 1 18 ? 4.246 28.158 -16.774 1.00 30.74 18 PRO B C 1
ATOM 5779 O O . PRO B 1 18 ? 5.240 28.839 -16.483 1.00 26.45 18 PRO B O 1
ATOM 5790 N N . ASN B 1 19 ? 3.876 27.956 -18.043 1.00 23.92 19 ASN B N 1
ATOM 5791 C CA . ASN B 1 19 ? 4.648 28.521 -19.144 1.00 26.64 19 ASN B CA 1
ATOM 5792 C C . ASN B 1 19 ? 4.060 29.840 -19.656 1.00 25.65 19 ASN B C 1
ATOM 5793 O O . ASN B 1 19 ? 4.364 30.253 -20.773 1.00 27.32 19 ASN B O 1
ATOM 5804 N N . ARG B 1 20 ? 3.262 30.530 -18.848 1.00 22.79 20 ARG B N 1
ATOM 5805 C CA . ARG B 1 20 ? 2.689 31.811 -19.229 1.00 21.36 20 ARG B CA 1
ATOM 5806 C C . ARG B 1 20 ? 3.186 32.911 -18.302 1.00 24.26 20 ARG B C 1
ATOM 5807 O O . ARG B 1 20 ? 3.340 32.700 -17.099 1.00 22.89 20 ARG B O 1
ATOM 5828 N N . PHE B 1 21 ? 3.409 34.084 -18.878 1.00 22.83 21 PHE B N 1
ATOM 5829 C CA . PHE B 1 21 ? 3.767 35.292 -18.147 1.00 22.40 21 PHE B CA 1
ATOM 5830 C C . PHE B 1 21 ? 2.493 36.006 -17.721 1.00 25.97 21 PHE B C 1
ATOM 5831 O O . PHE B 1 21 ? 1.513 36.066 -18.478 1.00 23.78 21 PHE B O 1
ATOM 5848 N N . PHE B 1 22 ? 2.492 36.505 -16.486 1.00 20.89 22 PHE B N 1
ATOM 5849 C CA . PHE B 1 22 ? 1.339 37.147 -15.875 1.00 20.50 22 PHE B CA 1
ATOM 5850 C C . PHE B 1 22 ? 1.838 38.406 -15.178 1.00 27.77 22 PHE B C 1
ATOM 5851 O O . PHE B 1 22 ? 2.828 38.356 -14.439 1.00 24.54 22 PHE B O 1
ATOM 5868 N N . PHE B 1 23 ? 1.159 39.528 -15.394 1.00 23.32 23 PHE B N 1
ATOM 5869 C CA . PHE B 1 23 ? 1.599 40.786 -14.795 1.00 21.30 23 PHE B CA 1
ATOM 5870 C C . PHE B 1 23 ? 0.361 41.559 -14.386 1.00 27.75 23 PHE B C 1
ATOM 5871 O O . PHE B 1 23 ? -0.540 41.756 -15.198 1.00 23.94 23 PHE B O 1
ATOM 5888 N N . MET B 1 24 ? 0.301 41.965 -13.115 1.00 25.89 24 MET B N 1
ATOM 5889 C CA . MET B 1 24 ? -0.906 42.544 -12.533 1.00 24.57 24 MET B CA 1
ATOM 5890 C C . MET B 1 24 ? -0.533 43.880 -11.911 1.00 27.62 24 MET B C 1
ATOM 5891 O O . MET B 1 24 ? 0.312 43.930 -11.006 1.00 25.26 24 MET B O 1
ATOM 5905 N N . SER B 1 25 ? -1.150 44.954 -12.408 1.00 27.90 25 SER B N 1
ATOM 5906 C CA . SER B 1 25 ? -0.659 46.306 -12.201 1.00 28.03 25 SER B CA 1
ATOM 5907 C C . SER B 1 25 ? -1.788 47.300 -12.432 1.00 33.35 25 SER B C 1
ATOM 5908 O O . SER B 1 25 ? -2.620 47.085 -13.315 1.00 29.06 25 SER B O 1
ATOM 5916 N N . PRO B 1 26 ? -1.819 48.417 -11.695 1.00 35.83 26 PRO B N 1
ATOM 5917 C CA . PRO B 1 26 ? -2.812 49.467 -11.995 1.00 36.75 26 PRO B CA 1
ATOM 5918 C C . PRO B 1 26 ? -2.597 50.144 -13.338 1.00 32.28 26 PRO B C 1
ATOM 5919 O O . PRO B 1 26 ? -3.489 50.883 -13.777 1.00 40.08 26 PRO B O 1
ATOM 5930 N N . TYR B 1 27 ? -1.463 49.916 -14.008 1.00 32.64 27 TYR B N 1
ATOM 5931 C CA . TYR B 1 27 ? -1.251 50.402 -15.369 1.00 38.38 27 TYR B CA 1
ATOM 5932 C C . TYR B 1 27 ? -1.804 49.407 -16.395 1.00 38.44 27 TYR B C 1
ATOM 5933 O O . TYR B 1 27 ? -2.927 49.587 -16.884 1.00 35.72 27 TYR B O 1
ATOM 5951 N N . ARG B 1 28 ? -1.037 48.366 -16.741 1.00 35.64 28 ARG B N 1
ATOM 5952 C CA . ARG B 1 28 ? -1.523 47.310 -17.633 1.00 31.30 28 ARG B CA 1
ATOM 5953 C C . ARG B 1 28 ? -1.320 45.933 -17.015 1.00 29.42 28 ARG B C 1
ATOM 5954 O O . ARG B 1 28 ? -0.211 45.593 -16.582 1.00 27.47 28 ARG B O 1
ATOM 5975 N N . SER B 1 29 ? -2.417 45.187 -16.931 1.00 27.61 29 SER B N 1
ATOM 5976 C CA . SER B 1 29 ? -2.465 43.824 -16.422 1.00 27.21 29 SER B CA 1
ATOM 5977 C C . SER B 1 29 ? -2.750 42.879 -17.592 1.00 29.36 29 SER B C 1
ATOM 5978 O O . SER B 1 29 ? -3.691 43.109 -18.361 1.00 25.93 29 SER B O 1
ATOM 5986 N N . PHE B 1 30 ? -1.968 41.813 -17.713 1.00 24.95 30 PHE B N 1
ATOM 5987 C CA . PHE B 1 30 ? -2.134 40.936 -18.858 1.00 27.31 30 PHE B CA 1
ATOM 5988 C C . PHE B 1 30 ? -1.452 39.608 -18.603 1.00 28.05 30 PHE B C 1
ATOM 5989 O O . PHE B 1 30 ? -0.617 39.470 -17.706 1.00 24.82 30 PHE B O 1
ATOM 6006 N N . THR B 1 31 ? -1.825 38.632 -19.427 1.00 23.58 31 THR B N 1
ATOM 6007 C CA . THR B 1 31 ? -1.183 37.335 -19.487 1.00 22.15 31 THR B CA 1
ATOM 6008 C C . THR B 1 31 ? -0.718 37.115 -20.911 1.00 26.91 31 THR B C 1
ATOM 6009 O O . THR B 1 31 ? -1.223 37.744 -21.842 1.00 29.38 31 THR B O 1
ATOM 6020 N N . THR B 1 32 ? 0.255 36.237 -21.077 1.00 24.38 32 THR B N 1
ATOM 6021 C CA . THR B 1 32 ? 0.776 35.935 -22.396 1.00 22.94 32 THR B CA 1
ATOM 6022 C C . THR B 1 32 ? 0.506 34.480 -22.752 1.00 24.03 32 THR B C 1
ATOM 6023 O O . THR B 1 32 ? 0.176 33.631 -21.905 1.00 23.63 32 THR B O 1
ATOM 6034 N N . SER B 1 33 ? 0.727 34.194 -24.028 1.00 23.48 33 SER B N 1
ATOM 6035 C CA . SER B 1 33 ? 0.628 32.843 -24.559 1.00 29.32 33 SER B CA 1
ATOM 6036 C C . SER B 1 33 ? 1.716 32.665 -25.594 1.00 24.92 33 SER B C 1
ATOM 6037 O O . SER B 1 33 ? 1.932 33.557 -26.425 1.00 23.30 33 SER B O 1
ATOM 6045 N N . GLY B 1 34 ? 2.423 31.529 -25.520 1.00 25.18 34 GLY B N 1
ATOM 6046 C CA . GLY B 1 34 ? 3.337 31.144 -26.584 1.00 29.83 34 GLY B CA 1
ATOM 6047 C C . GLY B 1 34 ? 4.694 31.821 -26.480 1.00 33.07 34 GLY B C 1
ATOM 6048 O O . GLY B 1 34 ? 4.974 32.619 -25.585 1.00 28.42 34 GLY B O 1
ATOM 6052 N N . CYS B 1 35 ? 5.557 31.504 -27.440 1.00 29.52 35 CYS B N 1
ATOM 6053 C CA . CYS B 1 35 ? 6.900 32.067 -27.426 1.00 30.87 35 CYS B CA 1
ATOM 6054 C C . CYS B 1 35 ? 7.401 32.202 -28.850 1.00 34.06 35 CYS B C 1
ATOM 6055 O O . CYS B 1 35 ? 7.529 31.206 -29.566 1.00 35.41 35 CYS B O 1
ATOM 6063 N N . PHE B 1 36 ? 7.652 33.436 -29.274 1.00 27.06 36 PHE B N 1
ATOM 6064 C CA . PHE B 1 36 ? 8.224 33.648 -30.582 1.00 24.78 36 PHE B CA 1
ATOM 6065 C C . PHE B 1 36 ? 9.755 33.608 -30.549 1.00 29.70 36 PHE B C 1
ATOM 6066 O O . PHE B 1 36 ? 10.381 32.907 -31.350 1.00 25.51 36 PHE B O 1
ATOM 6083 N N . ALA B 1 37 ? 10.373 34.346 -29.634 1.00 26.23 37 ALA B N 1
ATOM 6084 C CA . ALA B 1 37 ? 11.824 34.439 -29.571 1.00 26.39 37 ALA B CA 1
ATOM 6085 C C . ALA B 1 37 ? 12.285 34.671 -28.138 1.00 26.22 37 ALA B C 1
ATOM 6086 O O . ALA B 1 37 ? 11.765 35.547 -27.437 1.00 25.10 37 ALA B O 1
ATOM 6093 N N . ARG B 1 38 ? 13.292 33.927 -27.736 1.00 26.50 38 ARG B N 1
ATOM 6094 C CA . ARG B 1 38 ? 13.950 34.165 -26.464 1.00 27.77 38 ARG B CA 1
ATOM 6095 C C . ARG B 1 38 ? 15.052 35.195 -26.649 1.00 27.57 38 ARG B C 1
ATOM 6096 O O . ARG B 1 38 ? 15.679 35.293 -27.706 1.00 29.57 38 ARG B O 1
ATOM 6117 N N . PHE B 1 39 ? 15.263 35.986 -25.608 1.00 27.56 39 PHE B N 1
ATOM 6118 C CA . PHE B 1 39 ? 16.157 37.134 -25.661 1.00 26.27 39 PHE B CA 1
ATOM 6119 C C . PHE B 1 39 ? 16.980 37.108 -24.376 1.00 32.85 39 PHE B C 1
ATOM 6120 O O . PHE B 1 39 ? 16.480 37.486 -23.314 1.00 26.60 39 PHE B O 1
ATOM 6137 N N . ASP B 1 40 ? 18.222 36.646 -24.450 1.00 28.73 40 ASP B N 1
ATOM 6138 C CA . ASP B 1 40 ? 19.024 36.562 -23.238 1.00 35.89 40 ASP B CA 1
ATOM 6139 C C . ASP B 1 40 ? 20.206 37.506 -23.263 1.00 30.97 40 ASP B C 1
ATOM 6140 O O . ASP B 1 40 ? 21.076 37.404 -22.386 1.00 36.44 40 ASP B O 1
ATOM 6149 N N . GLU B 1 41 ? 20.249 38.430 -24.209 1.00 30.34 41 GLU B N 1
ATOM 6150 C CA . GLU B 1 41 ? 21.311 39.425 -24.253 1.00 30.71 41 GLU B CA 1
ATOM 6151 C C . GLU B 1 41 ? 21.431 40.119 -22.893 1.00 25.98 41 GLU B C 1
ATOM 6152 O O . GLU B 1 41 ? 20.417 40.584 -22.357 1.00 27.97 41 GLU B O 1
ATOM 6164 N N . PRO B 1 42 ? 22.632 40.232 -22.323 1.00 28.29 42 PRO B N 1
ATOM 6165 C CA . PRO B 1 42 ? 22.777 40.975 -21.063 1.00 29.65 42 PRO B CA 1
ATOM 6166 C C . PRO B 1 42 ? 22.304 42.406 -21.229 1.00 29.51 42 PRO B C 1
ATOM 6167 O O . PRO B 1 42 ? 22.478 43.013 -22.287 1.00 30.44 42 PRO B O 1
ATOM 6178 N N . ALA B 1 43 ? 21.693 42.947 -20.177 1.00 24.95 43 ALA B N 1
ATOM 6179 C CA . ALA B 1 43 ? 21.072 44.266 -20.238 1.00 27.81 43 ALA B CA 1
ATOM 6180 C C . ALA B 1 43 ? 22.043 45.384 -19.873 1.00 30.62 43 ALA B C 1
ATOM 6181 O O . ALA B 1 43 ? 21.642 46.554 -19.819 1.00 27.36 43 ALA B O 1
ATOM 6188 N N . VAL B 1 44 ? 23.306 45.050 -19.617 1.00 30.44 44 VAL B N 1
ATOM 6189 C CA . VAL B 1 44 ? 24.279 46.074 -19.271 1.00 35.15 44 VAL B CA 1
ATOM 6190 C C . VAL B 1 44 ? 24.393 47.056 -20.422 1.00 39.34 44 VAL B C 1
ATOM 6191 O O . VAL B 1 44 ? 24.358 46.676 -21.602 1.00 38.94 44 VAL B O 1
ATOM 6204 N N . ASN B 1 45 ? 24.506 48.334 -20.072 1.00 36.60 45 ASN B N 1
ATOM 6205 C CA . ASN B 1 45 ? 24.546 49.444 -21.018 1.00 38.89 45 ASN B CA 1
ATOM 6206 C C . ASN B 1 45 ? 23.258 49.573 -21.811 1.00 42.76 45 ASN B C 1
ATOM 6207 O O . ASN B 1 45 ? 23.247 50.219 -22.858 1.00 38.82 45 ASN B O 1
ATOM 6218 N N . GLY B 1 46 ? 22.175 48.966 -21.314 1.00 34.50 46 GLY B N 1
ATOM 6219 C CA . GLY B 1 46 ? 20.880 49.000 -21.961 1.00 35.28 46 GLY B CA 1
ATOM 6220 C C . GLY B 1 46 ? 20.221 50.352 -21.957 1.00 33.61 46 GLY B C 1
ATOM 6221 O O . GLY B 1 46 ? 19.194 50.532 -22.622 1.00 33.07 46 GLY B O 1
ATOM 6225 N N . ASP B 1 47 ? 20.782 51.309 -21.231 1.00 34.26 47 ASP B N 1
ATOM 6226 C CA . ASP B 1 47 ? 20.257 52.659 -21.281 1.00 31.73 47 ASP B CA 1
ATOM 6227 C C . ASP B 1 47 ? 20.689 53.385 -22.546 1.00 33.76 47 ASP B C 1
ATOM 6228 O O . ASP B 1 47 ? 20.061 54.384 -22.911 1.00 39.18 47 ASP B O 1
ATOM 6237 N N . SER B 1 48 ? 21.713 52.878 -23.250 1.00 34.66 48 SER B N 1
ATOM 6238 C CA . SER B 1 48 ? 22.163 53.477 -24.504 1.00 38.80 48 SER B CA 1
ATOM 6239 C C . SER B 1 48 ? 21.410 52.887 -25.695 1.00 37.07 48 SER B C 1
ATOM 6240 O O . SER B 1 48 ? 21.429 51.661 -25.883 1.00 36.57 48 SER B O 1
ATOM 6248 N N . PRO B 1 49 ? 20.768 53.718 -26.530 1.00 43.61 49 PRO B N 1
ATOM 6249 C CA . PRO B 1 49 ? 20.156 53.216 -27.773 1.00 42.61 49 PRO B CA 1
ATOM 6250 C C . PRO B 1 49 ? 21.105 52.434 -28.678 1.00 40.55 49 PRO B C 1
ATOM 6251 O O . PRO B 1 49 ? 20.647 51.600 -29.472 1.00 41.12 49 PRO B O 1
ATOM 6262 N N . ASP B 1 50 ? 22.415 52.648 -28.553 1.00 40.01 50 ASP B N 1
ATOM 6263 C CA . ASP B 1 50 ? 23.397 51.971 -29.397 1.00 41.24 50 ASP B CA 1
ATOM 6264 C C . ASP B 1 50 ? 23.926 50.682 -28.804 1.00 46.07 50 ASP B C 1
ATOM 6265 O O . ASP B 1 50 ? 24.724 50.002 -29.460 1.00 37.37 50 ASP B O 1
ATOM 6274 N N . SER B 1 51 ? 23.521 50.324 -27.590 1.00 38.60 51 SER B N 1
ATOM 6275 C CA . SER B 1 51 ? 24.063 49.121 -26.995 1.00 39.38 51 SER B CA 1
ATOM 6276 C C . SER B 1 51 ? 23.611 47.895 -27.779 1.00 32.40 51 SER B C 1
ATOM 6277 O O . SER B 1 51 ? 22.556 47.907 -28.416 1.00 36.82 51 SER B O 1
ATOM 6285 N N . PRO B 1 52 ? 24.384 46.817 -27.730 1.00 35.79 52 PRO B N 1
ATOM 6286 C CA . PRO B 1 52 ? 23.889 45.543 -28.260 1.00 34.19 52 PRO B CA 1
ATOM 6287 C C . PRO B 1 52 ? 22.525 45.181 -27.726 1.00 36.59 52 PRO B C 1
ATOM 6288 O O . PRO B 1 52 ? 21.696 44.642 -28.466 1.00 33.18 52 PRO B O 1
ATOM 6299 N N . PHE B 1 53 ? 22.287 45.413 -26.431 1.00 33.59 53 PHE B N 1
ATOM 6300 C CA . PHE B 1 53 ? 21.003 45.060 -25.861 1.00 32.01 53 PHE B CA 1
ATOM 6301 C C . PHE B 1 53 ? 19.882 45.766 -26.597 1.00 30.74 53 PHE B C 1
ATOM 6302 O O . PHE B 1 53 ? 18.897 45.138 -27.012 1.00 29.80 53 PHE B O 1
ATOM 6319 N N . GLN B 1 54 ? 20.015 47.073 -26.797 1.00 29.85 54 GLN B N 1
ATOM 6320 C CA . GLN B 1 54 ? 18.914 47.795 -27.415 1.00 28.29 54 GLN B CA 1
ATOM 6321 C C . GLN B 1 54 ? 18.847 47.533 -28.916 1.00 34.80 54 GLN B C 1
ATOM 6322 O O . GLN B 1 54 ? 17.758 47.566 -29.502 1.00 28.63 54 GLN B O 1
ATOM 6336 N N . GLN B 1 55 ? 19.984 47.240 -29.540 1.00 34.89 55 GLN B N 1
ATOM 6337 C CA . GLN B 1 55 ? 19.991 46.961 -30.975 1.00 33.45 55 GLN B CA 1
ATOM 6338 C C . GLN B 1 55 ? 19.374 45.602 -31.266 1.00 36.73 55 GLN B C 1
ATOM 6339 O O . GLN B 1 55 ? 18.602 45.456 -32.219 1.00 30.42 55 GLN B O 1
ATOM 6353 N N . LYS B 1 56 ? 19.692 44.594 -30.452 1.00 35.21 56 LYS B N 1
ATOM 6354 C CA . LYS B 1 56 ? 19.063 43.292 -30.647 1.00 35.57 56 LYS B CA 1
ATOM 6355 C C . LYS B 1 56 ? 17.586 43.312 -30.273 1.00 33.29 56 LYS B C 1
ATOM 6356 O O . LYS B 1 56 ? 16.772 42.656 -30.935 1.00 34.16 56 LYS B O 1
ATOM 6375 N N . LEU B 1 57 ? 17.211 44.080 -29.249 1.00 29.59 57 LEU B N 1
ATOM 6376 C CA . LEU B 1 57 ? 15.803 44.295 -28.949 1.00 31.37 57 LEU B CA 1
ATOM 6377 C C . LEU B 1 57 ? 15.041 44.767 -30.189 1.00 34.74 57 LEU B C 1
ATOM 6378 O O . LEU B 1 57 ? 14.039 44.163 -30.592 1.00 31.58 57 LEU B O 1
ATOM 6394 N N . ALA B 1 58 ? 15.488 45.872 -30.791 1.00 34.21 58 ALA B N 1
ATOM 6395 C CA . ALA B 1 58 ? 14.847 46.365 -32.016 1.00 34.30 58 ALA B CA 1
ATOM 6396 C C . ALA B 1 58 ? 14.793 45.298 -33.102 1.00 27.37 58 ALA B C 1
ATOM 6397 O O . ALA B 1 58 ? 13.764 45.140 -33.775 1.00 32.70 58 ALA B O 1
ATOM 6404 N N . ALA B 1 59 ? 15.892 44.561 -33.309 1.00 30.42 59 ALA B N 1
ATOM 6405 C CA . ALA B 1 59 ? 15.912 43.581 -34.387 1.00 35.11 59 ALA B CA 1
ATOM 6406 C C . ALA B 1 59 ? 14.911 42.460 -34.131 1.00 33.80 59 ALA B C 1
ATOM 6407 O O . ALA B 1 59 ? 14.258 41.974 -35.064 1.00 27.49 59 ALA B O 1
ATOM 6414 N N . LEU B 1 60 ? 14.773 42.017 -32.879 1.00 31.74 60 LEU B N 1
ATOM 6415 C CA . LEU B 1 60 ? 13.805 40.965 -32.627 1.00 26.53 60 LEU B CA 1
ATOM 6416 C C . LEU B 1 60 ? 12.391 41.478 -32.790 1.00 26.48 60 LEU B C 1
ATOM 6417 O O . LEU B 1 60 ? 11.510 40.736 -33.237 1.00 27.78 60 LEU B O 1
ATOM 6433 N N . PHE B 1 61 ? 12.134 42.723 -32.385 1.00 24.44 61 PHE B N 1
ATOM 6434 C CA . PHE B 1 61 ? 10.816 43.295 -32.635 1.00 25.81 61 PHE B CA 1
ATOM 6435 C C . PHE B 1 61 ? 10.545 43.366 -34.139 1.00 27.81 61 PHE B C 1
ATOM 6436 O O . PHE B 1 61 ? 9.414 43.156 -34.586 1.00 24.43 61 PHE B O 1
ATOM 6453 N N . ALA B 1 62 ? 11.576 43.670 -34.925 1.00 28.39 62 ALA B N 1
ATOM 6454 C CA . ALA B 1 62 ? 11.412 43.709 -36.380 1.00 33.19 62 ALA B CA 1
ATOM 6455 C C . ALA B 1 62 ? 11.103 42.323 -36.932 1.00 30.16 62 ALA B C 1
ATOM 6456 O O . ALA B 1 62 ? 10.239 42.174 -37.806 1.00 28.89 62 ALA B O 1
ATOM 6463 N N . ASP B 1 63 ? 11.808 41.299 -36.445 1.00 29.89 63 ASP B N 1
ATOM 6464 C CA . ASP B 1 63 ? 11.537 39.932 -36.874 1.00 30.10 63 ASP B CA 1
ATOM 6465 C C . ASP B 1 63 ? 10.112 39.508 -36.531 1.00 29.50 63 ASP B C 1
ATOM 6466 O O . ASP B 1 63 ? 9.432 38.881 -37.344 1.00 28.37 63 ASP B O 1
ATOM 6475 N N . ALA B 1 64 ? 9.638 39.848 -35.328 1.00 26.64 64 ALA B N 1
ATOM 6476 C CA . ALA B 1 64 ? 8.290 39.466 -34.932 1.00 25.67 64 ALA B CA 1
ATOM 6477 C C . ALA B 1 64 ? 7.256 40.127 -35.841 1.00 24.50 64 ALA B C 1
ATOM 6478 O O . ALA B 1 64 ? 6.293 39.480 -36.284 1.00 26.42 64 ALA B O 1
ATOM 6485 N N . LYS B 1 65 ? 7.443 41.415 -36.131 1.00 25.13 65 LYS B N 1
ATOM 6486 C CA . LYS B 1 65 ? 6.526 42.114 -37.021 1.00 26.96 65 LYS B CA 1
ATOM 6487 C C . LYS B 1 65 ? 6.516 41.464 -38.400 1.00 28.81 65 LYS B C 1
ATOM 6488 O O . LYS B 1 65 ? 5.455 41.213 -38.973 1.00 30.11 65 LYS B O 1
ATOM 6507 N N . ALA B 1 66 ? 7.697 41.153 -38.931 1.00 31.30 66 ALA B N 1
ATOM 6508 C CA . ALA B 1 66 ? 7.795 40.471 -40.219 1.00 31.88 66 ALA B CA 1
ATOM 6509 C C . ALA B 1 66 ? 7.151 39.084 -40.215 1.00 34.92 66 ALA B C 1
ATOM 6510 O O . ALA B 1 66 ? 6.790 38.576 -41.288 1.00 27.86 66 ALA B O 1
ATOM 6517 N N . GLN B 1 67 ? 6.993 38.453 -39.047 1.00 26.53 67 GLN B N 1
ATOM 6518 C CA . GLN B 1 67 ? 6.279 37.186 -38.924 1.00 25.19 67 GLN B CA 1
ATOM 6519 C C . GLN B 1 67 ? 4.812 37.385 -38.580 1.00 26.80 67 GLN B C 1
ATOM 6520 O O . GLN B 1 67 ? 4.118 36.414 -38.274 1.00 34.65 67 GLN B O 1
ATOM 6534 N N . GLY B 1 68 ? 4.312 38.611 -38.628 1.00 26.50 68 GLY B N 1
ATOM 6535 C CA . GLY B 1 68 ? 2.885 38.804 -38.455 1.00 30.72 68 GLY B CA 1
ATOM 6536 C C . GLY B 1 68 ? 2.464 39.133 -37.035 1.00 29.56 68 GLY B C 1
ATOM 6537 O O . GLY B 1 68 ? 1.266 39.264 -36.778 1.00 35.23 68 GLY B O 1
ATOM 6541 N N . ILE B 1 69 ? 3.407 39.272 -36.111 1.00 29.59 69 ILE B N 1
ATOM 6542 C CA . ILE B 1 69 ? 3.094 39.670 -34.741 1.00 31.82 69 ILE B CA 1
ATOM 6543 C C . ILE B 1 69 ? 3.105 41.191 -34.746 1.00 28.53 69 ILE B C 1
ATOM 6544 O O . ILE B 1 69 ? 4.170 41.803 -34.726 1.00 28.61 69 ILE B O 1
ATOM 6560 N N . LYS B 1 70 ? 1.941 41.821 -34.777 1.00 30.94 70 LYS B N 1
ATOM 6561 C CA . LYS B 1 70 ? 2.027 43.218 -35.193 1.00 43.63 70 LYS B CA 1
ATOM 6562 C C . LYS B 1 70 ? 2.441 44.176 -34.087 1.00 48.25 70 LYS B C 1
ATOM 6563 O O . LYS B 1 70 ? 3.062 45.216 -34.383 1.00 35.45 70 LYS B O 1
ATOM 6582 N N . ASN B 1 71 ? 2.020 43.913 -32.844 1.00 34.20 71 ASN B N 1
ATOM 6583 C CA . ASN B 1 71 ? 2.309 44.749 -31.673 1.00 38.10 71 ASN B CA 1
ATOM 6584 C C . ASN B 1 71 ? 3.087 43.893 -30.673 1.00 28.66 71 ASN B C 1
ATOM 6585 O O . ASN B 1 71 ? 2.550 43.492 -29.636 1.00 29.02 71 ASN B O 1
ATOM 6596 N N . PRO B 1 72 ? 4.331 43.553 -30.985 1.00 23.62 72 PRO B N 1
ATOM 6597 C CA . PRO B 1 72 ? 5.086 42.626 -30.123 1.00 25.59 72 PRO B CA 1
ATOM 6598 C C . PRO B 1 72 ? 5.414 43.243 -28.774 1.00 25.42 72 PRO B C 1
ATOM 6599 O O . PRO B 1 72 ? 5.504 44.464 -28.617 1.00 25.50 72 PRO B O 1
ATOM 6610 N N . VAL B 1 73 ? 5.607 42.382 -27.797 1.00 21.89 73 VAL B N 1
ATOM 6611 C CA . VAL B 1 73 ? 6.035 42.822 -26.467 1.00 24.14 73 VAL B CA 1
ATOM 6612 C C . VAL B 1 73 ? 7.190 41.934 -26.047 1.00 27.22 73 VAL B C 1
ATOM 6613 O O . VAL B 1 73 ? 7.288 40.775 -26.470 1.00 21.58 73 VAL B O 1
ATOM 6626 N N . MET B 1 74 ? 8.088 42.498 -25.230 1.00 22.35 74 MET B N 1
ATOM 6627 C CA . MET B 1 74 ? 9.192 41.761 -24.637 1.00 23.54 74 MET B CA 1
ATOM 6628 C C . MET B 1 74 ? 8.916 41.704 -23.131 1.00 23.21 74 MET B C 1
ATOM 6629 O O . MET B 1 74 ? 8.711 42.748 -22.508 1.00 22.20 74 MET B O 1
ATOM 6643 N N . VAL B 1 75 ? 8.833 40.491 -22.581 1.00 23.38 75 VAL B N 1
ATOM 6644 C CA . VAL B 1 75 ? 8.461 40.273 -21.184 1.00 19.06 75 VAL B CA 1
ATOM 6645 C C . VAL B 1 75 ? 9.528 39.438 -20.509 1.00 19.61 75 VAL B C 1
ATOM 6646 O O . VAL B 1 75 ? 10.238 38.665 -21.148 1.00 21.74 75 VAL B O 1
ATOM 6659 N N . GLY B 1 76 ? 9.581 39.547 -19.167 1.00 20.65 76 GLY B N 1
ATOM 6660 C CA . GLY B 1 76 ? 10.441 38.677 -18.408 1.00 24.69 76 GLY B CA 1
ATOM 6661 C C . GLY B 1 76 ? 11.169 39.393 -17.292 1.00 21.48 76 GLY B C 1
ATOM 6662 O O . GLY B 1 76 ? 10.669 40.360 -16.708 1.00 21.41 76 GLY B O 1
ATOM 6666 N N . ALA B 1 77 ? 12.376 38.933 -17.044 1.00 22.39 77 ALA B N 1
ATOM 6667 C CA . ALA B 1 77 ? 13.131 39.321 -15.868 1.00 24.19 77 ALA B CA 1
ATOM 6668 C C . ALA B 1 77 ? 14.547 39.606 -16.300 1.00 25.87 77 ALA B C 1
ATOM 6669 O O . ALA B 1 77 ? 15.076 38.912 -17.170 1.00 22.79 77 ALA B O 1
ATOM 6676 N N . ILE B 1 78 ? 15.145 40.625 -15.695 1.00 20.27 78 ILE B N 1
ATOM 6677 C CA . ILE B 1 78 ? 16.548 40.971 -15.890 1.00 21.52 78 ILE B CA 1
ATOM 6678 C C . ILE B 1 78 ? 17.218 40.765 -14.532 1.00 22.71 78 ILE B C 1
ATOM 6679 O O . ILE B 1 78 ? 16.607 41.076 -13.512 1.00 21.65 78 ILE B O 1
ATOM 6695 N N . PRO B 1 79 ? 18.427 40.224 -14.474 1.00 24.03 79 PRO B N 1
ATOM 6696 C CA . PRO B 1 79 ? 19.024 39.863 -13.187 1.00 23.14 79 PRO B CA 1
ATOM 6697 C C . PRO B 1 79 ? 19.602 41.064 -12.453 1.00 25.27 79 PRO B C 1
ATOM 6698 O O . PRO B 1 79 ? 19.790 42.145 -12.999 1.00 24.40 79 PRO B O 1
ATOM 6709 N N . PHE B 1 80 ? 19.892 40.848 -11.166 1.00 24.96 80 PHE B N 1
ATOM 6710 C CA . PHE B 1 80 ? 20.464 41.922 -10.366 1.00 22.16 80 PHE B CA 1
ATOM 6711 C C . PHE B 1 80 ? 21.728 42.471 -11.009 1.00 26.46 80 PHE B C 1
ATOM 6712 O O . PHE B 1 80 ? 21.924 43.690 -11.067 1.00 28.51 80 PHE B O 1
ATOM 6729 N N . ASP B 1 81 ? 22.590 41.585 -11.508 1.00 27.08 81 ASP B N 1
ATOM 6730 C CA . ASP B 1 81 ? 23.798 41.959 -12.234 1.00 26.67 81 ASP B CA 1
ATOM 6731 C C . ASP B 1 81 ? 23.495 41.910 -13.735 1.00 27.00 81 ASP B C 1
ATOM 6732 O O . ASP B 1 81 ? 23.460 40.821 -14.309 1.00 25.27 81 ASP B O 1
ATOM 6741 N N . PRO B 1 82 ? 23.273 43.050 -14.396 1.00 26.49 82 PRO B N 1
ATOM 6742 C CA . PRO B 1 82 ? 22.851 43.039 -15.819 1.00 28.71 82 PRO B CA 1
ATOM 6743 C C . PRO B 1 82 ? 23.934 42.591 -16.784 1.00 29.57 82 PRO B C 1
ATOM 6744 O O . PRO B 1 82 ? 23.677 42.515 -17.990 1.00 29.75 82 PRO B O 1
ATOM 6755 N N . ARG B 1 83 ? 25.144 42.336 -16.303 1.00 33.32 83 ARG B N 1
ATOM 6756 C CA . ARG B 1 83 ? 26.151 41.683 -17.116 1.00 29.51 83 ARG B CA 1
ATOM 6757 C C . ARG B 1 83 ? 25.846 40.214 -17.327 1.00 30.82 83 ARG B C 1
ATOM 6758 O O . ARG B 1 83 ? 26.408 39.603 -18.242 1.00 34.44 83 ARG B O 1
ATOM 6779 N N . GLN B 1 84 ? 24.971 39.639 -16.516 1.00 27.09 84 GLN B N 1
ATOM 6780 C CA . GLN B 1 84 ? 24.519 38.274 -16.709 1.00 28.84 84 GLN B CA 1
ATOM 6781 C C . GLN B 1 84 ? 23.438 38.224 -17.795 1.00 28.74 84 GLN B C 1
ATOM 6782 O O . GLN B 1 84 ? 22.827 39.251 -18.139 1.00 29.22 84 GLN B O 1
ATOM 6796 N N . PRO B 1 85 ? 23.189 37.040 -18.363 1.00 28.53 85 PRO B N 1
ATOM 6797 C CA . PRO B 1 85 ? 22.131 36.924 -19.377 1.00 32.95 85 PRO B CA 1
ATOM 6798 C C . PRO B 1 85 ? 20.771 37.300 -18.815 1.00 31.24 85 PRO B C 1
ATOM 6799 O O . PRO B 1 85 ? 20.472 37.049 -17.648 1.00 28.14 85 PRO B O 1
ATOM 6810 N N . SER B 1 86 ? 19.949 37.902 -19.672 1.00 27.89 86 SER B N 1
ATOM 6811 C CA . SER B 1 86 ? 18.561 38.213 -19.370 1.00 28.17 86 SER B CA 1
ATOM 6812 C C . SER B 1 86 ? 17.672 36.970 -19.501 1.00 26.86 86 SER B C 1
ATOM 6813 O O . SER B 1 86 ? 18.021 35.998 -20.170 1.00 31.59 86 SER B O 1
ATOM 6821 N N . SER B 1 87 ? 16.495 37.028 -18.882 1.00 21.86 87 SER B N 1
ATOM 6822 C CA . SER B 1 87 ? 15.448 36.010 -19.036 1.00 25.57 87 SER B CA 1
ATOM 6823 C C . SER B 1 87 ? 14.228 36.674 -19.666 1.00 19.41 87 SER B C 1
ATOM 6824 O O . SER B 1 87 ? 13.160 36.783 -19.050 1.00 19.63 87 SER B O 1
ATOM 6832 N N . LEU B 1 88 ? 14.392 37.124 -20.901 1.00 25.67 88 LEU B N 1
ATOM 6833 C CA . LEU B 1 88 ? 13.344 37.849 -21.595 1.00 23.34 88 LEU B CA 1
ATOM 6834 C C . LEU B 1 88 ? 12.873 37.024 -22.785 1.00 22.35 88 LEU B C 1
ATOM 6835 O O . LEU B 1 88 ? 13.601 36.168 -23.288 1.00 23.43 88 LEU B O 1
ATOM 6851 N N . TYR B 1 89 ? 11.650 37.302 -23.237 1.00 22.82 89 TYR B N 1
ATOM 6852 C CA . TYR B 1 89 ? 11.181 36.708 -24.485 1.00 23.56 89 TYR B CA 1
ATOM 6853 C C . TYR B 1 89 ? 9.984 37.471 -25.029 1.00 19.66 89 TYR B C 1
ATOM 6854 O O . TYR B 1 89 ? 9.275 38.178 -24.295 1.00 23.08 89 TYR B O 1
ATOM 6872 N N . ILE B 1 90 ? 9.768 37.297 -26.337 1.00 23.26 90 ILE B N 1
ATOM 6873 C CA . ILE B 1 90 ? 8.581 37.800 -27.021 1.00 23.38 90 ILE B CA 1
ATOM 6874 C C . ILE B 1 90 ? 7.553 36.673 -27.049 1.00 24.27 90 ILE B C 1
ATOM 6875 O O . ILE B 1 90 ? 7.832 35.610 -27.648 1.00 21.26 90 ILE B O 1
ATOM 6891 N N . PRO B 1 91 ? 6.388 36.847 -26.444 1.00 19.41 91 PRO B N 1
ATOM 6892 C CA . PRO B 1 91 ? 5.333 35.841 -26.551 1.00 21.72 91 PRO B CA 1
ATOM 6893 C C . PRO B 1 91 ? 4.661 35.961 -27.918 1.00 23.75 91 PRO B C 1
ATOM 6894 O O . PRO B 1 91 ? 4.868 36.913 -28.668 1.00 23.76 91 PRO B O 1
ATOM 6905 N N . GLU B 1 92 ? 3.861 34.957 -28.237 1.00 25.69 92 GLU B N 1
ATOM 6906 C CA . GLU B 1 92 ? 3.094 35.019 -29.473 1.00 28.04 92 GLU B CA 1
ATOM 6907 C C . GLU B 1 92 ? 1.983 36.059 -29.367 1.00 25.30 92 GLU B C 1
ATOM 6908 O O . GLU B 1 92 ? 1.717 36.777 -30.338 1.00 27.64 92 GLU B O 1
ATOM 6920 N N . SER B 1 93 ? 1.337 36.164 -28.203 1.00 25.01 93 SER B N 1
ATOM 6921 C CA . SER B 1 93 ? 0.242 37.108 -27.996 1.00 25.08 93 SER B CA 1
ATOM 6922 C C . SER B 1 93 ? 0.044 37.383 -26.511 1.00 26.67 93 SER B C 1
ATOM 6923 O O . SER B 1 93 ? 0.519 36.654 -25.642 1.00 24.48 93 SER B O 1
ATOM 6931 N N . TRP B 1 94 ? -0.730 38.421 -26.235 1.00 23.71 94 TRP B N 1
ATOM 6932 C CA . TRP B 1 94 ? -1.104 38.724 -24.874 1.00 29.16 94 TRP B CA 1
ATOM 6933 C C . TRP B 1 94 ? -2.587 39.045 -24.830 1.00 31.64 94 TRP B C 1
ATOM 6934 O O . TRP B 1 94 ? -3.231 39.302 -25.850 1.00 26.18 94 TRP B O 1
ATOM 6955 N N . GLN B 1 95 ? -3.113 39.022 -23.615 1.00 23.34 95 GLN B N 1
ATOM 6956 C CA . GLN B 1 95 ? -4.525 39.214 -23.347 1.00 25.42 95 GLN B CA 1
ATOM 6957 C C . GLN B 1 95 ? -4.624 40.062 -22.092 1.00 28.58 95 GLN B C 1
ATOM 6958 O O . GLN B 1 95 ? -4.131 39.652 -21.044 1.00 29.35 95 GLN B O 1
ATOM 6972 N N . SER B 1 96 ? -5.247 41.228 -22.198 1.00 30.51 96 SER B N 1
ATOM 6973 C CA . SER B 1 96 ? -5.493 42.073 -21.029 1.00 30.10 96 SER B CA 1
ATOM 6974 C C . SER B 1 96 ? -6.517 41.463 -20.090 1.00 34.29 96 SER B C 1
ATOM 6975 O O . SER B 1 96 ? -7.383 40.682 -20.490 1.00 35.29 96 SER B O 1
ATOM 6983 N N . PHE B 1 97 ? -6.441 41.869 -18.815 1.00 28.28 97 PHE B N 1
ATOM 6984 C CA . PHE B 1 97 ? -7.512 41.590 -17.874 1.00 29.42 97 PHE B CA 1
ATOM 6985 C C . PHE B 1 97 ? -7.667 42.783 -16.935 1.00 29.90 97 PHE B C 1
ATOM 6986 O O . PHE B 1 97 ? -6.838 43.695 -16.904 1.00 27.99 97 PHE B O 1
ATOM 7003 N N . SER B 1 98 ? -8.769 42.781 -16.198 1.00 30.17 98 SER B N 1
ATOM 7004 C CA . SER B 1 98 ? -9.062 43.837 -15.232 1.00 37.74 98 SER B CA 1
ATOM 7005 C C . SER B 1 98 ? -8.409 43.523 -13.890 1.00 27.36 98 SER B C 1
ATOM 7006 O O . SER B 1 98 ? -8.756 42.532 -13.241 1.00 31.19 98 SER B O 1
ATOM 7014 N N . ARG B 1 99 ? -7.472 44.368 -13.470 1.00 36.52 99 ARG B N 1
ATOM 7015 C CA . ARG B 1 99 ? -6.906 44.241 -12.129 1.00 35.48 99 ARG B CA 1
ATOM 7016 C C . ARG B 1 99 ? -8.000 44.196 -11.065 1.00 35.59 99 ARG B C 1
ATOM 7017 O O . ARG B 1 99 ? -8.026 43.294 -10.222 1.00 35.83 99 ARG B O 1
ATOM 7038 N N . GLN B 1 100 ? -8.926 45.158 -11.104 1.00 38.16 100 GLN B N 1
ATOM 7039 C CA . GLN B 1 100 ? -10.005 45.214 -10.113 1.00 40.92 100 GLN B CA 1
ATOM 7040 C C . GLN B 1 100 ? -10.802 43.918 -10.063 1.00 40.12 100 GLN B C 1
ATOM 7041 O O . GLN B 1 100 ? -11.164 43.430 -8.984 1.00 32.75 100 GLN B O 1
ATOM 7055 N N . GLU B 1 101 ? -11.143 43.378 -11.233 1.00 36.32 101 GLU B N 1
ATOM 7056 C CA . GLU B 1 101 ? -11.901 42.137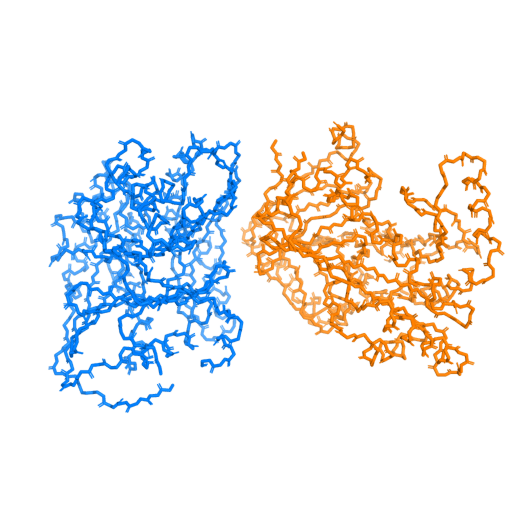 -11.256 1.00 31.09 101 GLU B CA 1
ATOM 7057 C C . GLU B 1 101 ? -11.078 40.994 -10.676 1.00 35.34 101 GLU B C 1
ATOM 7058 O O . GLU B 1 101 ? -11.619 40.118 -9.987 1.00 36.34 101 GLU B O 1
ATOM 7070 N N . LYS B 1 102 ? -9.770 40.997 -10.934 1.00 32.06 102 LYS B N 1
ATOM 7071 C CA . LYS B 1 102 ? -8.913 39.933 -10.430 1.00 32.10 102 LYS B CA 1
ATOM 7072 C C . LYS B 1 102 ? -8.822 39.984 -8.908 1.00 36.74 102 LYS B C 1
ATOM 7073 O O . LYS B 1 102 ? -8.793 38.937 -8.250 1.00 35.52 102 LYS B O 1
ATOM 7092 N N . GLN B 1 103 ? -8.777 41.191 -8.341 1.00 36.49 103 GLN B N 1
ATOM 7093 C CA . GLN B 1 103 ? -8.777 41.362 -6.887 1.00 39.24 103 GLN B CA 1
ATOM 7094 C C . GLN B 1 103 ? -10.033 40.758 -6.273 1.00 45.37 103 GLN B C 1
ATOM 7095 O O . GLN B 1 103 ? -9.967 39.861 -5.422 1.00 51.69 103 GLN B O 1
ATOM 7109 N N . ALA B 1 104 ? -11.192 41.267 -6.687 1.00 41.41 104 ALA B N 1
ATOM 7110 C CA . ALA B 1 104 ? -12.467 40.711 -6.248 1.00 44.35 104 ALA B CA 1
ATOM 7111 C C . ALA B 1 104 ? -12.486 39.196 -6.363 1.00 49.38 104 ALA B C 1
ATOM 7112 O O . ALA B 1 104 ? -12.993 38.500 -5.476 1.00 57.03 104 ALA B O 1
ATOM 7119 N N . SER B 1 105 ? -11.912 38.665 -7.437 1.00 46.20 105 SER B N 1
ATOM 7120 C CA . SER B 1 105 ? -12.079 37.255 -7.756 1.00 48.00 105 SER B CA 1
ATOM 7121 C C . SER B 1 105 ? -11.204 36.350 -6.894 1.00 57.82 105 SER B C 1
ATOM 7122 O O . SER B 1 105 ? -11.667 35.302 -6.427 1.00 59.29 105 SER B O 1
ATOM 7130 N N . ALA B 1 106 ? -9.939 36.726 -6.681 1.00 59.48 106 ALA B N 1
ATOM 7131 C CA . ALA B 1 106 ? -8.986 35.820 -6.036 1.00 63.32 106 ALA B CA 1
ATOM 7132 C C . ALA B 1 106 ? -9.408 35.419 -4.624 1.00 57.09 106 ALA B C 1
ATOM 7133 O O . ALA B 1 106 ? -8.953 34.381 -4.125 1.00 51.22 106 ALA B O 1
ATOM 7140 N N . ARG B 1 107 ? -10.249 36.212 -3.970 1.00 52.99 107 ARG B N 1
ATOM 7141 C CA . ARG B 1 107 ? -10.853 35.826 -2.697 1.00 57.00 107 ARG B CA 1
ATOM 7142 C C . ARG B 1 107 ? -11.695 34.559 -2.816 1.00 62.93 107 ARG B C 1
ATOM 7143 O O . ARG B 1 107 ? -12.464 34.384 -3.767 1.00 56.87 107 ARG B O 1
ATOM 7164 N N . SER B 1 112 ? -6.138 26.296 -2.778 1.00 38.54 112 SER B N 1
ATOM 7165 C CA . SER B 1 112 ? -4.913 26.153 -1.984 1.00 50.69 112 SER B CA 1
ATOM 7166 C C . SER B 1 112 ? -4.390 24.710 -2.005 1.00 49.30 112 SER B C 1
ATOM 7167 O O . SER B 1 112 ? -5.169 23.779 -2.168 1.00 49.70 112 SER B O 1
ATOM 7174 N N . GLN B 1 113 ? -3.081 24.528 -1.814 1.00 44.73 113 GLN B N 1
ATOM 7175 C CA . GLN B 1 113 ? -2.439 23.221 -1.911 1.00 36.67 113 GLN B CA 1
ATOM 7176 C C . GLN B 1 113 ? -1.864 22.793 -0.567 1.00 36.75 113 GLN B C 1
ATOM 7177 O O . GLN B 1 113 ? -1.061 23.516 0.036 1.00 34.70 113 GLN B O 1
ATOM 7191 N N . SER B 1 114 ? -2.245 21.597 -0.133 1.00 36.29 114 SER B N 1
ATOM 7192 C CA . SER B 1 114 ? -1.716 20.985 1.079 1.00 37.56 114 SER B CA 1
ATOM 7193 C C . SER B 1 114 ? -0.512 20.115 0.721 1.00 33.23 114 SER B C 1
ATOM 7194 O O . SER B 1 114 ? -0.620 19.213 -0.111 1.00 34.71 114 SER B O 1
ATOM 7202 N N . LEU B 1 115 ? 0.632 20.366 1.345 1.00 36.88 115 LEU B N 1
ATOM 7203 C CA . LEU B 1 115 ? 1.739 19.435 1.183 1.00 33.75 115 LEU B CA 1
ATOM 7204 C C . LEU B 1 115 ? 2.573 19.405 2.451 1.00 28.46 115 LEU B C 1
ATOM 7205 O O . LEU B 1 115 ? 2.353 20.180 3.378 1.00 27.30 115 LEU B O 1
ATOM 7221 N N . ASN B 1 116 ? 3.550 18.508 2.462 1.00 24.72 116 ASN B N 1
ATOM 7222 C CA . ASN B 1 116 ? 4.470 18.370 3.580 1.00 21.72 116 ASN B CA 1
ATOM 7223 C C . ASN B 1 116 ? 5.786 19.050 3.240 1.00 25.32 116 ASN B C 1
ATOM 7224 O O . ASN B 1 116 ? 6.267 18.946 2.103 1.00 22.07 116 ASN B O 1
ATOM 7235 N N . VAL B 1 117 ? 6.363 19.749 4.219 1.00 18.43 117 VAL B N 1
ATOM 7236 C CA . VAL B 1 117 ? 7.672 20.370 4.053 1.00 20.11 117 VAL B CA 1
ATOM 7237 C C . VAL B 1 117 ? 8.734 19.406 4.570 1.00 21.12 117 VAL B C 1
ATOM 7238 O O . VAL B 1 117 ? 8.883 19.200 5.782 1.00 22.90 117 VAL B O 1
ATOM 7251 N N . VAL B 1 118 ? 9.498 18.847 3.636 1.00 22.42 118 VAL B N 1
ATOM 7252 C CA . VAL B 1 118 ? 10.530 17.857 3.926 1.00 24.20 118 VAL B CA 1
ATOM 7253 C C . VAL B 1 118 ? 11.782 18.523 4.441 1.00 25.20 118 VAL B C 1
ATOM 7254 O O . VAL B 1 118 ? 12.505 17.954 5.265 1.00 22.14 118 VAL B O 1
ATOM 7267 N N . GLU B 1 119 ? 12.076 19.715 3.958 1.00 19.85 119 GLU B N 1
ATOM 7268 C CA . GLU B 1 119 ? 13.274 20.416 4.384 1.00 25.73 119 GLU B CA 1
ATOM 7269 C C . GLU B 1 119 ? 13.025 21.903 4.331 1.00 25.21 119 GLU B C 1
ATOM 7270 O O . GLU B 1 119 ? 12.419 22.402 3.377 1.00 24.76 119 GLU B O 1
ATOM 7282 N N . ARG B 1 120 ? 13.518 22.606 5.350 1.00 20.15 120 ARG B N 1
ATOM 7283 C CA . ARG B 1 120 ? 13.408 24.056 5.421 1.00 23.23 120 ARG B CA 1
ATOM 7284 C C . ARG B 1 120 ? 14.753 24.572 5.897 1.00 30.03 120 ARG B C 1
ATOM 7285 O O . ARG B 1 120 ? 15.162 24.275 7.026 1.00 28.23 120 ARG B O 1
ATOM 7306 N N . GLN B 1 121 ? 15.451 25.327 5.042 1.00 23.58 121 GLN B N 1
ATOM 7307 C CA . GLN B 1 121 ? 16.821 25.724 5.352 1.00 28.50 121 GLN B CA 1
ATOM 7308 C C . GLN B 1 121 ? 17.081 27.198 5.052 1.00 29.76 121 GLN B C 1
ATOM 7309 O O . GLN B 1 121 ? 16.840 27.668 3.933 1.00 23.94 121 GLN B O 1
ATOM 7323 N N . ALA B 1 122 ? 17.663 27.899 6.008 1.00 23.32 122 ALA B N 1
ATOM 7324 C CA . ALA B 1 122 ? 18.046 29.287 5.799 1.00 23.20 122 ALA B CA 1
ATOM 7325 C C . ALA B 1 122 ? 19.452 29.324 5.236 1.00 24.84 122 ALA B C 1
ATOM 7326 O O . ALA B 1 122 ? 20.356 28.680 5.767 1.00 27.92 122 ALA B O 1
ATOM 7333 N N . ILE B 1 123 ? 19.635 30.099 4.181 1.00 23.61 123 ILE B N 1
ATOM 7334 C CA . ILE B 1 123 ? 20.915 30.222 3.511 1.00 21.42 123 ILE B CA 1
ATOM 7335 C C . ILE B 1 123 ? 21.248 31.693 3.280 1.00 21.66 123 ILE B C 1
ATOM 7336 O O . ILE B 1 123 ? 20.602 32.360 2.468 1.00 22.13 123 ILE B O 1
ATOM 7352 N N . PRO B 1 124 ? 22.237 32.214 3.988 1.00 23.14 124 PRO B N 1
ATOM 7353 C CA . PRO B 1 124 ? 22.925 31.603 5.127 1.00 26.08 124 PRO B CA 1
ATOM 7354 C C . PRO B 1 124 ? 22.080 31.551 6.410 1.00 26.43 124 PRO B C 1
ATOM 7355 O O . PRO B 1 124 ? 20.982 32.117 6.491 1.00 23.17 124 PRO B O 1
ATOM 7366 N N . GLU B 1 125 ? 22.599 30.872 7.432 1.00 26.90 125 GLU B N 1
ATOM 7367 C CA . GLU B 1 125 ? 21.900 30.808 8.700 1.00 28.28 125 GLU B CA 1
ATOM 7368 C C . GLU B 1 125 ? 22.178 32.082 9.503 1.00 23.09 125 GLU B C 1
ATOM 7369 O O . GLU B 1 125 ? 22.955 32.951 9.097 1.00 25.52 125 GLU B O 1
ATOM 7381 N N . GLN B 1 126 ? 21.506 32.177 10.646 1.00 25.36 126 GLN B N 1
ATOM 7382 C CA . GLN B 1 126 ? 21.407 33.427 11.398 1.00 23.96 126 GLN B CA 1
ATOM 7383 C C . GLN B 1 126 ? 22.772 33.970 11.788 1.00 25.39 126 GLN B C 1
ATOM 7384 O O . GLN B 1 126 ? 23.041 35.171 11.633 1.00 21.16 126 GLN B O 1
ATOM 7398 N N . THR B 1 127 ? 23.642 33.111 12.327 1.00 26.36 127 THR B N 1
ATOM 7399 C CA . THR B 1 127 ? 24.962 33.569 12.760 1.00 28.20 127 THR B CA 1
ATOM 7400 C C . THR B 1 127 ? 25.753 34.147 11.604 1.00 25.16 127 THR B C 1
ATOM 7401 O O . THR B 1 127 ? 26.385 35.201 11.717 1.00 24.79 127 THR B O 1
ATOM 7412 N N . THR B 1 128 ? 25.765 33.446 10.485 1.00 27.11 128 THR B N 1
ATOM 7413 C CA . THR B 1 128 ? 26.530 33.925 9.352 1.00 25.01 128 THR B CA 1
ATOM 7414 C C . THR B 1 128 ? 25.984 35.250 8.848 1.00 22.50 128 THR B C 1
ATOM 7415 O O . THR B 1 128 ? 26.748 36.183 8.582 1.00 24.64 128 THR B O 1
ATOM 7426 N N . PHE B 1 129 ? 24.658 35.350 8.707 1.00 24.32 129 PHE B N 1
ATOM 7427 C CA . PHE B 1 129 ? 24.057 36.589 8.215 1.00 22.98 129 PHE B CA 1
ATOM 7428 C C . PHE B 1 129 ? 24.325 37.753 9.175 1.00 24.44 129 PHE B C 1
ATOM 7429 O O . PHE B 1 129 ? 24.635 38.869 8.743 1.00 22.05 129 PHE B O 1
ATOM 7446 N N . GLU B 1 130 ? 24.212 37.517 10.473 1.00 22.48 130 GLU B N 1
ATOM 7447 C CA . GLU B 1 130 ? 24.486 38.592 11.417 1.00 23.43 130 GLU B CA 1
ATOM 7448 C C . GLU B 1 130 ? 25.933 39.063 11.318 1.00 20.75 130 GLU B C 1
ATOM 7449 O O . GLU B 1 130 ? 26.207 40.265 11.415 1.00 22.01 130 GLU B O 1
ATOM 7461 N N . GLN B 1 131 ? 26.869 38.140 11.101 1.00 23.75 131 GLN B N 1
ATOM 7462 C CA . GLN B 1 131 ? 28.263 38.543 10.901 1.00 26.24 131 GLN B CA 1
ATOM 7463 C C . GLN B 1 131 ? 28.453 39.326 9.603 1.00 27.95 131 GLN B C 1
ATOM 7464 O O . GLN B 1 131 ? 29.207 40.310 9.567 1.00 23.99 131 GLN B O 1
ATOM 7478 N N . MET B 1 132 ? 27.792 38.896 8.524 1.00 24.64 132 MET B N 1
ATOM 7479 C CA . MET B 1 132 ? 27.817 39.647 7.276 1.00 25.69 132 MET B CA 1
ATOM 7480 C C . MET B 1 132 ? 27.362 41.082 7.500 1.00 22.59 132 MET B C 1
ATOM 7481 O O . MET B 1 132 ? 27.992 42.040 7.037 1.00 21.95 132 MET B O 1
ATOM 7495 N N . VAL B 1 133 ? 26.222 41.232 8.157 1.00 21.47 133 VAL B N 1
ATOM 7496 C CA . VAL B 1 133 ? 25.674 42.541 8.450 1.00 23.12 133 VAL B CA 1
ATOM 7497 C C . VAL B 1 133 ? 26.672 43.371 9.240 1.00 25.18 133 VAL B C 1
ATOM 7498 O O . VAL B 1 133 ? 26.869 44.559 8.958 1.00 22.25 133 VAL B O 1
ATOM 7511 N N . ALA B 1 134 ? 27.251 42.775 10.292 1.00 25.20 134 ALA B N 1
ATOM 7512 C CA . ALA B 1 134 ? 28.258 43.468 11.099 1.00 24.93 134 ALA B CA 1
ATOM 7513 C C . ALA B 1 134 ? 29.379 44.002 10.219 1.00 25.41 134 ALA B C 1
ATOM 7514 O O . ALA B 1 134 ? 29.777 45.169 10.337 1.00 24.70 134 ALA B O 1
ATOM 7521 N N . ARG B 1 135 ? 29.895 43.154 9.321 1.00 28.47 135 ARG B N 1
ATOM 7522 C CA . ARG B 1 135 ? 30.971 43.576 8.420 1.00 27.99 135 ARG B CA 1
ATOM 7523 C C . ARG B 1 135 ? 30.527 44.717 7.504 1.00 25.70 135 ARG B C 1
ATOM 7524 O O . ARG B 1 135 ? 31.253 45.706 7.330 1.00 25.14 135 ARG B O 1
ATOM 7545 N N . ALA B 1 136 ? 29.328 44.625 6.933 1.00 22.98 136 ALA B N 1
ATOM 7546 C CA . ALA B 1 136 ? 28.884 45.702 6.059 1.00 26.54 136 ALA B CA 1
ATOM 7547 C C . ALA B 1 136 ? 28.671 46.992 6.844 1.00 24.88 136 ALA B C 1
ATOM 7548 O O . ALA B 1 136 ? 28.991 48.075 6.350 1.00 23.94 136 ALA B O 1
ATOM 7555 N N . ALA B 1 137 ? 28.126 46.906 8.057 1.00 26.14 137 ALA B N 1
ATOM 7556 C CA . ALA B 1 137 ? 27.942 48.124 8.845 1.00 23.84 137 ALA B CA 1
ATOM 7557 C C . ALA B 1 137 ? 29.285 48.788 9.119 1.00 24.06 137 ALA B C 1
ATOM 7558 O O . ALA B 1 137 ? 29.429 50.014 8.998 1.00 27.06 137 ALA B O 1
ATOM 7565 N N . ALA B 1 138 ? 30.285 47.988 9.464 1.00 23.59 138 ALA B N 1
ATOM 7566 C CA . ALA B 1 138 ? 31.613 48.529 9.716 1.00 25.68 138 ALA B CA 1
ATOM 7567 C C . ALA B 1 138 ? 32.147 49.238 8.486 1.00 28.13 138 ALA B C 1
ATOM 7568 O O . ALA B 1 138 ? 32.671 50.355 8.578 1.00 24.59 138 ALA B O 1
ATOM 7575 N N . LEU B 1 139 ? 31.998 48.613 7.309 1.00 30.51 139 LEU B N 1
ATOM 7576 C CA . LEU B 1 139 ? 32.456 49.250 6.081 1.00 27.96 139 LEU B CA 1
ATOM 7577 C C . LEU B 1 139 ? 31.718 50.560 5.803 1.00 26.59 139 LEU B C 1
ATOM 7578 O O . LEU B 1 139 ? 32.328 51.522 5.317 1.00 29.92 139 LEU B O 1
ATOM 7594 N N . THR B 1 140 ? 30.421 50.639 6.125 1.00 27.32 140 THR B N 1
ATOM 7595 C CA . THR B 1 140 ? 29.669 51.843 5.794 1.00 30.20 140 THR B CA 1
ATOM 7596 C C . THR B 1 140 ? 29.992 53.002 6.724 1.00 34.66 140 THR B C 1
ATOM 7597 O O . THR B 1 140 ? 29.597 54.140 6.433 1.00 32.00 140 THR B O 1
ATOM 7608 N N . ALA B 1 141 ? 30.681 52.735 7.832 1.00 29.85 141 ALA B N 1
ATOM 7609 C CA . ALA B 1 141 ? 31.168 53.786 8.708 1.00 33.77 141 ALA B CA 1
ATOM 7610 C C . ALA B 1 141 ? 32.414 54.453 8.155 1.00 37.45 141 ALA B C 1
ATOM 7611 O O . ALA B 1 141 ? 32.809 55.507 8.649 1.00 38.47 141 ALA B O 1
ATOM 7618 N N . THR B 1 142 ? 33.024 53.866 7.146 1.00 34.34 142 THR B N 1
ATOM 7619 C CA . THR B 1 142 ? 34.188 54.412 6.491 1.00 39.31 142 THR B CA 1
ATOM 7620 C C . THR B 1 142 ? 33.799 55.096 5.196 1.00 36.49 142 THR B C 1
ATOM 7621 O O . THR B 1 142 ? 32.645 55.029 4.748 1.00 40.91 142 THR B O 1
ATOM 7632 N N . PRO B 1 143 ? 34.746 55.777 4.548 1.00 42.71 143 PRO B N 1
ATOM 7633 C CA . PRO B 1 143 ? 34.395 56.541 3.342 1.00 42.15 143 PRO B CA 1
ATOM 7634 C C . PRO B 1 143 ? 34.350 55.727 2.060 1.00 43.65 143 PRO B C 1
ATOM 7635 O O . PRO B 1 143 ? 33.874 56.251 1.051 1.00 48.60 143 PRO B O 1
ATOM 7646 N N . GLN B 1 144 ? 34.801 54.473 2.050 1.00 43.80 144 GLN B N 1
ATOM 7647 C CA . GLN B 1 144 ? 34.762 53.722 0.800 1.00 50.22 144 GLN B CA 1
ATOM 7648 C C . GLN B 1 144 ? 33.368 53.215 0.425 1.00 47.48 144 GLN B C 1
ATOM 7649 O O . GLN B 1 144 ? 33.184 52.771 -0.717 1.00 45.02 144 GLN B O 1
ATOM 7663 N N . VAL B 1 145 ? 32.382 53.291 1.321 1.00 39.45 145 VAL B N 1
ATOM 7664 C CA . VAL B 1 145 ? 31.000 52.950 0.979 1.00 36.66 145 VAL B CA 1
ATOM 7665 C C . VAL B 1 145 ? 30.100 53.509 2.067 1.00 40.44 145 VAL B C 1
ATOM 7666 O O . VAL B 1 145 ? 30.495 53.585 3.231 1.00 33.92 145 VAL B O 1
ATOM 7679 N N . ASP B 1 146 ? 28.869 53.880 1.692 1.00 33.28 146 ASP B N 1
ATOM 7680 C CA . ASP B 1 146 ? 27.912 54.427 2.644 1.00 37.14 146 ASP B CA 1
ATOM 7681 C C . ASP B 1 146 ? 26.709 53.535 2.908 1.00 34.20 146 ASP B C 1
ATOM 7682 O O . ASP B 1 146 ? 26.037 53.713 3.925 1.00 28.29 146 ASP B O 1
ATOM 7691 N N . LYS B 1 147 ? 26.407 52.601 2.020 1.00 34.34 147 LYS B N 1
ATOM 7692 C CA . LYS B 1 147 ? 25.241 51.755 2.200 1.00 30.51 147 LYS B CA 1
ATOM 7693 C C . LYS B 1 147 ? 25.441 50.509 1.365 1.00 30.89 147 LYS B C 1
ATOM 7694 O O . LYS B 1 147 ? 25.854 50.603 0.205 1.00 27.84 147 LYS B O 1
ATOM 7713 N N . VAL B 1 148 ? 25.152 49.354 1.959 1.00 26.11 148 VAL B N 1
ATOM 7714 C CA . VAL B 1 148 ? 25.221 48.065 1.287 1.00 28.05 148 VAL B CA 1
ATOM 7715 C C . VAL B 1 148 ? 23.935 47.321 1.601 1.00 26.88 148 VAL B C 1
ATOM 7716 O O . VAL B 1 148 ? 23.515 47.259 2.764 1.00 26.20 148 VAL B O 1
ATOM 7729 N N . VAL B 1 149 ? 23.296 46.790 0.562 1.00 25.52 149 VAL B N 1
ATOM 7730 C CA . VAL B 1 149 ? 22.122 45.937 0.690 1.00 28.80 149 VAL B CA 1
ATOM 7731 C C . VAL B 1 149 ? 22.596 44.495 0.688 1.00 23.87 149 VAL B C 1
ATOM 7732 O O . VAL B 1 149 ? 23.223 44.045 -0.275 1.00 26.90 149 VAL B O 1
ATOM 7745 N N . LEU B 1 150 ? 22.285 43.765 1.750 1.00 22.59 150 LEU B N 1
ATOM 7746 C CA . LEU B 1 150 ? 22.642 42.361 1.877 1.00 22.49 150 LEU B CA 1
ATOM 7747 C C . LEU B 1 150 ? 21.365 41.541 1.900 1.00 23.03 150 LEU B C 1
ATOM 7748 O O . LEU B 1 150 ? 20.310 42.033 2.308 1.00 24.59 150 LEU B O 1
ATOM 7764 N N . SER B 1 151 ? 21.471 40.274 1.502 1.00 25.17 151 SER B N 1
ATOM 7765 C CA . SER B 1 151 ? 20.290 39.461 1.259 1.00 23.85 151 SER B CA 1
ATOM 7766 C C . SER B 1 151 ? 20.542 38.026 1.719 1.00 22.54 151 SER B C 1
ATOM 7767 O O . SER B 1 151 ? 21.673 37.616 1.993 1.00 25.35 151 SER B O 1
ATOM 7775 N N . ARG B 1 152 ? 19.450 37.274 1.815 1.00 22.06 152 ARG B N 1
ATOM 7776 C CA . ARG B 1 152 ? 19.490 35.878 2.217 1.00 22.02 152 ARG B CA 1
ATOM 7777 C C . ARG B 1 152 ? 18.297 35.144 1.618 1.00 23.49 152 ARG B C 1
ATOM 7778 O O . ARG B 1 152 ? 17.350 35.747 1.089 1.00 23.71 152 ARG B O 1
ATOM 7799 N N . LEU B 1 153 ? 18.340 33.822 1.750 1.00 20.60 153 LEU B N 1
ATOM 7800 C CA . LEU B 1 153 ? 17.392 32.909 1.133 1.00 22.03 153 LEU B CA 1
ATOM 7801 C C . LEU B 1 153 ? 16.805 31.974 2.172 1.00 24.72 153 LEU B C 1
ATOM 7802 O O . LEU B 1 153 ? 17.421 31.707 3.208 1.00 23.74 153 LEU B O 1
ATOM 7818 N N . ILE B 1 154 ? 15.609 31.463 1.871 1.00 24.49 154 ILE B N 1
ATOM 7819 C CA . ILE B 1 154 ? 15.081 30.258 2.492 1.00 17.62 154 ILE B CA 1
ATOM 7820 C C . ILE B 1 154 ? 14.811 29.239 1.393 1.00 21.82 154 ILE B C 1
ATOM 7821 O O . ILE B 1 154 ? 14.117 29.545 0.414 1.00 23.42 154 ILE B O 1
ATOM 7837 N N . ASP B 1 155 ? 15.372 28.044 1.554 1.00 22.89 155 ASP B N 1
ATOM 7838 C CA . ASP B 1 155 ? 15.162 26.919 0.650 1.00 20.03 155 ASP B CA 1
ATOM 7839 C C . ASP B 1 155 ? 14.199 25.929 1.286 1.00 27.27 155 ASP B C 1
ATOM 7840 O O . ASP B 1 155 ? 14.438 25.432 2.397 1.00 23.58 155 ASP B O 1
ATOM 7849 N N . ILE B 1 156 ? 13.095 25.676 0.598 1.00 22.44 156 ILE B N 1
ATOM 7850 C CA . ILE B 1 156 ? 12.058 24.762 1.053 1.00 19.13 156 ILE B CA 1
ATOM 7851 C C . ILE B 1 156 ? 11.908 23.624 0.044 1.00 26.62 156 ILE B C 1
ATOM 7852 O O . ILE B 1 156 ? 11.764 23.872 -1.165 1.00 22.26 156 ILE B O 1
ATOM 7868 N N . THR B 1 157 ? 11.939 22.382 0.545 1.00 19.73 157 THR B N 1
ATOM 7869 C CA . THR B 1 157 ? 11.688 21.188 -0.253 1.00 20.82 157 THR B CA 1
ATOM 7870 C C . THR B 1 157 ? 10.422 20.518 0.262 1.00 23.87 157 THR B C 1
ATOM 7871 O O . THR B 1 157 ? 10.295 20.285 1.466 1.00 22.61 157 THR B O 1
ATOM 7882 N N . THR B 1 158 ? 9.499 20.211 -0.640 1.00 18.64 158 THR B N 1
ATOM 7883 C CA . THR B 1 158 ? 8.232 19.569 -0.330 1.00 21.45 158 THR B CA 1
ATOM 7884 C C . THR B 1 158 ? 8.247 18.125 -0.820 1.00 22.82 158 THR B C 1
ATOM 7885 O O . THR B 1 158 ? 9.152 17.705 -1.541 1.00 24.62 158 THR B O 1
ATOM 7896 N N . ASP B 1 159 ? 7.217 17.352 -0.445 1.00 19.47 159 ASP B N 1
ATOM 7897 C CA . ASP B 1 159 ? 7.143 15.973 -0.906 1.00 26.33 159 ASP B CA 1
ATOM 7898 C C . ASP B 1 159 ? 6.225 15.809 -2.108 1.00 27.21 159 ASP B C 1
ATOM 7899 O O . ASP B 1 159 ? 5.909 14.673 -2.472 1.00 27.39 159 ASP B O 1
ATOM 7908 N N . ALA B 1 160 ? 5.845 16.915 -2.746 1.00 23.65 160 ALA B N 1
ATOM 7909 C CA . ALA B 1 160 ? 5.035 16.930 -3.962 1.00 29.98 160 ALA B CA 1
ATOM 7910 C C . ALA B 1 160 ? 5.398 18.169 -4.762 1.00 28.62 160 ALA B C 1
ATOM 7911 O O . ALA B 1 160 ? 5.800 19.185 -4.192 1.00 26.58 160 ALA B O 1
ATOM 7918 N N . ALA B 1 161 ? 5.211 18.106 -6.080 1.00 24.60 161 ALA B N 1
ATOM 7919 C CA . ALA B 1 161 ? 5.452 19.280 -6.904 1.00 23.93 161 ALA B CA 1
ATOM 7920 C C . ALA B 1 161 ? 4.546 20.416 -6.444 1.00 24.94 161 ALA B C 1
ATOM 7921 O O . ALA B 1 161 ? 3.396 20.198 -6.057 1.00 26.30 161 ALA B O 1
ATOM 7928 N N . ILE B 1 162 ? 5.068 21.637 -6.505 1.00 24.40 162 ILE B N 1
ATOM 7929 C CA . ILE B 1 162 ? 4.330 22.824 -6.078 1.00 26.30 162 ILE B CA 1
ATOM 7930 C C . ILE B 1 162 ? 3.618 23.409 -7.290 1.00 28.40 162 ILE B C 1
ATOM 7931 O O . ILE B 1 162 ? 4.237 23.622 -8.326 1.00 28.09 162 ILE B O 1
ATOM 7947 N N . ASP B 1 163 ? 2.324 23.687 -7.149 1.00 28.68 163 ASP B N 1
ATOM 7948 C CA . ASP B 1 163 ? 1.494 24.188 -8.246 1.00 30.55 163 ASP B CA 1
ATOM 7949 C C . ASP B 1 163 ? 1.604 25.705 -8.304 1.00 28.96 163 ASP B C 1
ATOM 7950 O O . ASP B 1 163 ? 1.069 26.417 -7.436 1.00 25.80 163 ASP B O 1
ATOM 7959 N N . SER B 1 164 ? 2.330 26.197 -9.299 1.00 24.03 164 SER B N 1
ATOM 7960 C CA . SER B 1 164 ? 2.609 27.627 -9.369 1.00 27.60 164 SER B CA 1
ATOM 7961 C C . SER B 1 164 ? 1.345 28.431 -9.641 1.00 24.06 164 SER B C 1
ATOM 7962 O O . SER B 1 164 ? 1.252 29.588 -9.207 1.00 27.76 164 SER B O 1
ATOM 7970 N N . GLY B 1 165 ? 0.340 27.837 -10.282 1.00 25.24 165 GLY B N 1
ATOM 7971 C CA . GLY B 1 165 ? -0.895 28.568 -10.529 1.00 24.52 165 GLY B CA 1
ATOM 7972 C C . GLY B 1 165 ? -1.745 28.718 -9.270 1.00 26.75 165 GLY B C 1
ATOM 7973 O O . GLY B 1 165 ? -2.371 29.761 -9.042 1.00 24.93 165 GLY B O 1
ATOM 7977 N N . VAL B 1 166 ? -1.768 27.688 -8.427 1.00 24.99 166 VAL B N 1
ATOM 7978 C CA . VAL B 1 166 ? -2.462 27.792 -7.150 1.00 29.71 166 VAL B CA 1
ATOM 7979 C C . VAL B 1 166 ? -1.757 28.800 -6.257 1.00 23.16 166 VAL B C 1
ATOM 7980 O O . VAL B 1 166 ? -2.402 29.600 -5.567 1.00 27.04 166 VAL B O 1
ATOM 7993 N N . LEU B 1 167 ? -0.428 28.793 -6.259 1.00 24.55 167 LEU B N 1
ATOM 7994 C CA . LEU B 1 167 ? 0.307 29.747 -5.438 1.00 24.57 167 LEU B CA 1
ATOM 7995 C C . LEU B 1 167 ? 0.079 31.180 -5.886 1.00 25.93 167 LEU B C 1
ATOM 7996 O O . LEU B 1 167 ? -0.011 32.091 -5.057 1.00 26.20 167 LEU B O 1
ATOM 8012 N N . LEU B 1 168 ? 0.011 31.408 -7.196 1.00 22.14 168 LEU B N 1
ATOM 8013 C CA . LEU B 1 168 ? -0.296 32.740 -7.709 1.00 21.67 168 LEU B CA 1
ATOM 8014 C C . LEU B 1 168 ? -1.655 33.225 -7.215 1.00 20.66 168 LEU B C 1
ATOM 8015 O O . LEU B 1 168 ? -1.812 34.394 -6.865 1.00 22.67 168 LEU B O 1
ATOM 8031 N N . GLU B 1 169 ? -2.660 32.350 -7.205 1.00 23.90 169 GLU B N 1
ATOM 8032 C CA . GLU B 1 169 ? -3.982 32.738 -6.720 1.00 28.84 169 GLU B CA 1
ATOM 8033 C C . GLU B 1 169 ? -3.907 33.197 -5.270 1.00 28.91 169 GLU B C 1
ATOM 8034 O O . GLU B 1 169 ? -4.411 34.265 -4.908 1.00 28.82 169 GLU B O 1
ATOM 8046 N N . ARG B 1 170 ? -3.231 32.411 -4.442 1.00 24.99 170 ARG B N 1
ATOM 8047 C CA . ARG B 1 170 ? -3.047 32.758 -3.033 1.00 26.69 170 ARG B CA 1
ATOM 8048 C C . ARG B 1 170 ? -2.275 34.057 -2.884 1.00 28.27 170 ARG B C 1
ATOM 8049 O O . ARG B 1 170 ? -2.611 34.894 -2.037 1.00 26.58 170 ARG B O 1
ATOM 8070 N N . LEU B 1 171 ? -1.245 34.257 -3.721 1.00 24.84 171 LEU B N 1
ATOM 8071 C CA . LEU B 1 171 ? -0.468 35.493 -3.682 1.00 24.44 171 LEU B CA 1
ATOM 8072 C C . LEU B 1 171 ? -1.337 36.712 -3.958 1.00 29.62 171 LEU B C 1
ATOM 8073 O O . LEU B 1 171 ? -1.242 37.728 -3.252 1.00 28.83 171 LEU B O 1
ATOM 8089 N N . ILE B 1 172 ? -2.183 36.648 -4.993 1.00 24.51 172 ILE B N 1
ATOM 8090 C CA . ILE B 1 172 ? -3.039 37.789 -5.306 1.00 25.36 172 ILE B CA 1
ATOM 8091 C C . ILE B 1 172 ? -4.052 38.026 -4.188 1.00 24.20 172 ILE B C 1
ATOM 8092 O O . ILE B 1 172 ? -4.322 39.171 -3.807 1.00 26.25 172 ILE B O 1
ATOM 8108 N N . ALA B 1 173 ? -4.642 36.950 -3.662 1.00 25.92 173 ALA B N 1
ATOM 8109 C CA . ALA B 1 173 ? -5.615 37.083 -2.586 1.00 32.15 173 ALA B CA 1
ATOM 8110 C C . ALA B 1 173 ? -4.983 37.714 -1.353 1.00 30.85 173 ALA B C 1
ATOM 8111 O O . ALA B 1 173 ? -5.622 38.514 -0.665 1.00 33.21 173 ALA B O 1
ATOM 8118 N N . GLN B 1 174 ? -3.730 37.367 -1.056 1.00 27.84 174 GLN B N 1
ATOM 8119 C CA . GLN B 1 174 ? -3.038 37.919 0.106 1.00 27.22 174 GLN B CA 1
ATOM 8120 C C . GLN B 1 174 ? -2.409 39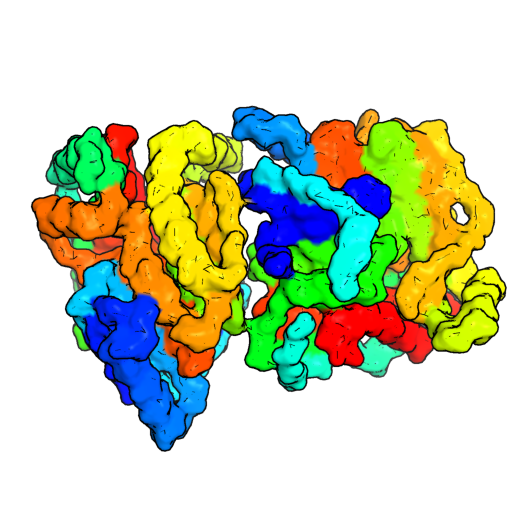.283 -0.186 1.00 31.44 174 GLN B C 1
ATOM 8121 O O . GLN B 1 174 ? -2.124 40.030 0.759 1.00 26.80 174 GLN B O 1
ATOM 8135 N N . ASN B 1 175 ? -2.198 39.636 -1.463 1.00 25.39 175 ASN B N 1
ATOM 8136 C CA . ASN B 1 175 ? -1.495 40.867 -1.851 1.00 22.94 175 ASN B CA 1
ATOM 8137 C C . ASN B 1 175 ? -2.218 41.528 -3.023 1.00 28.06 175 ASN B C 1
ATOM 8138 O O . ASN B 1 175 ? -1.665 41.659 -4.125 1.00 30.29 175 ASN B O 1
ATOM 8149 N N . PRO B 1 176 ? -3.468 41.949 -2.823 1.00 30.02 176 PRO B N 1
ATOM 8150 C CA . PRO B 1 176 ? -4.261 42.419 -3.959 1.00 27.33 176 PRO B CA 1
ATOM 8151 C C . PRO B 1 176 ? -3.720 43.665 -4.629 1.00 26.99 176 PRO B C 1
ATOM 8152 O O . PRO B 1 176 ? -4.017 43.895 -5.811 1.00 31.04 176 PRO B O 1
ATOM 8163 N N . VAL B 1 177 ? -2.920 44.466 -3.942 1.00 25.34 177 VAL B N 1
ATOM 8164 C CA . VAL B 1 177 ? -2.548 45.781 -4.458 1.00 27.93 177 VAL B CA 1
ATOM 8165 C C . VAL B 1 177 ? -1.163 45.843 -5.104 1.00 26.41 177 VAL B C 1
ATOM 8166 O O . VAL B 1 177 ? -0.902 46.776 -5.877 1.00 30.59 177 VAL B O 1
ATOM 8179 N N . SER B 1 178 ? -0.268 44.896 -4.814 1.00 25.55 178 SER B N 1
ATOM 8180 C CA . SER B 1 178 ? 1.099 45.003 -5.303 1.00 22.62 178 SER B CA 1
ATOM 8181 C C . SER B 1 178 ? 1.186 44.590 -6.773 1.00 25.19 178 SER B C 1
ATOM 8182 O O . SER B 1 178 ? 0.231 44.081 -7.355 1.00 25.84 178 SER B O 1
ATOM 8190 N N . TYR B 1 179 ? 2.358 44.835 -7.358 1.00 24.83 179 TYR B N 1
ATOM 8191 C CA . TYR B 1 179 ? 2.704 44.429 -8.724 1.00 26.43 179 TYR B CA 1
ATOM 8192 C C . TYR B 1 179 ? 3.005 42.940 -8.697 1.00 28.44 179 TYR B C 1
ATOM 8193 O O . TYR B 1 179 ? 4.112 42.524 -8.331 1.00 27.12 179 TYR B O 1
ATOM 8211 N N . ASN B 1 180 ? 2.008 42.135 -9.034 1.00 24.39 180 ASN B N 1
ATOM 8212 C CA . ASN B 1 180 ? 2.069 40.690 -8.862 1.00 20.72 180 ASN B CA 1
ATOM 8213 C C . ASN B 1 180 ? 2.475 40.055 -10.184 1.00 24.95 180 ASN B C 1
ATOM 8214 O O . ASN B 1 180 ? 1.885 40.374 -11.215 1.00 27.97 180 ASN B O 1
ATOM 8225 N N . PHE B 1 181 ? 3.493 39.188 -10.162 1.00 22.49 181 PHE B N 1
ATOM 8226 C CA . PHE B 1 181 ? 4.076 38.668 -11.396 1.00 22.47 181 PHE B CA 1
ATOM 8227 C C . PHE B 1 181 ? 4.321 37.165 -11.291 1.00 24.11 181 PHE B C 1
ATOM 8228 O O . PHE B 1 181 ? 4.425 36.585 -10.197 1.00 20.21 181 PHE B O 1
ATOM 8245 N N . HIS B 1 182 ? 4.382 36.532 -12.465 1.00 18.36 182 HIS B N 1
ATOM 8246 C CA . HIS B 1 182 ? 4.573 35.087 -12.605 1.00 21.79 182 HIS B CA 1
ATOM 8247 C C . HIS B 1 182 ? 5.303 34.894 -13.927 1.00 23.39 182 HIS B C 1
ATOM 8248 O O . HIS B 1 182 ? 4.734 35.144 -14.996 1.00 23.19 182 HIS B O 1
ATOM 8262 N N . VAL B 1 183 ? 6.580 34.544 -13.851 1.00 22.12 183 VAL B N 1
ATOM 8263 C CA . VAL B 1 183 ? 7.477 34.573 -15.000 1.00 21.70 183 VAL B CA 1
ATOM 8264 C C . VAL B 1 183 ? 7.987 33.161 -15.270 1.00 24.49 183 VAL B C 1
ATOM 8265 O O . VAL B 1 183 ? 8.696 32.587 -14.427 1.00 21.64 183 VAL B O 1
ATOM 8278 N N . PRO B 1 184 ? 7.681 32.569 -16.431 1.00 21.64 184 PRO B N 1
ATOM 8279 C CA . PRO B 1 184 ? 8.299 31.284 -16.785 1.00 18.08 184 PRO B CA 1
ATOM 8280 C C . PRO B 1 184 ? 9.774 31.463 -17.065 1.00 22.72 184 PRO B C 1
ATOM 8281 O O . PRO B 1 184 ? 10.202 32.462 -17.652 1.00 22.64 184 PRO B O 1
ATOM 8292 N N . LEU B 1 185 ? 10.555 30.475 -16.666 1.00 22.05 185 LEU B N 1
ATOM 8293 C CA . LEU B 1 185 ? 12.001 30.551 -16.750 1.00 24.05 185 LEU B CA 1
ATOM 8294 C C . LEU B 1 185 ? 12.520 29.447 -17.645 1.00 22.88 185 LEU B C 1
ATOM 8295 O O . LEU B 1 185 ? 11.873 28.403 -17.818 1.00 24.74 185 LEU B O 1
ATOM 8311 N N . ALA B 1 186 ? 13.746 29.645 -18.125 1.00 26.73 186 ALA B N 1
ATOM 8312 C CA . ALA B 1 186 ? 14.259 28.776 -19.187 1.00 30.62 186 ALA B CA 1
ATOM 8313 C C . ALA B 1 186 ? 14.503 27.359 -18.689 1.00 30.48 186 ALA B C 1
ATOM 8314 O O . ALA B 1 186 ? 14.411 26.405 -19.474 1.00 29.16 186 ALA B O 1
ATOM 8321 N N . ASP B 1 187 ? 14.797 27.195 -17.403 1.00 28.06 187 ASP B N 1
ATOM 8322 C CA . ASP B 1 187 ? 14.987 25.877 -16.814 1.00 29.54 187 ASP B CA 1
ATOM 8323 C C . ASP B 1 187 ? 13.685 25.217 -16.410 1.00 27.33 187 ASP B C 1
ATOM 8324 O O . ASP B 1 187 ? 13.711 24.150 -15.791 1.00 36.30 187 ASP B O 1
ATOM 8333 N N . GLY B 1 188 ? 12.551 25.813 -16.755 1.00 27.57 188 GLY B N 1
ATOM 8334 C CA . GLY B 1 188 ? 11.251 25.254 -16.479 1.00 26.25 188 GLY B CA 1
ATOM 8335 C C . GLY B 1 188 ? 10.700 25.621 -15.122 1.00 27.63 188 GLY B C 1
ATOM 8336 O O . GLY B 1 188 ? 9.585 25.203 -14.781 1.00 29.96 188 GLY B O 1
ATOM 8340 N N . GLY B 1 189 ? 11.455 26.378 -14.339 1.00 23.05 189 GLY B N 1
ATOM 8341 C CA . GLY B 1 189 ? 10.949 26.948 -13.106 1.00 29.13 189 GLY B CA 1
ATOM 8342 C C . GLY B 1 189 ? 10.100 28.176 -13.383 1.00 27.69 189 GLY B C 1
ATOM 8343 O O . GLY B 1 189 ? 9.870 28.570 -14.532 1.00 23.73 189 GLY B O 1
ATOM 8347 N N . VAL B 1 190 ? 9.619 28.773 -12.295 1.00 23.74 190 VAL B N 1
ATOM 8348 C CA . VAL B 1 190 ? 8.757 29.940 -12.326 1.00 20.25 190 VAL B CA 1
ATOM 8349 C C . VAL B 1 190 ? 9.278 30.928 -11.293 1.00 25.16 190 VAL B C 1
ATOM 8350 O O . VAL B 1 190 ? 9.636 30.543 -10.171 1.00 24.26 190 VAL B O 1
ATOM 8363 N N . LEU B 1 191 ? 9.284 32.195 -11.662 1.00 22.88 191 LEU B N 1
ATOM 8364 C CA . LEU B 1 191 ? 9.560 33.293 -10.745 1.00 19.75 191 LEU B CA 1
ATOM 8365 C C . LEU B 1 191 ? 8.253 33.995 -10.417 1.00 26.68 191 LEU B C 1
ATOM 8366 O O . LEU B 1 191 ? 7.612 34.566 -11.302 1.00 21.75 191 LEU B O 1
ATOM 8382 N N . LEU B 1 192 ? 7.885 33.973 -9.127 1.00 18.66 192 LEU B N 1
ATOM 8383 C CA . LEU B 1 192 ? 6.599 34.416 -8.624 1.00 22.00 192 LEU B CA 1
ATOM 8384 C C . LEU B 1 192 ? 6.878 35.504 -7.586 1.00 23.13 192 LEU B C 1
ATOM 8385 O O . LEU B 1 192 ? 7.837 35.383 -6.822 1.00 24.43 192 LEU B O 1
ATOM 8401 N N . GLY B 1 193 ? 6.093 36.577 -7.552 1.00 21.63 193 GLY B N 1
ATOM 8402 C CA . GLY B 1 193 ? 6.370 37.620 -6.576 1.00 25.40 193 GLY B CA 1
ATOM 8403 C C . GLY B 1 193 ? 5.251 38.626 -6.479 1.00 26.69 193 GLY B C 1
ATOM 8404 O O . GLY B 1 193 ? 4.426 38.769 -7.385 1.00 20.40 193 GLY B O 1
ATOM 8408 N N . ALA B 1 194 ? 5.238 39.327 -5.348 1.00 26.87 194 ALA B N 1
ATOM 8409 C CA . ALA B 1 194 ? 4.267 40.374 -5.049 1.00 23.29 194 ALA B CA 1
ATOM 8410 C C . ALA B 1 194 ? 5.063 41.641 -4.758 1.00 26.03 194 ALA B C 1
ATOM 8411 O O . ALA B 1 194 ? 5.280 41.989 -3.594 1.00 24.73 194 ALA B O 1
ATOM 8418 N N . SER B 1 195 ? 5.505 42.317 -5.792 1.00 25.74 195 SER B N 1
ATOM 8419 C CA . SER B 1 195 ? 6.464 43.402 -5.579 1.00 25.93 195 SER B CA 1
ATOM 8420 C C . SER B 1 195 ? 5.732 44.683 -5.225 1.00 28.23 195 SER B C 1
ATOM 8421 O O . SER B 1 195 ? 4.799 45.069 -5.935 1.00 25.23 195 SER B O 1
ATOM 8429 N N . PRO B 1 196 ? 6.148 45.391 -4.174 1.00 24.33 196 PRO B N 1
ATOM 8430 C CA . PRO B 1 196 ? 5.578 46.711 -3.885 1.00 22.26 196 PRO B CA 1
ATOM 8431 C C . PRO B 1 196 ? 6.304 47.876 -4.541 1.00 24.39 196 PRO B C 1
ATOM 8432 O O . PRO B 1 196 ? 5.910 49.028 -4.337 1.00 26.74 196 PRO B O 1
ATOM 8443 N N . GLU B 1 197 ? 7.387 47.627 -5.245 1.00 25.06 197 GLU B N 1
ATOM 8444 C CA . GLU B 1 197 ? 8.324 48.664 -5.657 1.00 23.58 197 GLU B CA 1
ATOM 8445 C C . GLU B 1 197 ? 8.367 48.821 -7.174 1.00 26.91 197 GLU B C 1
ATOM 8446 O O . GLU B 1 197 ? 9.004 48.018 -7.876 1.00 23.48 197 GLU B O 1
ATOM 8458 N N . LEU B 1 198 ? 7.772 49.902 -7.663 1.00 26.74 198 LEU B N 1
ATOM 8459 C CA . LEU B 1 198 ? 7.895 50.263 -9.073 1.00 25.96 198 LEU B CA 1
ATOM 8460 C C . LEU B 1 198 ? 9.288 50.788 -9.377 1.00 28.04 198 LEU B C 1
ATOM 8461 O O . LEU B 1 198 ? 9.757 51.728 -8.723 1.00 28.06 198 LEU B O 1
ATOM 8477 N N . LEU B 1 199 ? 9.955 50.207 -10.380 1.00 24.88 199 LEU B N 1
ATOM 8478 C CA . LEU B 1 199 ? 11.237 50.758 -10.777 1.00 23.45 199 LEU B CA 1
ATOM 8479 C C . LEU B 1 199 ? 11.096 51.737 -11.945 1.00 28.17 199 LEU B C 1
ATOM 8480 O O . LEU B 1 199 ? 11.664 52.837 -11.907 1.00 24.29 199 LEU B O 1
ATOM 8496 N N . LEU B 1 200 ? 10.333 51.395 -12.981 1.00 27.65 200 LEU B N 1
ATOM 8497 C CA . LEU B 1 200 ? 10.182 52.341 -14.085 1.00 25.32 200 LEU B CA 1
ATOM 8498 C C . LEU B 1 200 ? 8.940 51.958 -14.863 1.00 26.85 200 LEU B C 1
ATOM 8499 O O . LEU B 1 200 ? 8.855 50.830 -15.360 1.00 23.36 200 LEU B O 1
ATOM 8515 N N . ARG B 1 201 ? 7.977 52.870 -14.918 1.00 25.48 201 ARG B N 1
ATOM 8516 C CA . ARG B 1 201 ? 6.813 52.792 -15.784 1.00 29.37 201 ARG B CA 1
ATOM 8517 C C . ARG B 1 201 ? 6.958 53.880 -16.830 1.00 33.78 201 ARG B C 1
ATOM 8518 O O . ARG B 1 201 ? 7.300 55.008 -16.487 1.00 28.19 201 ARG B O 1
ATOM 8539 N N . LYS B 1 202 ? 6.699 53.550 -18.094 1.00 30.95 202 LYS B N 1
ATOM 8540 C CA . LYS B 1 202 ? 6.656 54.556 -19.152 1.00 30.90 202 LYS B CA 1
ATOM 8541 C C . LYS B 1 202 ? 5.367 54.359 -19.943 1.00 36.94 202 LYS B C 1
ATOM 8542 O O . LYS B 1 202 ? 5.087 53.248 -20.411 1.00 32.90 202 LYS B O 1
ATOM 8561 N N . ASP B 1 203 ? 4.551 55.418 -20.007 1.00 35.92 203 ASP B N 1
ATOM 8562 C CA . ASP B 1 203 ? 3.318 55.471 -20.792 1.00 34.77 203 ASP B CA 1
ATOM 8563 C C . ASP B 1 203 ? 3.379 56.726 -21.651 1.00 40.50 203 ASP B C 1
ATOM 8564 O O . ASP B 1 203 ? 3.253 57.843 -21.134 1.00 35.99 203 ASP B O 1
ATOM 8573 N N . GLY B 1 204 ? 3.572 56.539 -22.954 1.00 36.72 204 GLY B N 1
ATOM 8574 C CA . GLY B 1 204 ? 3.891 57.670 -23.818 1.00 40.24 204 GLY B CA 1
ATOM 8575 C C . GLY B 1 204 ? 5.154 58.362 -23.339 1.00 41.90 204 GLY B C 1
ATOM 8576 O O . GLY B 1 204 ? 6.162 57.717 -23.021 1.00 43.19 204 GLY B O 1
ATOM 8580 N N . GLU B 1 205 ? 5.092 59.699 -23.284 1.00 40.40 205 GLU B N 1
ATOM 8581 C CA . GLU B 1 205 ? 6.213 60.505 -22.811 1.00 44.79 205 GLU B CA 1
ATOM 8582 C C . GLU B 1 205 ? 6.415 60.365 -21.306 1.00 44.49 205 GLU B C 1
ATOM 8583 O O . GLU B 1 205 ? 7.533 60.553 -20.818 1.00 42.61 205 GLU B O 1
ATOM 8595 N N . ARG B 1 206 ? 5.347 60.084 -20.565 1.00 38.63 206 ARG B N 1
ATOM 8596 C CA . ARG B 1 206 ? 5.385 60.162 -19.108 1.00 45.15 206 ARG B CA 1
ATOM 8597 C C . ARG B 1 206 ? 6.014 58.918 -18.488 1.00 43.47 206 ARG B C 1
ATOM 8598 O O . ARG B 1 206 ? 5.843 57.795 -18.979 1.00 35.37 206 ARG B O 1
ATOM 8619 N N . PHE B 1 207 ? 6.719 59.118 -17.369 1.00 38.29 207 PHE B N 1
ATOM 8620 C CA . PHE B 1 207 ? 7.341 58.005 -16.670 1.00 35.82 207 PHE B CA 1
ATOM 8621 C C . PHE B 1 207 ? 7.308 58.248 -15.168 1.00 35.65 207 PHE B C 1
ATOM 8622 O O . PHE B 1 207 ? 7.138 59.377 -14.700 1.00 28.65 207 PHE B O 1
ATOM 8639 N N . SER B 1 208 ? 7.473 57.159 -14.428 1.00 30.74 208 SER B N 1
ATOM 8640 C CA . SER B 1 208 ? 7.454 57.225 -12.974 1.00 29.35 208 SER B CA 1
ATOM 8641 C C . SER B 1 208 ? 8.295 56.100 -12.392 1.00 37.52 208 SER B C 1
ATOM 8642 O O . SER B 1 208 ? 8.567 55.089 -13.043 1.00 30.19 208 SER B O 1
ATOM 8650 N N . SER B 1 209 ? 8.717 56.311 -11.141 1.00 30.27 209 SER B N 1
ATOM 8651 C CA . SER B 1 209 ? 9.562 55.374 -10.414 1.00 29.49 209 SER B CA 1
ATOM 8652 C C . SER B 1 209 ? 9.279 55.660 -8.953 1.00 33.01 209 SER B C 1
ATOM 8653 O O . SER B 1 209 ? 9.196 56.833 -8.572 1.00 30.34 209 SER B O 1
ATOM 8661 N N . ILE B 1 210 ? 9.047 54.615 -8.167 1.00 30.03 210 ILE B N 1
ATOM 8662 C CA . ILE B 1 210 ? 8.724 54.822 -6.759 1.00 28.06 210 ILE B CA 1
ATOM 8663 C C . ILE B 1 210 ? 9.620 53.966 -5.872 1.00 30.83 210 ILE B C 1
ATOM 8664 O O . ILE B 1 210 ? 9.202 52.922 -5.370 1.00 28.39 210 ILE B O 1
ATOM 8680 N N . PRO B 1 211 ? 10.848 54.385 -5.648 1.00 29.67 211 PRO B N 1
ATOM 8681 C CA . PRO B 1 211 ? 11.751 53.601 -4.813 1.00 32.60 211 PRO B CA 1
ATOM 8682 C C . PRO B 1 211 ? 11.254 53.507 -3.380 1.00 34.51 211 PRO B C 1
ATOM 8683 O O . PRO B 1 211 ? 10.625 54.426 -2.845 1.00 27.72 211 PRO B O 1
ATOM 8694 N N . LEU B 1 212 ? 11.546 52.364 -2.767 1.00 28.59 212 LEU B N 1
ATOM 8695 C CA . LEU B 1 212 ? 11.184 52.089 -1.389 1.00 25.68 212 LEU B CA 1
ATOM 8696 C C . LEU B 1 212 ? 12.439 51.800 -0.588 1.00 25.28 212 LEU B C 1
ATOM 8697 O O . LEU B 1 212 ? 13.315 51.056 -1.024 1.00 27.79 212 LEU B O 1
ATOM 8713 N N . ALA B 1 213 ? 12.518 52.361 0.608 1.00 28.35 213 ALA B N 1
ATOM 8714 C CA . ALA B 1 213 ? 13.621 51.988 1.485 1.00 22.08 213 ALA B CA 1
ATOM 8715 C C . ALA B 1 213 ? 13.300 52.530 2.864 1.00 28.90 213 ALA B C 1
ATOM 8716 O O . ALA B 1 213 ? 12.786 53.646 2.985 1.00 28.42 213 ALA B O 1
ATOM 8723 N N . GLY B 1 214 ? 13.566 51.716 3.881 1.00 28.32 214 GLY B N 1
ATOM 8724 C CA . GLY B 1 214 ? 13.048 51.955 5.211 1.00 28.68 214 GLY B CA 1
ATOM 8725 C C . GLY B 1 214 ? 11.833 51.090 5.461 1.00 29.68 214 GLY B C 1
ATOM 8726 O O . GLY B 1 214 ? 10.916 51.009 4.626 1.00 26.08 214 GLY B O 1
ATOM 8730 N N . SER B 1 215 ? 11.831 50.417 6.607 1.00 27.25 215 SER B N 1
ATOM 8731 C CA . SER B 1 215 ? 10.888 49.342 6.848 1.00 28.91 215 SER B CA 1
ATOM 8732 C C . SER B 1 215 ? 10.513 49.314 8.319 1.00 29.99 215 SER B C 1
ATOM 8733 O O . SER B 1 215 ? 11.369 49.501 9.185 1.00 25.70 215 SER B O 1
ATOM 8741 N N . ALA B 1 216 ? 9.237 49.055 8.584 1.00 28.49 216 ALA B N 1
ATOM 8742 C CA . ALA B 1 216 ? 8.738 48.861 9.935 1.00 35.13 216 ALA B CA 1
ATOM 8743 C C . ALA B 1 216 ? 7.569 47.894 9.843 1.00 36.49 216 ALA B C 1
ATOM 8744 O O . ALA B 1 216 ? 6.782 47.971 8.893 1.00 32.91 216 ALA B O 1
ATOM 8751 N N . ARG B 1 217 ? 7.476 46.975 10.810 1.00 33.43 217 ARG B N 1
ATOM 8752 C CA . ARG B 1 217 ? 6.406 45.983 10.809 1.00 39.58 217 ARG B CA 1
ATOM 8753 C C . ARG B 1 217 ? 5.042 46.639 10.984 1.00 41.61 217 ARG B C 1
ATOM 8754 O O . ARG B 1 217 ? 4.883 47.595 11.750 1.00 36.86 217 ARG B O 1
ATOM 8775 N N . ARG B 1 218 ? 4.053 46.107 10.267 1.00 34.28 218 ARG B N 1
ATOM 8776 C CA . ARG B 1 218 ? 2.662 46.457 10.490 1.00 34.41 218 ARG B CA 1
ATOM 8777 C C . ARG B 1 218 ? 2.210 45.894 11.830 1.00 36.99 218 ARG B C 1
ATOM 8778 O O . ARG B 1 218 ? 2.816 44.970 12.370 1.00 34.88 218 ARG B O 1
ATOM 8799 N N . GLN B 1 219 ? 1.102 46.428 12.339 1.00 39.75 219 GLN B N 1
ATOM 8800 C CA . GLN B 1 219 ? 0.566 45.978 13.619 1.00 45.95 219 GLN B CA 1
ATOM 8801 C C . GLN B 1 219 ? -0.900 45.594 13.473 1.00 46.02 219 GLN B C 1
ATOM 8802 O O . GLN B 1 219 ? -1.644 46.267 12.747 1.00 41.03 219 GLN B O 1
ATOM 8816 N N . PRO B 1 220 ? -1.355 44.528 14.145 1.00 44.00 220 PRO B N 1
ATOM 8817 C CA . PRO B 1 220 ? -2.790 44.195 14.051 1.00 47.02 220 PRO B CA 1
ATOM 8818 C C . PRO B 1 220 ? -3.660 45.320 14.575 1.00 54.02 220 PRO B C 1
ATOM 8819 O O . PRO B 1 220 ? -4.646 45.714 13.934 1.00 54.92 220 PRO B O 1
ATOM 8830 N N . ASP B 1 221 ? -3.275 45.884 15.715 1.00 50.58 221 ASP B N 1
ATOM 8831 C CA . ASP B 1 221 ? -4.028 46.965 16.327 1.00 54.22 221 ASP B CA 1
ATOM 8832 C C . ASP B 1 221 ? -3.911 48.237 15.493 1.00 49.78 221 ASP B C 1
ATOM 8833 O O . ASP B 1 221 ? -2.811 48.665 15.126 1.00 49.51 221 ASP B O 1
ATOM 8842 N N . GLU B 1 222 ? -5.059 48.861 15.233 1.00 50.09 222 GLU B N 1
ATOM 8843 C CA . GLU B 1 222 ? -5.125 50.001 14.328 1.00 49.77 222 GLU B CA 1
ATOM 8844 C C . GLU B 1 222 ? -4.341 51.197 14.852 1.00 52.95 222 GLU B C 1
ATOM 8845 O O . GLU B 1 222 ? -3.743 51.936 14.064 1.00 50.57 222 GLU B O 1
ATOM 8857 N N . VAL B 1 223 ? -4.332 51.410 16.168 1.00 52.25 223 VAL B N 1
ATOM 8858 C CA . VAL B 1 223 ? -3.603 52.546 16.718 1.00 50.14 223 VAL B CA 1
ATOM 8859 C C . VAL B 1 223 ? -2.108 52.252 16.772 1.00 42.90 223 VAL B C 1
ATOM 8860 O O . VAL B 1 223 ? -1.282 53.109 16.439 1.00 47.69 223 VAL B O 1
ATOM 8873 N N . LEU B 1 224 ? -1.730 51.046 17.190 1.00 41.87 224 LEU B N 1
ATOM 8874 C CA . LEU B 1 224 ? -0.323 50.668 17.154 1.00 48.32 224 LEU B CA 1
ATOM 8875 C C . LEU B 1 224 ? 0.202 50.680 15.721 1.00 50.74 224 LEU B C 1
ATOM 8876 O O . LEU B 1 224 ? 1.356 51.054 15.472 1.00 42.05 224 LEU B O 1
ATOM 8892 N N . ASP B 1 225 ? -0.643 50.285 14.764 1.00 48.32 225 ASP B N 1
ATOM 8893 C CA . ASP B 1 225 ? -0.226 50.271 13.363 1.00 47.37 225 ASP B CA 1
ATOM 8894 C C . ASP B 1 225 ? 0.098 51.679 12.881 1.00 46.06 225 ASP B C 1
ATOM 8895 O O . ASP B 1 225 ? 1.163 51.917 12.298 1.00 43.11 225 ASP B O 1
ATOM 8904 N N . ARG B 1 226 ? -0.811 52.632 13.117 1.00 49.40 226 ARG B N 1
ATOM 8905 C CA . ARG B 1 226 ? -0.547 54.007 12.702 1.00 48.06 226 ARG B CA 1
ATOM 8906 C C . ARG B 1 226 ? 0.682 54.547 13.421 1.00 45.41 226 ARG B C 1
ATOM 8907 O O . ARG B 1 226 ? 1.494 55.273 12.835 1.00 43.05 226 ARG B O 1
ATOM 8928 N N . GLU B 1 227 ? 0.852 54.166 14.688 1.00 49.77 227 GLU B N 1
ATOM 8929 C CA . GLU B 1 227 ? 2.048 54.543 15.431 1.00 49.38 227 GLU B CA 1
ATOM 8930 C C . GLU B 1 227 ? 3.313 53.993 14.776 1.00 46.60 227 GLU B C 1
ATOM 8931 O O . GLU B 1 227 ? 4.349 54.668 14.741 1.00 40.78 2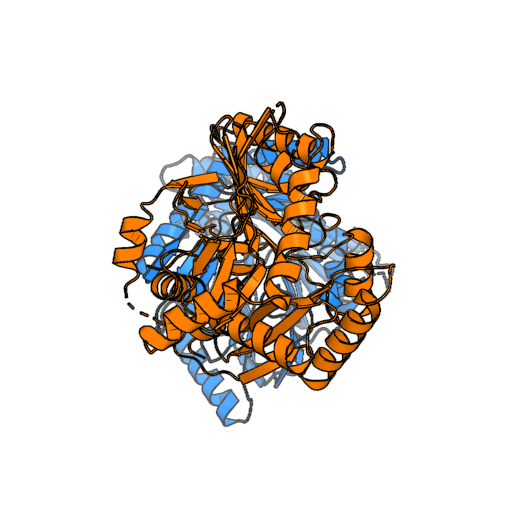27 GLU B O 1
ATOM 8943 N N . ALA B 1 228 ? 3.258 52.758 14.274 1.00 45.20 228 ALA B N 1
ATOM 8944 C CA . ALA B 1 228 ? 4.421 52.182 13.600 1.00 45.82 228 ALA B CA 1
ATOM 8945 C C . ALA B 1 228 ? 4.819 53.002 12.369 1.00 37.58 228 ALA B C 1
ATOM 8946 O O . ALA B 1 228 ? 6.009 53.255 12.134 1.00 35.77 228 ALA B O 1
ATOM 8953 N N . GLY B 1 229 ? 3.843 53.424 11.569 1.00 39.41 229 GLY B N 1
ATOM 8954 C CA . GLY B 1 229 ? 4.161 54.247 10.408 1.00 37.18 229 GLY B CA 1
ATOM 8955 C C . GLY B 1 229 ? 4.781 55.580 10.790 1.00 40.17 229 GLY B C 1
ATOM 8956 O O . GLY B 1 229 ? 5.767 56.016 10.189 1.00 37.19 229 GLY B O 1
ATOM 8960 N N . ASN B 1 230 ? 4.229 56.236 11.816 1.00 46.60 230 ASN B N 1
ATOM 8961 C CA . ASN B 1 230 ? 4.781 57.522 12.245 1.00 44.32 230 ASN B CA 1
ATOM 8962 C C . ASN B 1 230 ? 6.170 57.345 12.839 1.00 33.99 230 ASN B C 1
ATOM 8963 O O . ASN B 1 230 ? 7.060 58.173 12.609 1.00 39.56 230 ASN B O 1
ATOM 8974 N N . ARG B 1 231 ? 6.366 56.267 13.604 1.00 37.98 231 ARG B N 1
ATOM 8975 C CA . ARG B 1 231 ? 7.700 55.887 14.061 1.00 41.15 231 ARG B CA 1
ATOM 8976 C C . ARG B 1 231 ? 8.675 55.801 12.894 1.00 36.60 231 ARG B C 1
ATOM 8977 O O . ARG B 1 231 ? 9.796 56.326 12.961 1.00 31.67 231 ARG B O 1
ATOM 8998 N N . LEU B 1 232 ? 8.253 55.155 11.795 1.00 39.18 232 LEU B N 1
ATOM 8999 C CA . LEU B 1 232 ? 9.121 54.998 10.627 1.00 33.81 232 LEU B CA 1
ATOM 9000 C C . LEU B 1 232 ? 9.481 56.339 10.000 1.00 32.35 232 LEU B C 1
ATOM 9001 O O . LEU B 1 232 ? 10.632 56.575 9.620 1.00 29.04 232 LEU B O 1
ATOM 9017 N N . LEU B 1 233 ? 8.495 57.219 9.853 1.00 31.30 233 LEU B N 1
ATOM 9018 C CA . LEU B 1 233 ? 8.766 58.539 9.309 1.00 35.11 233 LEU B CA 1
ATOM 9019 C C . LEU B 1 233 ? 9.774 59.300 10.136 1.00 38.21 233 LEU B C 1
ATOM 9020 O O . LEU B 1 233 ? 10.541 60.108 9.598 1.00 39.37 233 LEU B O 1
ATOM 9036 N N . ALA B 1 234 ? 9.764 59.078 11.443 1.00 36.33 234 ALA B N 1
ATOM 9037 C CA . ALA B 1 234 ? 10.634 59.800 12.347 1.00 37.62 234 ALA B CA 1
ATOM 9038 C C . ALA B 1 234 ? 11.965 59.096 12.542 1.00 44.64 234 ALA B C 1
ATOM 9039 O O . ALA B 1 234 ? 12.818 59.603 13.280 1.00 38.35 234 ALA B O 1
ATOM 9046 N N . SER B 1 235 ? 12.183 57.960 11.872 1.00 39.41 235 SER B N 1
ATOM 9047 C CA . SER B 1 235 ? 13.343 57.123 12.152 1.00 35.01 235 SER B CA 1
ATOM 9048 C C . SER B 1 235 ? 14.553 57.652 11.400 1.00 38.95 235 SER B C 1
ATOM 9049 O O . SER B 1 235 ? 14.555 57.697 10.163 1.00 33.57 235 SER B O 1
ATOM 9057 N N . GLU B 1 236 ? 15.583 58.059 12.143 1.00 32.38 236 GLU B N 1
ATOM 9058 C CA . GLU B 1 236 ? 16.779 58.600 11.504 1.00 32.21 236 GLU B CA 1
ATOM 9059 C C . GLU B 1 236 ? 17.481 57.536 10.671 1.00 28.02 236 GLU B C 1
ATOM 9060 O O . GLU B 1 236 ? 18.024 57.829 9.603 1.00 31.17 236 GLU B O 1
ATOM 9072 N N . LYS B 1 237 ? 17.516 56.299 11.170 1.00 31.26 237 LYS B N 1
ATOM 9073 C CA . LYS B 1 237 ? 18.198 55.234 10.454 1.00 30.02 237 LYS B CA 1
ATOM 9074 C C . LYS B 1 237 ? 17.516 54.967 9.117 1.00 30.68 237 LYS B C 1
ATOM 9075 O O . LYS B 1 237 ? 18.168 54.929 8.071 1.00 30.42 237 LYS B O 1
ATOM 9094 N N . ASP B 1 238 ? 16.193 54.785 9.146 1.00 30.01 238 ASP B N 1
ATOM 9095 C CA . ASP B 1 238 ? 15.420 54.512 7.938 1.00 33.38 238 ASP B CA 1
ATOM 9096 C C . ASP B 1 238 ? 15.355 55.714 7.003 1.00 36.03 238 ASP B C 1
ATOM 9097 O O . ASP B 1 238 ? 15.354 55.548 5.782 1.00 27.65 238 ASP B O 1
ATOM 9106 N N . ARG B 1 239 ? 15.257 56.930 7.540 1.00 27.33 239 ARG B N 1
ATOM 9107 C CA . ARG B 1 239 ? 15.265 58.098 6.666 1.00 30.11 239 ARG B CA 1
ATOM 9108 C C . ARG B 1 239 ? 16.593 58.232 5.950 1.00 34.26 239 ARG B C 1
ATOM 9109 O O . ARG B 1 239 ? 16.638 58.623 4.774 1.00 31.61 239 ARG B O 1
ATOM 9130 N N . HIS B 1 240 ? 17.676 57.872 6.626 1.00 30.11 240 HIS B N 1
ATOM 9131 C CA . HIS B 1 240 ? 18.996 57.932 6.017 1.00 32.07 240 HIS B CA 1
ATOM 9132 C C . HIS B 1 240 ? 19.166 56.840 4.965 1.00 33.56 240 HIS B C 1
ATOM 9133 O O . HIS B 1 240 ? 19.700 57.089 3.875 1.00 31.76 240 HIS B O 1
ATOM 9147 N N . GLU B 1 241 ? 18.742 55.618 5.301 1.00 27.75 241 GLU B N 1
ATOM 9148 C CA . GLU B 1 241 ? 18.694 54.513 4.349 1.00 28.60 241 GLU B CA 1
ATOM 9149 C C . GLU B 1 241 ? 17.990 54.941 3.055 1.00 31.30 241 GLU B C 1
ATOM 9150 O O . GLU B 1 241 ? 18.439 54.620 1.950 1.00 29.06 241 GLU B O 1
ATOM 9162 N N . HIS B 1 242 ? 16.913 55.714 3.189 1.00 33.14 242 HIS B N 1
ATOM 9163 C CA . HIS B 1 242 ? 16.055 56.088 2.070 1.00 28.43 242 HIS B CA 1
ATOM 9164 C C . HIS B 1 242 ? 16.639 57.238 1.267 1.00 35.40 242 HIS B C 1
ATOM 9165 O O . HIS B 1 242 ? 16.536 57.251 0.034 1.00 33.70 242 HIS B O 1
ATOM 9179 N N . GLU B 1 243 ? 17.236 58.217 1.949 1.00 34.09 243 GLU B N 1
ATOM 9180 C CA . GLU B 1 243 ? 17.749 59.404 1.271 1.00 43.72 243 GLU B CA 1
ATOM 9181 C C . GLU B 1 243 ? 18.937 59.072 0.380 1.00 35.89 243 GLU B C 1
ATOM 9182 O O . GLU B 1 243 ? 19.153 59.739 -0.638 1.00 36.94 243 GLU B O 1
ATOM 9194 N N . LEU B 1 244 ? 19.726 58.066 0.752 1.00 33.45 244 LEU B N 1
ATOM 9195 C CA . LEU B 1 244 ? 20.808 57.615 -0.117 1.00 34.90 244 LEU B CA 1
ATOM 9196 C C . LEU B 1 244 ? 20.274 57.034 -1.428 1.00 39.62 244 LEU B C 1
ATOM 9197 O O . LEU B 1 244 ? 20.961 57.085 -2.460 1.00 37.77 244 LEU B O 1
ATOM 9213 N N . VAL B 1 245 ? 19.064 56.475 -1.405 1.00 32.17 245 VAL B N 1
ATOM 9214 C CA . VAL B 1 245 ? 18.433 56.004 -2.642 1.00 30.47 245 VAL B CA 1
ATOM 9215 C C . VAL B 1 245 ? 17.994 57.184 -3.496 1.00 36.75 245 VAL B C 1
ATOM 9216 O O . VAL B 1 245 ? 18.308 57.266 -4.690 1.00 33.86 245 VAL B O 1
ATOM 9229 N N . THR B 1 246 ? 17.207 58.088 -2.914 1.00 33.37 246 THR B N 1
ATOM 9230 C CA . THR B 1 246 ? 16.572 59.114 -3.730 1.00 37.42 246 THR B CA 1
ATOM 9231 C C . THR B 1 246 ? 17.582 60.114 -4.283 1.00 39.06 246 THR B C 1
ATOM 9232 O O . THR B 1 246 ? 17.414 60.591 -5.407 1.00 39.31 246 THR B O 1
ATOM 9243 N N . GLN B 1 247 ? 18.639 60.439 -3.537 1.00 40.88 247 GLN B N 1
ATOM 9244 C CA . GLN B 1 247 ? 19.605 61.395 -4.073 1.00 46.14 247 GLN B CA 1
ATOM 9245 C C . GLN B 1 247 ? 20.340 60.825 -5.286 1.00 41.59 247 GLN B C 1
ATOM 9246 O O . GLN B 1 247 ? 20.542 61.534 -6.276 1.00 39.40 247 GLN B O 1
ATOM 9260 N N . ALA B 1 248 ? 20.736 59.551 -5.244 1.00 41.14 248 ALA B N 1
ATOM 9261 C CA . ALA B 1 248 ? 21.392 58.957 -6.406 1.00 39.41 248 ALA B CA 1
ATOM 9262 C C . ALA B 1 248 ? 20.466 58.960 -7.614 1.00 42.09 248 ALA B C 1
ATOM 9263 O O . ALA B 1 248 ? 20.872 59.315 -8.726 1.00 43.46 248 ALA B O 1
ATOM 9270 N N . MET B 1 249 ? 19.212 58.564 -7.416 1.00 40.36 249 MET B N 1
ATOM 9271 C CA . MET B 1 249 ? 18.291 58.478 -8.539 1.00 39.09 249 MET B CA 1
ATOM 9272 C C . MET B 1 249 ? 17.993 59.853 -9.125 1.00 44.27 249 MET B C 1
ATOM 9273 O O . MET B 1 249 ? 17.913 60.012 -10.351 1.00 38.47 249 MET B O 1
ATOM 9287 N N . LYS B 1 250 ? 17.783 60.846 -8.258 1.00 43.31 250 LYS B N 1
ATOM 9288 C CA . LYS B 1 250 ? 17.509 62.206 -8.714 1.00 46.38 250 LYS B CA 1
ATOM 9289 C C . LYS B 1 250 ? 18.640 62.705 -9.596 1.00 39.48 250 LYS B C 1
ATOM 9290 O O . LYS B 1 250 ? 18.405 63.308 -10.645 1.00 41.54 250 LYS B O 1
ATOM 9309 N N . GLU B 1 251 ? 19.878 62.450 -9.181 1.00 45.76 251 GLU B N 1
ATOM 9310 C CA . GLU B 1 251 ? 21.039 62.919 -9.923 1.00 49.47 251 GLU B CA 1
ATOM 9311 C C . GLU B 1 251 ? 21.073 62.349 -11.340 1.00 51.75 251 GLU B C 1
ATOM 9312 O O . GLU B 1 251 ? 21.434 63.055 -12.291 1.00 53.36 251 GLU B O 1
ATOM 9324 N N . VAL B 1 252 ? 20.698 61.079 -11.513 1.00 49.36 252 VAL B N 1
ATOM 9325 C CA . VAL B 1 252 ? 20.755 60.489 -12.852 1.00 46.69 252 VAL B CA 1
ATOM 9326 C C . VAL B 1 252 ? 19.551 60.904 -13.680 1.00 41.00 252 VAL B C 1
ATOM 9327 O O . VAL B 1 252 ? 19.665 61.135 -14.888 1.00 52.95 252 VAL B O 1
ATOM 9340 N N . LEU B 1 253 ? 18.373 60.984 -13.072 1.00 44.39 253 LEU B N 1
ATOM 9341 C CA . LEU B 1 253 ? 17.165 61.283 -13.841 1.00 44.89 253 LEU B CA 1
ATOM 9342 C C . LEU B 1 253 ? 17.098 62.758 -14.251 1.00 45.13 253 LEU B C 1
ATOM 9343 O O . LEU B 1 253 ? 16.629 63.075 -15.361 1.00 49.12 253 LEU B O 1
ATOM 9359 N N . ARG B 1 256 ? 18.528 62.991 -17.972 1.00 55.82 256 ARG B N 1
ATOM 9360 C CA . ARG B 1 256 ? 17.871 62.076 -18.895 1.00 56.53 256 ARG B CA 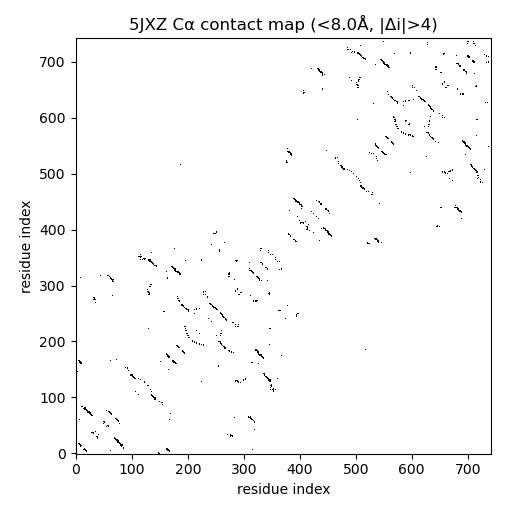1
ATOM 9361 C C . ARG B 1 256 ? 16.392 62.376 -19.003 1.00 56.94 256 ARG B C 1
ATOM 9362 O O . ARG B 1 256 ? 15.671 61.789 -19.816 1.00 62.69 256 ARG B O 1
ATOM 9383 N N . SER B 1 257 ? 15.940 63.271 -18.152 1.00 52.99 257 SER B N 1
ATOM 9384 C CA . SER B 1 257 ? 14.544 63.654 -18.093 1.00 53.93 257 SER B CA 1
ATOM 9385 C C . SER B 1 257 ? 14.358 64.950 -18.872 1.00 58.99 257 SER B C 1
ATOM 9386 O O . SER B 1 257 ? 15.325 65.654 -19.178 1.00 59.09 257 SER B O 1
ATOM 9394 N N . SER B 1 258 ? 13.108 65.246 -19.221 1.00 55.46 258 SER B N 1
ATOM 9395 C CA . SER B 1 258 ? 12.756 66.557 -19.759 1.00 56.75 258 SER B CA 1
ATOM 9396 C C . SER B 1 258 ? 11.941 67.386 -18.778 1.00 53.47 258 SER B C 1
ATOM 9397 O O . SER B 1 258 ? 12.073 68.611 -18.755 1.00 46.49 258 SER B O 1
ATOM 9405 N N . GLU B 1 259 ? 11.083 66.736 -17.986 1.00 48.78 259 GLU B N 1
ATOM 9406 C CA . GLU B 1 259 ? 10.520 67.290 -16.763 1.00 45.34 259 GLU B CA 1
ATOM 9407 C C . GLU B 1 259 ? 10.661 66.228 -15.678 1.00 55.09 259 GLU B C 1
ATOM 9408 O O . GLU B 1 259 ? 10.717 65.030 -15.970 1.00 47.66 259 GLU B O 1
ATOM 9420 N N . LEU B 1 260 ? 10.710 66.661 -14.421 1.00 43.50 260 LEU B N 1
ATOM 9421 C CA . LEU B 1 260 ? 10.826 65.708 -13.323 1.00 43.95 260 LEU B CA 1
ATOM 9422 C C . LEU B 1 260 ? 10.236 66.329 -12.068 1.00 42.47 260 LEU B C 1
ATOM 9423 O O . LEU B 1 260 ? 10.614 67.445 -11.699 1.00 47.58 260 LEU B O 1
ATOM 9439 N N . HIS B 1 261 ? 9.294 65.616 -11.443 1.00 40.80 261 HIS B N 1
ATOM 9440 C CA . HIS B 1 261 ? 8.666 66.015 -10.194 1.00 42.48 261 HIS B CA 1
ATOM 9441 C C . HIS B 1 261 ? 9.016 64.992 -9.116 1.00 43.26 261 HIS B C 1
ATOM 9442 O O . HIS B 1 261 ? 8.827 63.779 -9.301 1.00 36.37 261 HIS B O 1
ATOM 9456 N N . VAL B 1 262 ? 9.537 65.477 -7.997 1.00 39.75 262 VAL B N 1
ATOM 9457 C CA . VAL B 1 262 ? 10.017 64.605 -6.935 1.00 34.53 262 VAL B CA 1
ATOM 9458 C C . VAL B 1 262 ? 9.759 65.325 -5.618 1.00 36.58 262 VAL B C 1
ATOM 9459 O O . VAL B 1 262 ? 10.212 66.464 -5.466 1.00 36.19 262 VAL B O 1
ATOM 9472 N N . PRO B 1 263 ? 9.038 64.745 -4.662 1.00 35.76 263 PRO B N 1
ATOM 9473 C CA . PRO B 1 263 ? 8.838 65.437 -3.378 1.00 40.39 263 PRO B CA 1
ATOM 9474 C C . PRO B 1 263 ? 10.116 65.466 -2.547 1.00 39.50 263 PRO B C 1
ATOM 9475 O O . PRO B 1 263 ? 11.010 64.623 -2.684 1.00 35.13 263 PRO B O 1
ATOM 9486 N N . SER B 1 264 ? 10.199 66.456 -1.654 1.00 35.72 264 SER B N 1
ATOM 9487 C CA . SER B 1 264 ? 11.428 66.624 -0.893 1.00 39.79 264 SER B CA 1
ATOM 9488 C C . SER B 1 264 ? 11.457 65.768 0.359 1.00 41.76 264 SER B C 1
ATOM 9489 O O . SER B 1 264 ? 12.496 65.690 1.017 1.00 41.19 264 SER B O 1
ATOM 9497 N N . SER B 1 265 ? 10.364 65.108 0.694 1.00 41.06 265 SER B N 1
ATOM 9498 C CA . SER B 1 265 ? 10.390 64.145 1.779 1.00 42.32 265 SER B CA 1
ATOM 9499 C C . SER B 1 265 ? 9.609 62.915 1.356 1.00 40.98 265 SER B C 1
ATOM 9500 O O . SER B 1 265 ? 8.770 62.984 0.452 1.00 38.16 265 SER B O 1
ATOM 9508 N N . PRO B 1 266 ? 9.843 61.782 2.005 1.00 40.07 266 PRO B N 1
ATOM 9509 C CA . PRO B 1 266 ? 9.155 60.555 1.612 1.00 34.74 266 PRO B CA 1
ATOM 9510 C C . PRO B 1 266 ? 7.766 60.472 2.226 1.00 37.82 266 PRO B C 1
ATOM 9511 O O . PRO B 1 266 ? 7.417 61.203 3.149 1.00 36.22 266 PRO B O 1
ATOM 9522 N N . GLN B 1 267 ? 6.950 59.600 1.651 1.00 35.85 267 GLN B N 1
ATOM 9523 C CA . GLN B 1 267 ? 5.641 59.259 2.193 1.00 37.37 267 GLN B CA 1
ATOM 9524 C C . GLN B 1 267 ? 5.650 57.814 2.677 1.00 34.48 267 GLN B C 1
ATOM 9525 O O . GLN B 1 267 ? 6.590 57.057 2.429 1.00 37.00 267 GLN B O 1
ATOM 9539 N N . LEU B 1 268 ? 4.590 57.435 3.379 1.00 36.81 268 LEU B N 1
ATOM 9540 C CA . LEU B 1 268 ? 4.407 56.048 3.767 1.00 35.28 268 LEU B CA 1
ATOM 9541 C C . LEU B 1 268 ? 3.599 55.307 2.711 1.00 41.91 268 LEU B C 1
ATOM 9542 O O . LEU B 1 268 ? 2.670 55.854 2.108 1.00 36.37 268 LEU B O 1
ATOM 9558 N N . ILE B 1 269 ? 3.954 54.044 2.505 1.00 35.84 269 ILE B N 1
ATOM 9559 C CA . ILE B 1 269 ? 3.095 53.093 1.820 1.00 30.39 269 ILE B CA 1
ATOM 9560 C C . ILE B 1 269 ? 3.106 51.819 2.649 1.00 36.90 269 ILE B C 1
ATOM 9561 O O . ILE B 1 269 ? 3.934 51.647 3.547 1.00 31.42 269 ILE B O 1
ATOM 9577 N N . THR B 1 270 ? 2.163 50.928 2.355 1.00 31.49 270 THR B N 1
ATOM 9578 C CA . THR B 1 270 ? 2.036 49.699 3.111 1.00 31.71 270 THR B CA 1
ATOM 9579 C C . THR B 1 270 ? 1.998 48.499 2.183 1.00 31.39 270 THR B C 1
ATOM 9580 O O . THR B 1 270 ? 1.518 48.580 1.048 1.00 33.65 270 THR B O 1
ATOM 9591 N N . THR B 1 271 ? 2.515 47.385 2.684 1.00 27.94 271 THR B N 1
ATOM 9592 C CA . THR B 1 271 ? 2.118 46.062 2.207 1.00 31.47 271 THR B CA 1
ATOM 9593 C C . THR B 1 271 ? 1.335 45.406 3.340 1.00 30.98 271 THR B C 1
ATOM 9594 O O . THR B 1 271 ? 1.136 46.024 4.394 1.00 34.59 271 THR B O 1
ATOM 9605 N N . PRO B 1 272 ? 0.890 44.161 3.196 1.00 28.68 272 PRO B N 1
ATOM 9606 C CA . PRO B 1 272 ? 0.193 43.524 4.323 1.00 30.68 272 PRO B CA 1
ATOM 9607 C C . PRO B 1 272 ? 1.078 43.273 5.551 1.00 34.02 272 PRO B C 1
ATOM 9608 O O . PRO B 1 272 ? 0.540 43.049 6.643 1.00 30.47 272 PRO B O 1
ATOM 9619 N N . THR B 1 273 ? 2.402 43.277 5.389 1.00 26.82 273 THR B N 1
ATOM 9620 C CA . THR B 1 273 ? 3.366 42.973 6.445 1.00 28.43 273 THR B CA 1
ATOM 9621 C C . THR B 1 273 ? 4.168 44.184 6.902 1.00 30.47 273 THR B C 1
ATOM 9622 O O . THR B 1 273 ? 4.588 44.227 8.065 1.00 30.04 273 THR B O 1
ATOM 9633 N N . LEU B 1 274 ? 4.386 45.166 6.025 1.00 28.47 274 LEU B N 1
ATOM 9634 C CA . LEU B 1 274 ? 5.331 46.250 6.262 1.00 25.27 274 LEU B CA 1
ATOM 9635 C C . LEU B 1 274 ? 4.773 47.610 5.869 1.00 34.02 274 LEU B C 1
ATOM 9636 O O . LEU B 1 274 ? 4.048 47.740 4.875 1.00 29.61 274 LEU B O 1
ATOM 9652 N N . TRP B 1 275 ? 5.133 48.616 6.670 1.00 29.21 275 TRP B N 1
ATOM 9653 C CA . TRP B 1 275 ? 5.269 49.996 6.224 1.00 28.72 275 TRP B CA 1
ATOM 9654 C C . TRP B 1 275 ? 6.603 50.193 5.523 1.00 26.50 275 TRP B C 1
ATOM 9655 O O . TRP B 1 275 ? 7.612 49.627 5.933 1.00 26.60 275 TRP B O 1
ATOM 9676 N N . HIS B 1 276 ? 6.620 51.046 4.496 1.00 27.80 276 HIS B N 1
ATOM 9677 C CA . HIS B 1 276 ? 7.861 51.477 3.866 1.00 28.10 276 HIS B CA 1
ATOM 9678 C C . HIS B 1 276 ? 7.816 52.979 3.611 1.00 28.92 276 HIS B C 1
ATOM 9679 O O . HIS B 1 276 ? 6.751 53.569 3.429 1.00 31.82 276 HIS B O 1
ATOM 9693 N N . LEU B 1 277 ? 9.000 53.582 3.543 1.00 28.17 277 LEU B N 1
ATOM 9694 C CA . LEU B 1 277 ? 9.130 54.942 3.047 1.00 28.98 277 LEU B CA 1
ATOM 9695 C C . LEU B 1 277 ? 9.218 54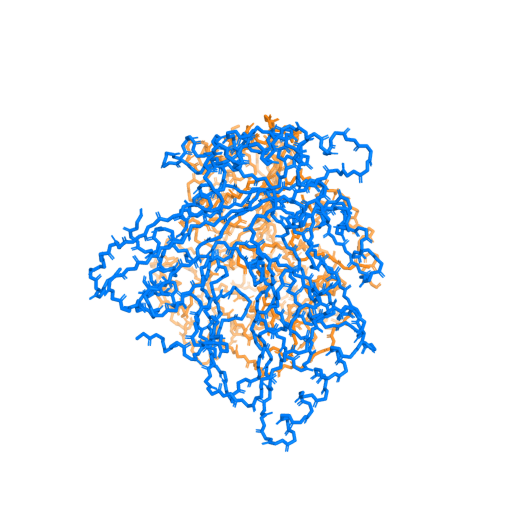.906 1.527 1.00 31.64 277 LEU B C 1
ATOM 9696 O O . LEU B 1 277 ? 9.990 54.127 0.971 1.00 27.49 277 LEU B O 1
ATOM 9712 N N . ALA B 1 278 ? 8.459 55.780 0.874 1.00 29.34 278 ALA B N 1
ATOM 9713 C CA . ALA B 1 278 ? 8.345 55.830 -0.581 1.00 30.16 278 ALA B CA 1
ATOM 9714 C C . ALA B 1 278 ? 8.509 57.262 -1.072 1.00 31.35 278 ALA B C 1
ATOM 9715 O O . ALA B 1 278 ? 7.906 58.179 -0.509 1.00 31.40 278 ALA B O 1
ATOM 9722 N N . THR B 1 279 ? 9.294 57.453 -2.134 1.00 30.88 279 THR B N 1
ATOM 9723 C CA . THR B 1 279 ? 9.366 58.745 -2.834 1.00 35.71 279 THR B CA 1
ATOM 9724 C C . THR B 1 279 ? 8.984 58.577 -4.300 1.00 35.96 279 THR B C 1
ATOM 9725 O O . THR B 1 279 ? 9.776 57.999 -5.067 1.00 28.95 279 THR B O 1
ATOM 9736 N N . PRO B 1 280 ? 7.824 59.076 -4.746 1.00 31.39 280 PRO B N 1
ATOM 9737 C CA . PRO B 1 280 ? 7.457 58.970 -6.175 1.00 35.28 280 PRO B CA 1
ATOM 9738 C C . PRO B 1 280 ? 8.203 59.977 -7.036 1.00 31.30 280 PRO B C 1
ATOM 9739 O O . PRO B 1 280 ? 8.187 61.178 -6.756 1.00 37.16 280 PRO B O 1
ATOM 9750 N N . PHE B 1 281 ? 8.862 59.484 -8.082 1.00 36.15 281 PHE B N 1
ATOM 9751 C CA . PHE B 1 281 ? 9.351 60.319 -9.170 1.00 32.82 281 PHE B CA 1
ATOM 9752 C C . PHE B 1 281 ? 8.369 60.249 -10.338 1.00 43.75 281 PHE B C 1
ATOM 9753 O O . PHE B 1 281 ? 7.900 59.163 -10.698 1.00 36.46 281 PHE B O 1
ATOM 9770 N N . GLU B 1 282 ? 8.105 61.398 -10.964 1.00 37.72 282 GLU B N 1
ATOM 9771 C CA . GLU B 1 282 ? 7.250 61.460 -12.143 1.00 41.98 282 GLU B CA 1
ATOM 9772 C C . GLU B 1 282 ? 7.839 62.468 -13.108 1.00 38.01 282 GLU B C 1
ATOM 9773 O O . GLU B 1 282 ? 8.248 63.552 -12.693 1.00 39.93 282 GLU B O 1
ATOM 9785 N N . GLY B 1 283 ? 7.896 62.106 -14.384 1.00 37.22 283 GLY B N 1
ATOM 9786 C CA . GLY B 1 283 ? 8.583 62.939 -15.341 1.00 42.29 283 GLY B CA 1
ATOM 9787 C C . GLY B 1 283 ? 8.090 62.671 -16.745 1.00 40.77 283 GLY B C 1
ATOM 9788 O O . GLY B 1 283 ? 7.137 61.918 -16.959 1.00 35.92 283 GLY B O 1
ATOM 9792 N N . LYS B 1 284 ? 8.741 63.338 -17.693 1.00 44.93 284 LYS B N 1
ATOM 9793 C CA . LYS B 1 284 ? 8.566 63.112 -19.118 1.00 47.09 284 LYS B CA 1
ATOM 9794 C C . LYS B 1 284 ? 9.946 62.850 -19.686 1.00 44.80 284 LYS B C 1
ATOM 9795 O O . LYS B 1 284 ? 10.931 63.426 -19.216 1.00 44.52 284 LYS B O 1
ATOM 9814 N N . ALA B 1 285 ? 10.023 61.970 -20.679 1.00 40.35 285 ALA B N 1
ATOM 9815 C CA . ALA B 1 285 ? 11.314 61.606 -21.248 1.00 43.85 285 ALA B CA 1
ATOM 9816 C C . ALA B 1 285 ? 11.559 62.356 -22.544 1.00 48.27 285 ALA B C 1
ATOM 9817 O O . ALA B 1 285 ? 11.195 61.872 -23.601 1.00 40.49 285 ALA B O 1
ATOM 9824 N N . GLN B 1 288 ? 13.715 59.293 -27.923 1.00 32.14 288 GLN B N 1
ATOM 9825 C CA . GLN B 1 288 ? 15.000 58.595 -27.796 1.00 48.46 288 GLN B CA 1
ATOM 9826 C C . GLN B 1 288 ? 14.965 57.533 -26.677 1.00 49.94 288 GLN B C 1
ATOM 9827 O O . GLN B 1 288 ? 15.755 56.587 -26.689 1.00 46.43 288 GLN B O 1
ATOM 9840 N N . GLU B 1 289 ? 14.063 57.692 -25.714 1.00 39.82 289 GLU B N 1
ATOM 9841 C CA . GLU B 1 289 ? 13.958 56.757 -24.598 1.00 43.01 289 GLU B CA 1
ATOM 9842 C C . GLU B 1 289 ? 12.815 55.770 -24.808 1.00 41.89 289 GLU B C 1
ATOM 9843 O O . GLU B 1 289 ? 11.824 56.065 -25.482 1.00 37.64 289 GLU B O 1
ATOM 9855 N N . ASN B 1 290 ? 12.965 54.584 -24.217 1.00 36.58 290 ASN B N 1
ATOM 9856 C CA . ASN B 1 290 ? 11.858 53.660 -24.037 1.00 34.02 290 ASN B CA 1
ATOM 9857 C C . ASN B 1 290 ? 11.898 53.159 -22.594 1.00 37.08 290 ASN B C 1
ATOM 9858 O O . ASN B 1 290 ? 12.751 53.563 -21.800 1.00 31.00 290 ASN B O 1
ATOM 9869 N N . ALA B 1 291 ? 10.934 52.307 -22.247 1.00 34.86 291 ALA B N 1
ATOM 9870 C CA . ALA B 1 291 ? 10.842 51.820 -20.878 1.00 34.67 291 ALA B CA 1
ATOM 9871 C C . ALA B 1 291 ? 12.110 51.089 -20.442 1.00 32.72 291 ALA B C 1
ATOM 9872 O O . ALA B 1 291 ? 12.457 51.111 -19.253 1.00 33.79 291 ALA B O 1
ATOM 9879 N N . LEU B 1 292 ? 12.804 50.415 -21.358 1.00 31.07 292 LEU B N 1
ATOM 9880 C CA . LEU B 1 292 ? 14.003 49.705 -20.933 1.00 29.56 292 LEU B CA 1
ATOM 9881 C C . LEU B 1 292 ? 15.257 50.575 -20.902 1.00 32.33 292 LEU B C 1
ATOM 9882 O O . LEU B 1 292 ? 16.155 50.287 -20.094 1.00 30.95 292 LEU B O 1
ATOM 9898 N N . THR B 1 293 ? 15.361 51.655 -21.705 1.00 32.90 293 THR B N 1
ATOM 9899 C CA . THR B 1 293 ? 16.511 52.544 -21.512 1.00 33.57 293 THR B CA 1
ATOM 9900 C C . THR B 1 293 ? 16.459 53.190 -20.126 1.00 29.61 293 THR B C 1
ATOM 9901 O O . THR B 1 293 ? 17.473 53.256 -19.423 1.00 30.54 293 THR B O 1
ATOM 9912 N N . LEU B 1 294 ? 15.274 53.638 -19.700 1.00 29.27 294 LEU B N 1
ATOM 9913 C CA . LEU B 1 294 ? 15.155 54.278 -18.394 1.00 30.79 294 LEU B CA 1
ATOM 9914 C C . LEU B 1 294 ? 15.276 53.258 -17.259 1.00 34.77 294 LEU B C 1
ATOM 9915 O O . LEU B 1 294 ? 15.922 53.535 -16.243 1.00 32.84 294 LEU B O 1
ATOM 9931 N N . ALA B 1 295 ? 14.676 52.077 -17.419 1.00 31.18 295 ALA B N 1
ATOM 9932 C CA . ALA B 1 295 ? 14.818 51.028 -16.404 1.00 32.46 295 ALA B CA 1
ATOM 9933 C C . ALA B 1 295 ? 16.278 50.636 -16.228 1.00 34.90 295 ALA B C 1
ATOM 9934 O O . ALA B 1 295 ? 16.757 50.498 -15.098 1.00 32.60 295 ALA B O 1
ATOM 9941 N N . CYS B 1 296 ? 17.009 50.463 -17.338 1.00 30.51 296 CYS B N 1
ATOM 9942 C CA . CYS B 1 296 ? 18.426 50.130 -17.262 1.00 27.98 296 CYS B CA 1
ATOM 9943 C C . CYS B 1 296 ? 19.266 51.292 -16.754 1.00 33.14 296 CYS B C 1
ATOM 9944 O O . CYS B 1 296 ? 20.362 51.071 -16.226 1.00 32.41 296 CYS B O 1
ATOM 9952 N N . LEU B 1 297 ? 18.769 52.518 -16.877 1.00 27.66 297 LEU B N 1
ATOM 9953 C CA . LEU B 1 297 ? 19.468 53.649 -16.293 1.00 34.37 297 LEU B CA 1
ATOM 9954 C C . LEU B 1 297 ? 19.448 53.567 -14.763 1.00 30.77 297 LEU B C 1
ATOM 9955 O O . LEU B 1 297 ? 20.425 53.921 -14.096 1.00 34.72 297 LEU B O 1
ATOM 9971 N N . LEU B 1 298 ? 18.370 53.045 -14.206 1.00 33.30 298 LEU B N 1
ATOM 9972 C CA . LEU B 1 298 ? 18.152 53.049 -12.770 1.00 28.63 298 LEU B CA 1
ATOM 9973 C C . LEU B 1 298 ? 18.577 51.767 -12.080 1.00 37.20 298 LEU B C 1
ATOM 9974 O O . LEU B 1 298 ? 18.910 51.796 -10.887 1.00 34.08 298 LEU B O 1
ATOM 9990 N N . HIS B 1 299 ? 18.554 50.644 -12.782 1.00 28.66 299 HIS B N 1
ATOM 9991 C CA . HIS B 1 299 ? 18.639 49.366 -12.099 1.00 34.55 299 HIS B CA 1
ATOM 9992 C C . HIS B 1 299 ? 20.061 48.858 -11.932 1.00 29.61 299 HIS B C 1
ATOM 9993 O O . HIS B 1 299 ? 20.815 48.813 -12.896 1.00 28.10 299 HIS B O 1
ATOM 10007 N N . PRO B 1 300 ? 20.440 48.443 -10.713 1.00 29.46 300 PRO B N 1
ATOM 10008 C CA . PRO B 1 300 ? 19.731 48.578 -9.435 1.00 28.69 300 PRO B CA 1
ATOM 10009 C C . PRO B 1 300 ? 20.059 49.909 -8.755 1.00 30.45 300 PRO B C 1
ATOM 10010 O O . PRO B 1 300 ? 21.193 50.394 -8.851 1.00 28.98 300 PRO B O 1
ATOM 10021 N N . THR B 1 301 ? 19.077 50.469 -8.061 1.00 32.15 301 THR B N 1
ATOM 10022 C CA . THR B 1 301 ? 19.268 51.653 -7.236 1.00 28.94 301 THR B CA 1
ATOM 10023 C C . THR B 1 301 ? 19.847 51.255 -5.879 1.00 33.31 301 THR B C 1
ATOM 10024 O O . THR B 1 301 ? 19.981 50.065 -5.565 1.00 30.30 301 THR B O 1
ATOM 10035 N N . PRO B 1 302 ? 20.195 52.237 -5.035 1.00 31.97 302 PRO B N 1
ATOM 10036 C CA . PRO B 1 302 ? 20.706 51.915 -3.688 1.00 28.34 302 PRO B CA 1
ATOM 10037 C C . PRO B 1 302 ? 19.684 51.265 -2.781 1.00 28.36 302 PRO B C 1
ATOM 10038 O O . PRO B 1 302 ? 19.991 51.033 -1.588 1.00 27.12 302 PRO B O 1
ATOM 10049 N N . ALA B 1 303 ? 18.465 51.018 -3.285 1.00 26.44 303 ALA B N 1
ATOM 10050 C CA . ALA B 1 303 ? 17.500 50.177 -2.580 1.00 30.26 303 ALA B CA 1
ATOM 10051 C C . ALA B 1 303 ? 17.893 48.703 -2.646 1.00 25.37 303 ALA B C 1
ATOM 10052 O O . ALA B 1 303 ? 17.575 47.941 -1.720 1.00 26.48 303 ALA B O 1
ATOM 10059 N N . LEU B 1 304 ? 18.641 48.305 -3.676 1.00 24.49 304 LEU B N 1
ATOM 10060 C CA . LEU B 1 304 ? 18.976 46.913 -3.912 1.00 23.15 304 LEU B CA 1
ATOM 10061 C C . LEU B 1 304 ? 20.472 46.634 -3.991 1.00 23.07 304 LEU B C 1
ATOM 10062 O O . LEU B 1 304 ? 20.884 45.501 -3.719 1.00 22.27 304 LEU B O 1
ATOM 10078 N N . SER B 1 305 ? 21.300 47.611 -4.379 1.00 26.85 305 SER B N 1
ATOM 10079 C CA . SER B 1 305 ? 22.745 47.415 -4.424 1.00 27.42 305 SER B CA 1
ATOM 10080 C C . SER B 1 305 ? 23.369 48.184 -3.266 1.00 32.70 305 SER B C 1
ATOM 10081 O O . SER B 1 305 ? 23.788 47.579 -2.275 1.00 28.03 305 SER B O 1
ATOM 10089 N N . GLY B 1 306 ? 23.396 49.507 -3.355 1.00 25.09 306 GLY B N 1
ATOM 10090 C CA . GLY B 1 306 ? 23.852 50.370 -2.287 1.00 29.01 306 GLY B CA 1
ATOM 10091 C C . GLY B 1 306 ? 24.439 51.617 -2.896 1.00 37.41 306 GLY B C 1
ATOM 10092 O O . GLY B 1 306 ? 24.208 51.912 -4.071 1.00 31.08 306 GLY B O 1
ATOM 10096 N N . PHE B 1 307 ? 25.217 52.328 -2.091 1.00 33.11 307 PHE B N 1
ATOM 10097 C CA . PHE B 1 307 ? 25.808 53.561 -2.572 1.00 29.80 307 PHE B CA 1
ATOM 10098 C C . PHE B 1 307 ? 27.193 53.802 -1.963 1.00 39.93 307 PHE B C 1
ATOM 10099 O O . PHE B 1 307 ? 27.354 53.716 -0.726 1.00 36.09 307 PHE B O 1
ATOM 10116 N N . PRO B 1 308 ? 28.196 54.106 -2.811 1.00 38.95 308 PRO B N 1
ATOM 10117 C CA . PRO B 1 308 ? 28.129 54.105 -4.285 1.00 34.05 308 PRO B CA 1
ATOM 10118 C C . PRO B 1 308 ? 27.819 52.725 -4.829 1.00 38.05 308 PRO B C 1
ATOM 10119 O O . PRO B 1 308 ? 28.119 51.753 -4.134 1.00 33.61 308 PRO B O 1
ATOM 10130 N N . HIS B 1 309 ? 27.235 52.646 -6.037 1.00 41.82 309 HIS B N 1
ATOM 10131 C CA . HIS B 1 309 ? 26.825 51.357 -6.594 1.00 37.37 309 HIS B CA 1
ATOM 10132 C C . HIS B 1 309 ? 28.005 50.400 -6.710 1.00 36.75 309 HIS B C 1
ATOM 10133 O O . HIS B 1 309 ? 27.943 49.276 -6.213 1.00 34.95 309 HIS B O 1
ATOM 10147 N N . GLN B 1 310 ? 29.093 50.818 -7.365 1.00 36.70 310 GLN B N 1
ATOM 10148 C CA . GLN B 1 310 ? 30.188 49.878 -7.612 1.00 41.38 310 GLN B CA 1
ATOM 10149 C C . GLN B 1 310 ? 30.785 49.382 -6.300 1.00 33.89 310 GLN B C 1
ATOM 10150 O O . GLN B 1 310 ? 31.026 48.180 -6.129 1.00 35.18 310 GLN B O 1
ATOM 10164 N N . ALA B 1 311 ? 31.042 50.294 -5.367 1.00 35.04 311 ALA B N 1
ATOM 10165 C CA . ALA B 1 311 ? 31.550 49.878 -4.068 1.00 38.98 311 ALA B CA 1
ATOM 10166 C C . ALA B 1 311 ? 30.605 48.873 -3.423 1.00 29.14 311 ALA B C 1
ATOM 10167 O O . ALA B 1 311 ? 31.040 47.833 -2.921 1.00 33.02 311 ALA B O 1
ATOM 10174 N N . ALA B 1 312 ? 29.301 49.143 -3.462 1.00 30.83 312 ALA B N 1
ATOM 10175 C CA . ALA B 1 312 ? 28.358 48.243 -2.802 1.00 31.86 312 ALA B CA 1
ATOM 10176 C C . ALA B 1 312 ? 28.352 46.869 -3.457 1.00 34.68 312 ALA B C 1
ATOM 10177 O O . ALA B 1 312 ? 28.314 45.855 -2.752 1.00 28.30 312 ALA B O 1
ATOM 10184 N N . THR B 1 313 ? 28.385 46.798 -4.804 1.00 29.60 313 THR B N 1
ATOM 10185 C CA . THR B 1 313 ? 28.336 45.482 -5.438 1.00 25.20 313 THR B CA 1
ATOM 10186 C C . THR B 1 313 ? 29.577 44.661 -5.124 1.00 29.44 313 THR B C 1
ATOM 10187 O O . THR B 1 313 ? 29.507 43.425 -5.085 1.00 29.54 313 THR B O 1
ATOM 10198 N N . GLN B 1 314 ? 30.713 45.319 -4.881 1.00 28.29 314 GLN B N 1
ATOM 10199 C CA . GLN B 1 314 ? 31.907 44.581 -4.495 1.00 31.77 314 GLN B CA 1
ATOM 10200 C C . GLN B 1 314 ? 31.745 44.003 -3.098 1.00 30.31 314 GLN B C 1
ATOM 10201 O O . GLN B 1 314 ? 32.155 42.866 -2.845 1.00 31.52 314 GLN B O 1
ATOM 10215 N N . VAL B 1 315 ? 31.151 44.772 -2.182 1.00 30.91 315 VAL B N 1
ATOM 10216 C CA . VAL B 1 315 ? 30.887 44.254 -0.843 1.00 29.23 315 VAL B CA 1
ATOM 10217 C C . VAL B 1 315 ? 29.942 43.060 -0.923 1.00 26.60 315 VAL B C 1
ATOM 10218 O O . VAL B 1 315 ? 30.186 42.011 -0.315 1.00 29.18 315 VAL B O 1
ATOM 10231 N N . ILE B 1 316 ? 28.833 43.209 -1.657 1.00 28.40 316 ILE B N 1
ATOM 10232 C CA . ILE B 1 316 ? 27.893 42.101 -1.844 1.00 26.81 316 ILE B CA 1
ATOM 10233 C C . ILE B 1 316 ? 28.619 40.857 -2.337 1.00 32.52 316 ILE B C 1
ATOM 10234 O O . ILE B 1 316 ? 28.382 39.737 -1.860 1.00 28.57 316 ILE B O 1
ATOM 10250 N N . ALA B 1 317 ? 29.489 41.033 -3.333 1.00 28.52 317 ALA B N 1
ATOM 10251 C CA . ALA B 1 317 ? 30.167 39.888 -3.933 1.00 31.99 317 ALA B CA 1
ATOM 10252 C C . ALA B 1 317 ? 31.069 39.186 -2.922 1.00 35.66 317 ALA B C 1
ATOM 10253 O O . ALA B 1 317 ? 31.201 37.957 -2.938 1.00 36.53 317 ALA B O 1
ATOM 10260 N N . GLU B 1 318 ? 31.679 39.943 -2.012 1.00 32.93 318 GLU B N 1
ATOM 10261 C CA . GLU B 1 318 ? 32.562 39.328 -1.021 1.00 36.67 318 GLU B CA 1
ATOM 10262 C C . GLU B 1 318 ? 31.819 38.695 0.152 1.00 31.89 318 GLU B C 1
ATOM 10263 O O . GLU B 1 318 ? 32.345 37.772 0.783 1.00 34.84 318 GLU B O 1
ATOM 10275 N N . LEU B 1 319 ? 30.610 39.150 0.460 1.00 29.90 319 LEU B N 1
ATOM 10276 C CA . LEU B 1 319 ? 29.920 38.709 1.668 1.00 29.80 319 LEU B CA 1
ATOM 10277 C C . LEU B 1 319 ? 28.810 37.707 1.410 1.00 32.92 319 LEU B C 1
ATOM 10278 O O . LEU B 1 319 ? 28.562 36.857 2.263 1.00 28.00 319 LEU B O 1
ATOM 10294 N N . GLU B 1 320 ? 28.129 37.766 0.263 1.00 30.74 320 GLU B N 1
ATOM 10295 C CA . GLU B 1 320 ? 26.973 36.889 0.061 1.00 27.39 320 GLU B CA 1
ATOM 10296 C C . GLU B 1 320 ? 27.427 35.509 -0.410 1.00 28.65 320 GLU B C 1
ATOM 10297 O O . GLU B 1 320 ? 28.179 35.413 -1.385 1.00 31.84 320 GLU B O 1
ATOM 10309 N N . PRO B 1 321 ? 27.014 34.415 0.272 1.00 31.09 321 PRO B N 1
ATOM 10310 C CA . PRO B 1 321 ? 27.491 33.081 -0.110 1.00 33.38 321 PRO B CA 1
ATOM 10311 C C . PRO B 1 321 ? 26.588 32.431 -1.140 1.00 39.25 321 PRO B C 1
ATOM 10312 O O . PRO B 1 321 ? 26.285 31.236 -1.045 1.00 43.36 321 PRO B O 1
ATOM 10323 N N . PHE B 1 322 ? 26.101 33.244 -2.073 1.00 34.96 322 PHE B N 1
ATOM 10324 C CA . PHE B 1 322 ? 25.304 32.792 -3.208 1.00 37.84 322 PHE B CA 1
ATOM 10325 C C . PHE B 1 322 ? 25.290 33.913 -4.241 1.00 30.86 322 PHE B C 1
ATOM 10326 O O . PHE B 1 322 ? 25.653 35.058 -3.956 1.00 30.87 322 PHE B O 1
ATOM 10343 N N . ASP B 1 323 ? 24.854 33.562 -5.445 1.00 33.85 323 ASP B N 1
ATOM 10344 C CA . ASP B 1 323 ? 24.680 34.489 -6.552 1.00 30.46 323 ASP B CA 1
ATOM 10345 C C . ASP B 1 323 ? 23.196 34.831 -6.620 1.00 26.48 323 ASP B C 1
ATOM 10346 O O . ASP B 1 323 ? 22.357 33.931 -6.667 1.00 31.04 323 ASP B O 1
ATOM 10355 N N . ARG B 1 324 ? 22.868 36.124 -6.597 1.00 28.88 324 ARG B N 1
ATOM 10356 C CA . ARG B 1 324 ? 21.468 36.548 -6.630 1.00 26.55 324 ARG B CA 1
ATOM 10357 C C . ARG B 1 324 ? 20.763 36.091 -7.903 1.00 26.15 324 ARG B C 1
ATOM 10358 O O . ARG B 1 324 ? 19.573 35.750 -7.880 1.00 24.42 324 ARG B O 1
ATOM 10379 N N . GLU B 1 325 ? 21.472 36.094 -9.011 1.00 28.23 325 GLU B N 1
ATOM 10380 C CA . GLU B 1 325 ? 20.832 35.820 -10.292 1.00 31.92 325 GLU B CA 1
ATOM 10381 C C . GLU B 1 325 ? 19.639 36.754 -10.469 1.00 27.77 325 GLU B C 1
ATOM 10382 O O . GLU B 1 325 ? 19.815 37.980 -10.438 1.00 24.98 325 GLU B O 1
ATOM 10394 N N . LEU B 1 326 ? 18.422 36.227 -10.662 1.00 21.72 326 LEU B N 1
ATOM 10395 C CA . LEU B 1 326 ? 17.308 37.115 -10.961 1.00 23.29 326 LEU B CA 1
ATOM 10396 C C . LEU B 1 326 ? 16.812 37.895 -9.748 1.00 23.09 326 LEU B C 1
ATOM 10397 O O . LEU B 1 326 ? 16.212 38.963 -9.907 1.00 19.36 326 LEU B O 1
ATOM 10413 N N . PHE B 1 327 ? 17.043 37.392 -8.540 1.00 26.67 327 PHE B N 1
ATOM 10414 C CA . PHE B 1 327 ? 16.577 38.088 -7.355 1.00 22.52 327 PHE B CA 1
ATOM 10415 C C . PHE B 1 327 ? 17.211 39.469 -7.233 1.00 22.61 327 PHE B C 1
ATOM 10416 O O . PHE B 1 327 ? 18.426 39.633 -7.380 1.00 23.90 327 PHE B O 1
ATOM 10433 N N . GLY B 1 328 ? 16.398 40.452 -6.874 1.00 22.48 328 GLY B N 1
ATOM 10434 C CA . GLY B 1 328 ? 16.880 41.817 -6.807 1.00 22.16 328 GLY B CA 1
ATOM 10435 C C . GLY B 1 328 ? 17.029 42.482 -8.154 1.00 25.06 328 GLY B C 1
ATOM 10436 O O . GLY B 1 328 ? 17.511 43.629 -8.222 1.00 23.56 328 GLY B O 1
ATOM 10440 N N . GLY B 1 329 ? 16.660 41.794 -9.227 1.00 25.19 329 GLY B N 1
ATOM 10441 C CA . GLY B 1 329 ? 16.626 42.388 -10.547 1.00 21.21 329 GLY B CA 1
ATOM 10442 C C . GLY B 1 329 ? 15.332 43.130 -10.787 1.00 26.38 329 GLY B C 1
ATOM 10443 O O . GLY B 1 329 ? 14.742 43.706 -9.863 1.00 24.02 329 GLY B O 1
ATOM 10447 N N . ILE B 1 330 ? 14.881 43.132 -12.051 1.00 21.40 330 ILE B N 1
ATOM 10448 C CA . ILE B 1 330 ? 13.603 43.724 -12.404 1.00 22.92 330 ILE B CA 1
ATOM 10449 C C . ILE B 1 330 ? 12.823 42.754 -13.262 1.00 22.04 330 ILE B C 1
ATOM 10450 O O . ILE B 1 330 ? 13.385 41.903 -13.954 1.00 21.11 330 ILE B O 1
ATOM 10466 N N . VAL B 1 331 ? 11.507 42.918 -13.205 1.00 24.27 331 VAL B N 1
ATOM 10467 C CA . VAL B 1 331 ? 10.563 42.075 -13.917 1.00 22.68 331 VAL B CA 1
ATOM 10468 C C . VAL B 1 331 ? 9.494 42.978 -14.515 1.00 22.85 331 VAL B C 1
ATOM 10469 O O . VAL B 1 331 ? 9.119 44.000 -13.923 1.00 21.93 331 VAL B O 1
ATOM 10482 N N . GLY B 1 332 ? 9.037 42.624 -15.723 1.00 20.91 332 GLY B N 1
ATOM 10483 C CA . GLY B 1 332 ? 8.041 43.427 -16.394 1.00 21.17 332 GLY B CA 1
ATOM 10484 C C . GLY B 1 332 ? 8.045 43.261 -17.913 1.00 20.59 332 GLY B C 1
ATOM 10485 O O . GLY B 1 332 ? 8.271 42.159 -18.430 1.00 21.45 332 GLY B O 1
ATOM 10489 N N . TRP B 1 333 ? 7.895 44.370 -18.633 1.00 21.01 333 TRP B N 1
ATOM 10490 C CA . TRP B 1 333 ? 7.588 44.295 -20.056 1.00 17.95 333 TRP B CA 1
ATOM 10491 C C . TRP B 1 333 ? 7.937 45.602 -20.753 1.00 24.50 333 TRP B C 1
ATOM 10492 O O . TRP B 1 333 ? 8.001 46.666 -20.137 1.00 25.82 333 TRP B O 1
ATOM 10513 N N . CYS B 1 334 ? 8.158 45.502 -22.071 1.00 23.80 334 CYS B N 1
ATOM 10514 C CA . CYS B 1 334 ? 8.368 46.659 -22.921 1.00 20.54 334 CYS B CA 1
ATOM 10515 C C . CYS B 1 334 ? 7.729 46.334 -24.267 1.00 24.59 334 CYS B C 1
ATOM 10516 O O . CYS B 1 334 ? 8.002 45.260 -24.793 1.00 25.97 334 CYS B O 1
ATOM 10524 N N . ASP B 1 335 ? 6.932 47.240 -24.831 1.00 25.41 335 ASP B N 1
ATOM 10525 C CA . ASP B 1 335 ? 6.431 47.041 -26.202 1.00 27.90 335 ASP B CA 1
ATOM 10526 C C . ASP B 1 335 ? 7.266 47.823 -27.222 1.00 32.59 335 ASP B C 1
ATOM 10527 O O . ASP B 1 335 ? 8.138 48.604 -26.868 1.00 32.39 335 ASP B O 1
ATOM 10536 N N . SER B 1 336 ? 7.020 47.589 -28.531 1.00 29.73 336 SER B N 1
ATOM 10537 C CA . SER B 1 336 ? 7.929 48.183 -29.506 1.00 31.40 336 SER B CA 1
ATOM 10538 C C . SER B 1 336 ? 7.677 49.669 -29.707 1.00 37.48 336 SER B C 1
ATOM 10539 O O . SER B 1 336 ? 8.497 50.342 -30.345 1.00 40.08 336 SER B O 1
ATOM 10547 N N . GLU B 1 337 ? 6.555 50.182 -29.212 1.00 38.06 337 GLU B N 1
ATOM 10548 C CA . GLU B 1 337 ? 6.324 51.616 -29.170 1.00 39.92 337 GLU B CA 1
ATOM 10549 C C . GLU B 1 337 ? 7.068 52.313 -28.032 1.00 48.83 337 GLU B C 1
ATOM 10550 O O . GLU B 1 337 ? 7.031 53.545 -27.957 1.00 41.63 337 GLU B O 1
ATOM 10562 N N . GLY B 1 338 ? 7.733 51.568 -27.148 1.00 41.84 338 GLY B N 1
ATOM 10563 C CA . GLY B 1 338 ? 8.489 52.166 -26.065 1.00 42.64 338 GLY B CA 1
ATOM 10564 C C . GLY B 1 338 ? 7.776 52.246 -24.728 1.00 35.49 338 GLY B C 1
ATOM 10565 O O . GLY B 1 338 ? 8.369 52.746 -23.761 1.00 39.29 338 GLY B O 1
ATOM 10569 N N . ASN B 1 339 ? 6.527 51.796 -24.637 1.00 31.79 339 ASN B N 1
ATOM 10570 C CA . ASN B 1 339 ? 5.852 51.740 -23.358 1.00 30.42 339 ASN B CA 1
ATOM 10571 C C . ASN B 1 339 ? 6.295 50.501 -22.577 1.00 34.00 339 ASN B C 1
ATOM 10572 O O . ASN B 1 339 ? 6.790 49.521 -23.141 1.00 26.74 339 ASN B O 1
ATOM 10583 N N . GLY B 1 340 ? 6.128 50.555 -21.257 1.00 29.39 340 GLY B N 1
ATOM 10584 C CA . GLY B 1 340 ? 6.470 49.388 -20.468 1.00 26.16 340 GLY B CA 1
ATOM 10585 C C . GLY B 1 340 ? 6.446 49.698 -18.992 1.00 30.75 340 GLY B C 1
ATOM 10586 O O . GLY B 1 340 ? 6.229 50.838 -18.574 1.00 26.62 340 GLY B O 1
ATOM 10590 N N . GLU B 1 341 ? 6.667 48.641 -18.208 1.00 24.51 341 GLU B N 1
ATOM 10591 C CA . GLU B 1 341 ? 6.662 48.780 -16.762 1.00 23.52 341 GLU B CA 1
ATOM 10592 C C . GLU B 1 341 ? 7.592 47.729 -16.183 1.00 28.92 341 GLU B C 1
ATOM 10593 O O . GLU B 1 341 ? 7.519 46.561 -16.572 1.00 21.30 341 GLU B O 1
ATOM 10605 N N . TRP B 1 342 ? 8.465 48.156 -15.259 1.00 25.28 342 TRP B N 1
ATOM 10606 C CA . TRP B 1 342 ? 9.457 47.300 -14.640 1.00 20.13 342 TRP B CA 1
ATOM 10607 C C . TRP B 1 342 ? 9.373 47.508 -13.137 1.00 25.95 342 TRP B C 1
ATOM 10608 O O . TRP B 1 342 ? 9.268 48.648 -12.679 1.00 23.38 342 TRP B O 1
ATOM 10629 N N . VAL B 1 343 ? 9.359 46.405 -12.386 1.00 22.52 343 VAL B N 1
ATOM 10630 C CA . VAL B 1 343 ? 9.240 46.441 -10.927 1.00 20.50 343 VAL B CA 1
ATOM 10631 C C . VAL B 1 343 ? 10.386 45.620 -10.347 1.00 24.92 343 VAL B C 1
ATOM 10632 O O . VAL B 1 343 ? 10.965 44.742 -11.000 1.00 22.05 343 VAL B O 1
ATOM 10645 N N . VAL B 1 344 ? 10.725 45.928 -9.101 1.00 25.75 344 VAL B N 1
ATOM 10646 C CA . VAL B 1 344 ? 11.881 45.284 -8.487 1.00 20.03 344 VAL B CA 1
ATOM 10647 C C . VAL B 1 344 ? 11.523 43.855 -8.116 1.00 19.22 344 VAL B C 1
ATOM 10648 O O . VAL B 1 344 ? 10.454 43.574 -7.547 1.00 22.35 344 VAL B O 1
ATOM 10661 N N . THR B 1 345 ? 12.434 42.939 -8.401 1.00 22.86 345 THR B N 1
ATOM 10662 C CA . THR B 1 345 ? 12.190 41.531 -8.117 1.00 21.75 345 THR B CA 1
ATOM 10663 C C . THR B 1 345 ? 12.509 41.249 -6.637 1.00 22.57 345 THR B C 1
ATOM 10664 O O . THR B 1 345 ? 13.594 40.799 -6.264 1.00 23.10 345 THR B O 1
ATOM 10675 N N . ILE B 1 346 ? 11.515 41.502 -5.789 1.00 20.48 346 ILE B N 1
ATOM 10676 C CA . ILE B 1 346 ? 11.563 41.228 -4.356 1.00 22.57 346 ILE B CA 1
ATOM 10677 C C . ILE B 1 346 ? 10.212 40.652 -3.936 1.00 23.08 346 ILE B C 1
ATOM 10678 O O . ILE B 1 346 ? 9.264 40.587 -4.726 1.00 23.25 346 ILE B O 1
ATOM 10694 N N . ARG B 1 347 ? 10.115 40.235 -2.667 1.00 19.86 347 ARG B N 1
ATOM 10695 C CA . ARG B 1 347 ? 8.925 39.548 -2.133 1.00 21.05 347 ARG B CA 1
ATOM 10696 C C . ARG B 1 347 ? 8.523 38.413 -3.069 1.00 26.02 347 ARG B C 1
ATOM 10697 O O . ARG B 1 347 ? 7.368 38.262 -3.496 1.00 22.79 347 ARG B O 1
ATOM 10718 N N . CYS B 1 348 ? 9.512 37.609 -3.397 1.00 21.11 348 CYS B N 1
ATOM 10719 C CA . CYS B 1 348 ? 9.420 36.735 -4.544 1.00 22.78 348 CYS B CA 1
ATOM 10720 C C . CYS B 1 348 ? 10.038 35.389 -4.219 1.00 25.11 348 CYS B C 1
ATOM 10721 O O . CYS B 1 348 ? 10.725 35.212 -3.205 1.00 24.06 348 CYS B O 1
ATOM 10729 N N . ALA B 1 349 ? 9.771 34.422 -5.089 1.00 23.01 349 ALA B N 1
ATOM 10730 C CA . ALA B 1 349 ? 10.340 33.096 -4.953 1.00 19.39 349 ALA B CA 1
ATOM 10731 C C . ALA B 1 349 ? 10.571 32.489 -6.325 1.00 21.90 349 ALA B C 1
ATOM 10732 O O . ALA B 1 349 ? 9.869 32.806 -7.287 1.00 22.63 349 ALA B O 1
ATOM 10739 N N . LYS B 1 350 ? 11.540 31.586 -6.391 1.00 23.09 350 LYS B N 1
ATOM 10740 C CA . LYS B 1 350 ? 11.693 30.706 -7.541 1.00 18.59 350 LYS B CA 1
ATOM 10741 C C . LYS B 1 350 ? 11.182 29.324 -7.170 1.00 25.79 350 LYS B C 1
ATOM 10742 O O . LYS B 1 350 ? 11.637 28.726 -6.187 1.00 25.76 350 LYS B O 1
ATOM 10761 N N . LEU B 1 351 ? 10.254 28.824 -7.969 1.00 23.66 351 LEU B N 1
ATOM 10762 C CA . LEU B 1 351 ? 9.668 27.503 -7.810 1.00 23.35 351 LEU B CA 1
ATOM 10763 C C . LEU B 1 351 ? 10.120 26.594 -8.929 1.00 24.57 351 LEU B C 1
ATOM 10764 O O . LEU B 1 351 ? 10.099 26.988 -10.105 1.00 23.35 351 LEU B O 1
ATOM 10780 N N . ARG B 1 352 ? 10.406 25.352 -8.580 1.00 22.82 352 ARG B N 1
ATOM 10781 C CA . ARG B 1 352 ? 10.689 24.349 -9.599 1.00 23.92 352 ARG B CA 1
ATOM 10782 C C . ARG B 1 352 ? 10.452 22.979 -8.990 1.00 25.74 352 ARG B C 1
ATOM 10783 O O . ARG B 1 352 ? 11.082 22.636 -7.983 1.00 24.53 352 ARG B O 1
ATOM 10804 N N . GLU B 1 353 ? 9.523 22.209 -9.572 1.00 20.77 353 GLU B N 1
ATOM 10805 C CA . GLU B 1 353 ? 9.168 20.874 -9.054 1.00 23.58 353 GLU B CA 1
ATOM 10806 C C . GLU B 1 353 ? 8.809 21.036 -7.573 1.00 20.20 353 GLU B C 1
ATOM 10807 O O . GLU B 1 353 ? 7.914 21.834 -7.251 1.00 23.38 353 GLU B O 1
ATOM 10819 N N . ASN B 1 354 ? 9.406 20.249 -6.678 1.00 21.73 354 ASN B N 1
ATOM 10820 C CA . ASN B 1 354 ? 9.086 20.250 -5.255 1.00 22.90 354 ASN B CA 1
ATOM 10821 C C . ASN B 1 354 ? 10.036 21.138 -4.456 1.00 24.08 354 ASN B C 1
ATOM 10822 O O . ASN B 1 354 ? 10.282 20.868 -3.268 1.00 23.49 354 ASN B O 1
ATOM 10833 N N . GLN B 1 355 ? 10.605 22.169 -5.079 1.00 21.08 355 GLN B N 1
ATOM 10834 C CA . GLN B 1 355 ? 11.552 23.032 -4.394 1.00 25.45 355 GLN B CA 1
ATOM 10835 C C . GLN B 1 355 ? 11.174 24.473 -4.635 1.00 28.20 355 GLN B C 1
ATOM 10836 O O . GLN B 1 355 ? 10.735 24.838 -5.736 1.00 26.28 355 GLN B O 1
ATOM 10850 N N . VAL B 1 356 ? 11.358 25.299 -3.601 1.00 25.53 356 VAL B N 1
ATOM 10851 C CA . VAL B 1 356 ? 11.154 26.737 -3.734 1.00 20.89 356 VAL B CA 1
ATOM 10852 C C . VAL B 1 356 ? 12.243 27.478 -2.979 1.00 28.42 356 VAL B C 1
ATOM 10853 O O . VAL B 1 356 ? 12.724 27.031 -1.931 1.00 24.95 356 VAL B O 1
ATOM 10866 N N . ARG B 1 357 ? 12.646 28.603 -3.542 1.00 23.21 357 ARG B N 1
ATOM 10867 C CA . ARG B 1 357 ? 13.672 29.457 -2.964 1.00 22.61 357 ARG B CA 1
ATOM 10868 C C . ARG B 1 357 ? 13.102 30.864 -2.811 1.00 23.75 357 ARG B C 1
ATOM 10869 O O . ARG B 1 357 ? 12.719 31.494 -3.805 1.00 21.65 357 ARG B O 1
ATOM 10890 N N . LEU B 1 358 ? 13.068 31.353 -1.580 1.00 19.98 358 LEU B N 1
ATOM 10891 C CA . LEU B 1 358 ? 12.596 32.687 -1.213 1.00 21.32 358 LEU B CA 1
ATOM 10892 C C . LEU B 1 358 ? 13.781 33.613 -0.966 1.00 26.17 358 LEU B C 1
ATOM 10893 O O . LEU B 1 358 ? 14.854 33.180 -0.546 1.00 25.37 358 LEU B O 1
ATOM 10909 N N . PHE B 1 359 ? 13.562 34.902 -1.196 1.00 21.70 359 PHE B N 1
ATOM 10910 C CA . PHE B 1 359 ? 14.620 35.899 -1.194 1.00 20.90 359 PHE B CA 1
ATOM 10911 C C . PHE B 1 359 ? 14.169 37.151 -0.461 1.00 21.36 359 PHE B C 1
ATOM 10912 O O . PHE B 1 359 ? 13.022 37.594 -0.615 1.00 21.35 359 PHE B O 1
ATOM 10929 N N . ALA B 1 360 ? 15.093 37.755 0.289 1.00 23.18 360 ALA B N 1
ATOM 10930 C CA . ALA B 1 360 ? 14.856 39.089 0.835 1.00 23.59 360 ALA B CA 1
ATOM 10931 C C . ALA B 1 360 ? 16.192 39.764 1.138 1.00 24.65 360 ALA B C 1
ATOM 10932 O O . ALA B 1 360 ? 17.182 39.101 1.462 1.00 23.23 360 ALA B O 1
ATOM 10939 N N . GLY B 1 361 ? 16.196 41.101 1.027 1.00 21.52 361 GLY B N 1
ATOM 10940 C CA . GLY B 1 361 ? 17.382 41.889 1.289 1.00 22.98 361 GLY B CA 1
ATOM 10941 C C . GLY B 1 361 ? 17.056 43.017 2.255 1.00 22.29 361 GLY B C 1
ATOM 10942 O O . GLY B 1 361 ? 15.895 43.286 2.557 1.00 22.95 361 GLY B O 1
ATOM 10946 N N . ALA B 1 362 ? 18.106 43.690 2.720 1.00 22.74 362 ALA B N 1
ATOM 10947 C CA . ALA B 1 362 ? 17.925 44.862 3.572 1.00 20.85 362 ALA B CA 1
ATOM 10948 C C . ALA B 1 362 ? 19.126 45.785 3.459 1.00 22.70 362 ALA B C 1
ATOM 10949 O O . ALA B 1 362 ? 20.266 45.328 3.377 1.00 23.27 362 ALA B O 1
ATOM 10956 N N . GLY B 1 363 ? 18.851 47.087 3.437 1.00 23.93 363 GLY B N 1
ATOM 10957 C CA . GLY B 1 363 ? 19.913 48.078 3.351 1.00 24.88 363 GLY B CA 1
ATOM 10958 C C . GLY B 1 363 ? 20.608 48.248 4.691 1.00 22.50 363 GLY B C 1
ATOM 10959 O O . GLY B 1 363 ? 19.948 48.405 5.728 1.00 24.06 363 GLY B O 1
ATOM 10963 N N . ILE B 1 364 ? 21.945 48.178 4.664 1.00 24.66 364 ILE B N 1
ATOM 10964 C CA . ILE B 1 364 ? 22.797 48.235 5.849 1.00 23.77 364 ILE B CA 1
ATOM 10965 C C . ILE B 1 364 ? 23.471 49.602 5.879 1.00 25.61 364 ILE B C 1
ATOM 10966 O O . ILE B 1 364 ? 24.067 50.031 4.877 1.00 28.96 364 ILE B O 1
ATOM 10982 N N . VAL B 1 365 ? 23.400 50.260 7.030 1.00 26.45 365 VAL B N 1
ATOM 10983 C CA . VAL B 1 365 ? 24.081 51.521 7.307 1.00 24.82 365 VAL B CA 1
ATOM 10984 C C . VAL B 1 365 ? 24.686 51.441 8.709 1.00 28.99 365 VAL B C 1
ATOM 10985 O O . VAL B 1 365 ? 24.447 50.459 9.426 1.00 24.89 365 VAL B O 1
ATOM 10998 N N . PRO B 1 366 ? 25.472 52.436 9.143 1.00 29.82 366 PRO B N 1
ATOM 10999 C CA . PRO B 1 366 ? 26.113 52.331 10.462 1.00 30.80 366 PRO B CA 1
ATOM 11000 C C . PRO B 1 366 ? 25.126 52.186 11.616 1.00 25.51 366 PRO B C 1
ATOM 11001 O O . PRO B 1 366 ? 25.489 51.665 12.682 1.00 30.30 366 PRO B O 1
ATOM 11012 N N . ALA B 1 367 ? 23.873 52.583 11.436 1.00 27.66 367 ALA B N 1
ATOM 11013 C CA . ALA B 1 367 ? 22.898 52.406 12.499 1.00 23.94 367 ALA B CA 1
ATOM 11014 C C . ALA B 1 367 ? 22.194 51.050 12.479 1.00 28.92 367 ALA B C 1
ATOM 11015 O O . ALA B 1 367 ? 21.394 50.793 13.385 1.00 24.81 367 ALA B O 1
ATOM 11022 N N . SER B 1 368 ? 22.470 50.184 11.490 1.00 26.91 368 SER B N 1
ATOM 11023 C CA . SER B 1 368 ? 21.897 48.840 11.451 1.00 25.84 368 SER B CA 1
ATOM 11024 C C . SER B 1 368 ? 22.428 47.965 12.582 1.00 25.85 368 SER B C 1
ATOM 11025 O O . SER B 1 368 ? 23.614 47.991 12.921 1.00 25.60 368 SER B O 1
ATOM 11033 N N . SER B 1 369 ? 21.581 47.108 13.059 1.00 21.74 369 SER B N 1
ATOM 11034 C CA . SER B 1 369 ? 22.052 46.045 13.917 1.00 27.01 369 SER B CA 1
ATOM 11035 C C . SER B 1 369 ? 21.936 44.694 13.224 1.00 24.16 369 SER B C 1
ATOM 11036 O O . SER B 1 369 ? 20.993 44.450 12.468 1.00 25.46 369 SER B O 1
ATOM 11044 N N . PRO B 1 370 ? 22.861 43.778 13.496 1.00 24.74 370 PRO B N 1
ATOM 11045 C CA . PRO B 1 370 ? 22.769 42.452 12.855 1.00 24.40 370 PRO B CA 1
ATOM 11046 C C . PRO B 1 370 ? 21.433 41.760 13.070 1.00 25.09 370 PRO B C 1
ATOM 11047 O O . PRO B 1 370 ? 20.804 41.312 12.101 1.00 23.11 370 PRO B O 1
ATOM 11058 N N . LEU B 1 371 ? 20.976 41.643 14.316 1.00 23.02 371 LEU B N 1
ATOM 11059 C CA . LEU B 1 371 ? 19.712 40.968 14.568 1.00 17.61 371 LEU B CA 1
ATOM 11060 C C . LEU B 1 371 ? 18.562 41.745 13.960 1.00 21.40 371 LEU B C 1
ATOM 11061 O O . LEU B 1 371 ? 17.628 41.152 13.408 1.00 22.84 371 LEU B O 1
ATOM 11077 N N . GLY B 1 372 ? 18.633 43.077 13.996 1.00 22.06 372 GLY B N 1
ATOM 11078 C CA . GLY B 1 372 ? 17.558 43.873 13.426 1.00 22.40 372 GLY B CA 1
ATOM 11079 C C . GLY B 1 372 ? 17.377 43.602 11.939 1.00 24.55 372 GLY B C 1
ATOM 11080 O O . GLY B 1 372 ? 16.252 43.498 11.444 1.00 24.23 372 GLY B O 1
ATOM 11084 N N . GLU B 1 373 ? 18.483 43.461 11.211 1.00 22.21 373 GLU B N 1
ATOM 11085 C CA . GLU B 1 373 ? 18.380 43.216 9.776 1.00 23.65 373 GLU B CA 1
ATOM 11086 C C . GLU B 1 373 ? 18.035 41.764 9.469 1.00 22.58 373 GLU B C 1
ATOM 11087 O O . GLU B 1 373 ? 17.392 41.494 8.446 1.00 22.39 373 GLU B O 1
ATOM 11099 N N . TRP B 1 374 ? 18.472 40.820 10.310 1.00 21.54 374 TRP B N 1
ATOM 11100 C CA . TRP B 1 374 ? 17.964 39.445 10.215 1.00 20.91 374 TRP B CA 1
ATOM 11101 C C . TRP B 1 374 ? 16.445 39.413 10.351 1.00 22.19 374 TRP B C 1
ATOM 11102 O O . TRP B 1 374 ? 15.755 38.673 9.625 1.00 20.74 374 TRP B O 1
ATOM 11123 N N . ARG B 1 375 ? 15.907 40.213 11.280 1.00 22.80 375 ARG B N 1
ATOM 11124 C CA . ARG B 1 375 ? 14.468 40.270 11.523 1.00 19.42 375 ARG B CA 1
ATOM 11125 C C . ARG B 1 375 ? 13.752 41.003 10.401 1.00 21.72 375 ARG B C 1
ATOM 11126 O O . ARG B 1 375 ? 12.650 40.605 9.990 1.00 25.05 375 ARG B O 1
ATOM 11147 N N . GLU B 1 376 ? 14.353 42.079 9.890 1.00 23.49 376 GLU B N 1
ATOM 11148 C CA . GLU B 1 376 ? 13.763 42.777 8.747 1.00 24.88 376 GLU B CA 1
ATOM 11149 C C . GLU B 1 376 ? 13.685 41.872 7.521 1.00 22.79 376 GLU B C 1
ATOM 11150 O O . GLU B 1 376 ? 12.648 41.802 6.858 1.00 24.72 376 GLU B O 1
ATOM 11162 N N . THR B 1 377 ? 14.784 41.212 7.163 1.00 23.08 377 THR B N 1
ATOM 11163 C CA . THR B 1 377 ? 14.684 40.292 6.039 1.00 24.44 377 THR B CA 1
ATOM 11164 C C . THR B 1 377 ? 13.680 39.187 6.353 1.00 23.31 377 THR B C 1
ATOM 11165 O O . THR B 1 377 ? 12.945 38.753 5.466 1.00 20.08 377 THR B O 1
ATOM 11176 N N . GLY B 1 378 ? 13.564 38.797 7.628 1.00 20.76 378 GLY B N 1
ATOM 11177 C CA . GLY B 1 378 ? 12.608 37.760 8.006 1.00 23.34 378 GLY B CA 1
ATOM 11178 C C . GLY B 1 378 ? 11.167 38.158 7.727 1.00 24.97 378 GLY B C 1
ATOM 11179 O O . GLY B 1 378 ? 10.379 37.367 7.193 1.00 25.13 378 GLY B O 1
ATOM 11183 N N . VAL B 1 379 ? 10.801 39.393 8.078 1.00 23.51 379 VAL B N 1
ATOM 11184 C CA . VAL B 1 379 ? 9.445 39.879 7.832 1.00 22.88 379 VAL B CA 1
ATOM 11185 C C . VAL B 1 379 ? 9.196 39.992 6.340 1.00 26.23 379 VAL B C 1
ATOM 11186 O O . VAL B 1 379 ? 8.069 39.796 5.863 1.00 24.41 379 VAL B O 1
ATOM 11199 N N . LYS B 1 380 ? 10.219 40.386 5.589 1.00 21.92 380 LYS B N 1
ATOM 11200 C CA . LYS B 1 380 ? 10.054 40.448 4.141 1.00 21.51 380 LYS B CA 1
ATOM 11201 C C . LYS B 1 380 ? 9.827 39.056 3.560 1.00 25.15 380 LYS B C 1
ATOM 11202 O O . LYS B 1 380 ? 9.000 38.883 2.650 1.00 26.41 380 LYS B O 1
ATOM 11221 N N . LEU B 1 381 ? 10.554 38.055 4.075 1.00 24.36 381 LEU B N 1
ATOM 11222 C CA . LEU B 1 381 ? 10.361 36.663 3.658 1.00 23.07 381 LEU B CA 1
ATOM 11223 C C . LEU B 1 381 ? 8.960 36.170 3.981 1.00 26.01 381 LEU B C 1
ATOM 11224 O O . LEU B 1 381 ? 8.444 35.290 3.281 1.00 25.08 381 LEU B O 1
ATOM 11240 N N . SER B 1 382 ? 8.286 36.780 4.960 1.00 22.04 382 SER B N 1
ATOM 11241 C CA . SER B 1 382 ? 7.000 36.254 5.371 1.00 26.20 382 SER B CA 1
ATOM 11242 C C . SER B 1 382 ? 5.906 36.516 4.328 1.00 26.16 382 SER B C 1
ATOM 11243 O O . SER B 1 382 ? 4.875 35.841 4.359 1.00 23.86 382 SER B O 1
ATOM 11251 N N . THR B 1 383 ? 6.117 37.424 3.369 1.00 24.74 383 THR B N 1
ATOM 11252 C CA . THR B 1 383 ? 5.120 37.565 2.302 1.00 25.25 383 THR B CA 1
ATOM 11253 C C . THR B 1 383 ? 5.009 36.273 1.509 1.00 26.23 383 THR B C 1
ATOM 11254 O O . THR B 1 383 ? 3.911 35.732 1.334 1.00 25.76 383 THR B O 1
ATOM 11265 N N . MET B 1 384 ? 6.142 35.740 1.039 1.00 23.95 384 MET B N 1
ATOM 11266 C CA . MET B 1 384 ? 6.061 34.485 0.312 1.00 23.53 384 MET B CA 1
ATOM 11267 C C . MET B 1 384 ? 5.823 33.302 1.240 1.00 25.99 384 MET B C 1
ATOM 11268 O O . MET B 1 384 ? 5.168 32.331 0.841 1.00 23.03 384 MET B O 1
ATOM 11282 N N . LEU B 1 385 ? 6.329 33.337 2.481 1.00 23.31 385 LEU B N 1
ATOM 11283 C CA . LEU B 1 385 ? 6.017 32.234 3.385 1.00 21.45 385 LEU B CA 1
ATOM 11284 C C . LEU B 1 385 ? 4.514 32.123 3.591 1.00 27.09 385 LEU B C 1
ATOM 11285 O O . LEU B 1 385 ? 3.961 31.018 3.642 1.00 25.58 385 LEU B O 1
ATOM 11301 N N . ASN B 1 386 ? 3.845 33.272 3.724 1.00 26.12 386 ASN B N 1
ATOM 11302 C CA . ASN B 1 386 ? 2.396 33.294 3.862 1.00 25.82 386 ASN B CA 1
ATOM 11303 C C . ASN B 1 386 ? 1.703 32.711 2.640 1.00 30.21 386 ASN B C 1
ATOM 11304 O O . ASN B 1 386 ? 0.703 32.000 2.775 1.00 30.96 386 ASN B O 1
ATOM 11315 N N . VAL B 1 387 ? 2.237 32.969 1.442 1.00 27.31 387 VAL B N 1
ATOM 11316 C CA . VAL B 1 387 ? 1.627 32.437 0.227 1.00 30.79 387 VAL B CA 1
ATOM 11317 C C . VAL B 1 387 ? 1.660 30.911 0.247 1.00 31.59 387 VAL B C 1
ATOM 11318 O O . VAL B 1 387 ? 0.681 30.245 -0.124 1.00 32.24 387 VAL B O 1
ATOM 11331 N N . PHE B 1 388 ? 2.779 30.331 0.690 1.00 34.45 388 PHE B N 1
ATOM 11332 C CA . PHE B 1 388 ? 2.892 28.884 0.834 1.00 34.58 388 PHE B CA 1
ATOM 11333 C C . PHE B 1 388 ? 2.137 28.321 2.005 1.00 41.46 388 PHE B C 1
ATOM 11334 O O . PHE B 1 388 ? 1.995 27.096 2.078 1.00 46.90 388 PHE B O 1
ATOM 11351 N N . GLY B 1 389 ? 1.699 29.158 2.941 1.00 35.00 389 GLY B N 1
ATOM 11352 C CA . GLY B 1 389 ? 1.063 28.656 4.134 1.00 32.92 389 GLY B CA 1
ATOM 11353 C C . GLY B 1 389 ? 2.016 28.280 5.239 1.00 36.53 389 GLY B C 1
ATOM 11354 O O . GLY B 1 389 ? 1.676 27.420 6.063 1.00 37.56 389 GLY B O 1
ATOM 11358 N N . LEU B 1 390 ? 3.218 28.849 5.244 1.00 31.05 390 LEU B N 1
ATOM 11359 C CA . LEU B 1 390 ? 4.116 28.796 6.385 1.00 33.74 390 LEU B CA 1
ATOM 11360 C C . LEU B 1 390 ? 4.125 30.153 7.076 1.00 33.68 390 LEU B C 1
ATOM 11361 O O . LEU B 1 390 ? 4.801 30.302 8.106 1.00 49.73 390 LEU B O 1
#

Foldseek 3Di:
DDDQQKKFKAAPPFTKIFAAFPWWFFQQCVVVLACPDPNNVVVLVVQVVCVVVPQPFWKKFAFAALHSNGTGGITTGSDMGTDDLVVLQVDFDDDDDWAWPDKQKQPDQVQLLVLLVVQQVVCVDPPFPKAKAKIKMKTFTPFFDDVVLLQRLLCNQWSHFTWIWHRGPVRKIKTFGFRWWLWFDDPQKMKGKDWWWKFWADPDPVVRVVRQVCRQVPPVRQSLVVQQVVVVCVLVVVFFPDKDKDPGFDWDDTSTIIITIIMIMTGGDPSAARSSSSSSPRPTCFQQRPPRVVNVVSNVVRRPDGCTRQQTWTWMTTSNRGITIGTRFRMWMDDTRMIMHMFIHMHGNPDRSVNRVVVRVSRSVSSVVSVVD/DFDDQAKKFKAAPPFTKIFAAFDDWFFQQCAVVLQCPDPNNVVVLVVLVVLCVVPQPWWKKFWFAALRSNGTGGITTGSDMDTDDLVVLQVPLLADDWAWPDKQKAVDQVLLLVLLVVQQVVLVDDLFPKAKAKIKIKTFTPFFDDVRLLLSLLCNQWSHFTWIWHQGPVRKIKTARFRWWDWFDDAQKMKGKDWWWKFWADPDPVVRVVRLVCRQVDPVRQVLVVQQVVVLVVQCQFPFKDKDPGWDWDDTSTIIITIIMIMGGHNAARSSSSSSPRPTCQQQRPPNVSNVVSNVVRRPDDRTRAQTWTWMTIPVRGITIGTRARIWIGDTRMIMHMFIHMHGNPDGSVNRVVVRVSSSVSSVVSNPD